Protein AF-A0A074RLG0-F1 (afdb_monomer)

InterPro domains:
  IPR001117 Multicopper oxidase, second cupredoxin domain [PF00394] (66-255)
  IPR002355 Multicopper oxidase, copper-binding site [PS00080] (468-479)
  IPR008972 Cupredoxin [G3DSA:2.60.40.420] (1-34)
  IPR008972 Cupredoxin [G3DSA:2.60.40.420] (61-280)
  IPR008972 Cupredoxin [G3DSA:2.60.40.420] (313-501)
  IPR008972 Cupredoxin [SSF49503] (2-78)
  IPR008972 Cupredoxin [SSF49503] (63-262)
  IPR008972 Cupredoxin [SSF49503] (310-496)
  IPR011706 Multicopper oxidase, C-terminal [PF07731] (373-486)
  IPR045087 Multicopper oxidase [PTHR11709] (2-483)

Organism: NCBI:txid1423351

Nearest PDB structures (foldseek):
  2h5u-assembly1_A  TM=8.072E-01  e=1.355E-27  Trametes maxima
  4a2h-assembly1_A  TM=8.186E-01  e=9.855E-27  Coriolopsis gallica
  5lm8-assembly1_A  TM=8.132E-01  e=9.518E-26  Aspergillus niger
  5lwx-assembly1_A  TM=8.146E-01  e=1.128E-25  Aspergillus niger
  6h5y-assembly2_B  TM=7.908E-01  e=1.385E-26  Aspergillus oryzae

Secondary structure (DSSP, 8-state):
---------EEEEEE--STTTTTTT-EEEEEEPPPTT---SGGGT---HHHHHHHHHHHHSPEEEEEEEE-SS-HHHHHHHHHHHSS-----SEEEETTB-------HHHHGGGS-TTT--B-TTSBBPTT-TTTSTT---TTSS-HHHHT-------PPPEEEE-GGG-EEEEEEEE--SS--EEEEETTB-EEEEEETTEEEEEEEESEEEE-TT-EEEEEEE--S-SSEEEEEEEE--SSB--EEEEEEEE--SS---BTTB-----SS------SPPPPSS-SB-TTSPBPTTPPBPPGGG--BSS--PPP---GGGEEEEEEEEEEEETTEEEESSS---PPPTTSPPTTT-HHHHHHS-TTTEEE--TT-EEEEEEEEEESSS--B---EEEESSS-EEEEEEEES---SSSHHHHHHTT-TTB-SSS--EESEEEPPPBSSEEEEEEEEEE--S-EEEEEEESSHHHHHTT-EEEEEE-GGGPPPPPHHHHTT-

Foldseek 3Di:
DDDDDPPFAAKAKDADPPALVLQVPRIGIDHHHDDPPDDFQVVLVDVDPLSVVLVVVQSVPAAEFEKAFHAPDDPVVQVVLCVQFVQRLLQTQAMDTVNWWKRDQDDCVQQQVLADVLLNDAASSQFRQSPSCQARVFDTHSVPHDCRRGHDGDIDFTFAAEAEDELVSQKHKYKYAHSYQAFWKKKAKFPWWWFWQDKQRFGWNTDTFRMETHPHRIIIMTMTGSPDPQAKIKIKMWGQDNGGQHITIHIYHHDDPDDDDYQQDDDDDDDDDPDGGGDGGDGHRDQAGSRRDGDDPGGYPDQFPTFGVPHDFDDDDDPVLEDEAEWEWDADHSLATETQPDFADDDDPPDDPCLADVVVLVPPDPSQEAEDAAFGKYKYKYKYFAPVPHWFAWFWKFKPDAWKFFQFKFFAHDPDRDPVVCVVVVPPGGDRGTGDTHRIDIFDTGPGHMMITMIMDTLHDAGWMKIATSNSSNVSSGRIHIYRGNPVCRDHDDVVVVVVD

Solvent-accessible surface area (backbone atoms only — not comparable to full-atom values): 27429 Å² total; per-residue (Å²): 136,91,86,84,80,87,85,71,34,39,50,51,66,52,60,52,92,53,93,54,42,39,65,69,58,43,60,50,81,39,77,36,75,73,64,89,89,61,90,70,57,54,69,81,78,41,86,48,70,69,55,46,53,24,47,58,56,17,63,78,65,45,46,79,43,47,29,27,58,38,58,97,61,51,49,66,59,47,52,51,48,21,72,73,24,47,46,81,76,81,50,58,58,32,27,29,40,71,85,20,37,38,30,71,49,63,54,66,87,67,43,60,82,60,51,47,77,91,58,67,58,58,34,61,42,29,15,46,50,66,77,38,52,75,82,46,56,68,74,44,44,53,86,72,55,61,54,72,57,51,41,59,55,70,68,52,85,44,52,39,37,72,48,77,41,51,49,90,46,46,36,46,24,37,39,35,35,23,68,20,35,78,58,34,33,25,42,33,39,32,75,40,58,35,41,34,37,29,39,61,29,36,44,20,53,66,44,80,21,34,29,39,72,31,47,32,76,36,27,42,29,29,34,36,70,43,81,66,78,86,43,61,31,38,30,43,37,10,29,62,54,81,62,41,44,41,48,21,54,28,32,40,34,51,50,66,100,62,95,72,93,46,90,81,46,86,90,72,84,98,68,97,65,89,77,82,40,71,74,69,45,80,85,50,68,54,36,49,52,67,41,43,45,64,36,89,87,43,40,64,53,59,72,89,74,42,26,40,43,73,83,58,50,66,84,85,73,59,76,93,40,49,46,77,46,78,35,40,38,45,56,85,49,81,77,31,24,21,32,30,93,39,61,42,74,84,76,59,92,88,53,81,57,52,65,76,34,62,69,62,48,67,65,47,56,74,58,37,39,47,80,42,45,63,71,27,34,38,40,42,40,38,32,37,58,18,47,67,79,40,58,34,70,58,42,29,36,34,44,48,88,66,55,28,33,47,29,30,45,46,79,38,68,72,92,52,96,44,72,66,57,30,58,75,70,61,50,78,53,62,40,77,62,50,27,35,64,35,44,63,47,68,42,75,67,24,86,51,50,36,28,26,40,33,33,36,36,60,27,76,63,44,32,71,29,52,33,29,36,43,33,44,72,46,36,76,27,3,18,26,37,38,36,35,20,4,64,87,57,56,56,81,71,58,63,80,73,60,72,78,109

Mean predicted aligned error: 5.36 Å

pLDDT: mean 91.82, std 10.72, range [35.97, 98.94]

Sequence (501 aa):
MYNWTATQMGYHWYHSHQHLQVDDGLRGDIYLRPKPGRENPFSLISSNAADLAAMKAAEQNPHKLFIYDWKHKTADEYMQEWKRTMVEPLCLDDILINGKGQVICPSRQILDPVVHPTVGKATDKGCAFPNNTKVFPYGGDPNSVKPEIFYQCKNTTTELEVFQVNPASKWAAFNVVNAASIWDLRVSIDNHTLYTFAADGSYIRPIESEFIGIPIGERFQFFIKLDKPLKDYTVRVAASVLPQRLSGFAVLQYNAKAPVKRDLLAIEPPTKVKRTVYSTPHPKNPYIDYAGQAIGSARELNSLDIKPFPANPPPKPSADQIVTIRLDAERTSELGWFLNNRTWTELPDSATPLLFDYNQANAIDSHLKFTSLKGQYVDVIMVVTSGNPSLHPPHPIHKHGVKAWYLGWGSGGFPYKTVAEAQAAGLAGLNMVDPQYRDTFVTPPGLGGQNWIAFRFQSTDPGPMFMHCHIDPHLAVGMAVVLLEGIDHWPTTPSYYTSQH

Radius of gyration: 23.36 Å; Cα contacts (8 Å, |Δi|>4): 1189; chains: 1; bounding box: 66×60×60 Å

Structure (mmCIF, N/CA/C/O backbone):
data_AF-A0A074RLG0-F1
#
_entry.id   AF-A0A074RLG0-F1
#
loop_
_atom_site.group_PDB
_atom_site.id
_atom_site.type_symbol
_atom_site.label_atom_id
_atom_site.label_alt_id
_atom_site.label_comp_id
_atom_site.label_asym_id
_atom_site.label_entity_id
_atom_site.label_seq_id
_atom_site.pdbx_PDB_ins_code
_atom_site.Cartn_x
_atom_site.Cartn_y
_atom_site.Cartn_z
_atom_site.occupancy
_atom_site.B_iso_or_equiv
_atom_site.auth_seq_id
_atom_site.auth_comp_id
_atom_site.auth_asym_id
_atom_site.auth_atom_id
_atom_site.pdbx_PDB_model_num
ATOM 1 N N . MET A 1 1 ? 18.586 -17.613 10.749 1.00 74.44 1 MET A N 1
ATOM 2 C CA . MET A 1 1 ? 17.701 -17.268 11.890 1.00 74.44 1 MET A CA 1
ATOM 3 C C . MET A 1 1 ? 17.639 -15.751 11.966 1.00 74.44 1 MET A C 1
ATOM 5 O O . MET A 1 1 ? 18.701 -15.151 12.024 1.00 74.44 1 MET A O 1
ATOM 9 N N . TYR A 1 2 ? 16.450 -15.143 11.937 1.00 86.19 2 TYR A N 1
ATOM 10 C CA . TYR A 1 2 ? 16.291 -13.696 12.137 1.00 86.19 2 TYR A CA 1
ATOM 11 C C . TYR A 1 2 ? 16.062 -13.406 13.622 1.00 86.19 2 TYR A C 1
ATOM 13 O O . TYR A 1 2 ? 15.202 -14.035 14.238 1.00 86.19 2 TYR A O 1
ATOM 21 N N . ASN A 1 3 ? 16.812 -12.462 14.191 1.00 87.31 3 ASN A N 1
ATOM 22 C CA . ASN A 1 3 ? 16.627 -11.992 15.563 1.00 87.31 3 ASN A CA 1
ATOM 23 C C . ASN A 1 3 ? 16.439 -10.473 15.561 1.00 87.31 3 ASN A C 1
ATOM 25 O O . ASN A 1 3 ? 17.288 -9.749 15.046 1.00 87.31 3 ASN A O 1
ATOM 29 N N . TRP A 1 4 ? 15.326 -9.998 16.113 1.00 89.12 4 TRP A N 1
ATOM 30 C CA . TRP A 1 4 ? 14.956 -8.587 16.113 1.00 89.12 4 TRP A CA 1
ATOM 31 C C . TRP A 1 4 ? 14.117 -8.241 17.344 1.00 89.12 4 TRP A C 1
ATOM 33 O O . TRP A 1 4 ? 13.436 -9.090 17.920 1.00 89.12 4 TRP A O 1
ATOM 43 N N . THR A 1 5 ? 14.155 -6.966 17.735 1.00 90.50 5 THR A N 1
ATOM 44 C CA . THR A 1 5 ? 13.337 -6.428 18.826 1.00 90.50 5 THR A CA 1
ATOM 45 C C . THR A 1 5 ? 12.190 -5.618 18.241 1.00 90.50 5 THR A C 1
ATOM 47 O O . THR A 1 5 ? 12.415 -4.636 17.538 1.00 90.50 5 THR A O 1
ATOM 50 N N . ALA A 1 6 ? 10.955 -5.987 18.571 1.00 90.25 6 ALA A N 1
ATOM 51 C CA . ALA A 1 6 ? 9.775 -5.213 18.209 1.00 90.25 6 ALA A CA 1
ATOM 52 C C . ALA A 1 6 ? 9.730 -3.881 18.983 1.00 90.25 6 ALA A C 1
ATOM 54 O O . ALA A 1 6 ? 9.345 -3.838 20.153 1.00 90.25 6 ALA A O 1
ATOM 55 N N . THR A 1 7 ? 10.127 -2.785 18.335 1.00 90.69 7 THR A N 1
ATOM 56 C CA . THR A 1 7 ? 10.039 -1.417 18.887 1.00 90.69 7 THR A CA 1
ATOM 57 C C . THR A 1 7 ? 8.745 -0.701 18.493 1.00 90.69 7 THR A C 1
ATOM 59 O O . THR A 1 7 ? 8.354 0.282 19.126 1.00 90.69 7 THR A O 1
ATOM 62 N N . GLN A 1 8 ? 8.060 -1.214 17.472 1.00 92.25 8 GLN A N 1
ATOM 63 C CA . GLN A 1 8 ? 6.800 -0.700 16.945 1.00 92.25 8 GLN A CA 1
ATOM 64 C C . GLN A 1 8 ? 5.587 -1.453 17.526 1.00 92.25 8 GLN A C 1
ATOM 66 O O . GLN A 1 8 ? 5.723 -2.401 18.299 1.00 92.25 8 GLN A O 1
ATOM 71 N N . MET A 1 9 ? 4.383 -1.010 17.161 1.00 94.25 9 MET A N 1
ATOM 72 C CA . MET A 1 9 ? 3.116 -1.675 17.481 1.00 94.25 9 MET A CA 1
ATOM 73 C C . MET A 1 9 ? 2.246 -1.791 16.226 1.00 94.25 9 MET A C 1
ATOM 75 O O . MET A 1 9 ? 2.625 -1.307 15.165 1.00 94.25 9 MET A O 1
ATOM 79 N N . GLY A 1 10 ? 1.056 -2.361 16.375 1.00 95.88 10 GLY A N 1
ATOM 80 C CA . GLY A 1 10 ? 0.028 -2.407 15.349 1.00 95.88 10 GLY A CA 1
ATOM 81 C C . GLY A 1 10 ? 0.286 -3.485 14.304 1.00 95.88 10 GLY A C 1
ATOM 82 O O . GLY A 1 10 ? 0.956 -4.487 14.573 1.00 95.88 10 GLY A O 1
ATOM 83 N N . TYR A 1 11 ? -0.328 -3.311 13.137 1.00 97.44 11 TYR A N 1
ATOM 84 C CA . TYR A 1 11 ? -0.346 -4.331 12.097 1.00 97.44 11 TYR A CA 1
ATOM 85 C C . TYR A 1 11 ? 0.778 -4.168 11.069 1.00 97.44 11 TYR A C 1
ATOM 87 O O . TYR A 1 11 ? 0.932 -3.122 10.436 1.00 97.44 11 TYR A O 1
ATOM 95 N N . HIS A 1 12 ? 1.532 -5.250 10.908 1.00 96.81 12 HIS A N 1
ATOM 96 C CA . HIS A 1 12 ? 2.676 -5.417 10.024 1.00 96.81 12 HIS A CA 1
ATOM 97 C C . HIS A 1 12 ? 2.561 -6.759 9.305 1.00 96.81 12 HIS A C 1
ATOM 99 O O . HIS A 1 12 ? 1.622 -7.532 9.511 1.00 96.81 12 HIS A O 1
ATOM 105 N N . TRP A 1 13 ? 3.534 -7.046 8.461 1.00 96.94 13 TRP A N 1
ATOM 106 C CA . TRP A 1 13 ? 3.593 -8.265 7.681 1.00 96.94 13 TRP A CA 1
ATOM 107 C C . TRP A 1 13 ? 5.048 -8.568 7.332 1.00 96.94 13 TRP A C 1
ATOM 109 O O . TRP A 1 13 ? 5.920 -7.714 7.485 1.00 96.94 13 TRP A O 1
ATOM 119 N N . TYR A 1 14 ? 5.311 -9.805 6.935 1.00 96.50 14 TYR A N 1
ATOM 120 C CA . TYR A 1 14 ? 6.583 -10.222 6.364 1.00 96.50 14 TYR A CA 1
ATOM 121 C C . TYR A 1 14 ? 6.327 -10.810 4.984 1.00 96.50 14 TYR A C 1
ATOM 123 O O . TYR A 1 14 ? 5.272 -11.396 4.731 1.00 96.50 14 TYR A O 1
ATOM 131 N N . HIS A 1 15 ? 7.316 -10.699 4.114 1.00 97.19 15 HIS A N 1
ATOM 132 C CA . HIS A 1 15 ? 7.327 -11.364 2.825 1.00 97.19 15 HIS A CA 1
ATOM 133 C C . HIS A 1 15 ? 8.766 -11.638 2.400 1.00 97.19 15 HIS A C 1
ATOM 135 O O . HIS A 1 15 ? 9.704 -11.057 2.952 1.00 97.19 15 HIS A O 1
ATOM 141 N N . SER A 1 16 ? 8.943 -12.557 1.453 1.00 95.44 16 SER A N 1
ATOM 142 C CA . SER A 1 16 ? 10.240 -12.721 0.811 1.00 95.44 16 SER A CA 1
ATOM 143 C C . SER A 1 16 ? 10.620 -11.439 0.074 1.00 95.44 16 SER A C 1
ATOM 145 O O . SER A 1 16 ? 9.775 -10.785 -0.537 1.00 95.44 16 SER A O 1
ATOM 147 N N . HIS A 1 17 ? 11.900 -11.099 0.147 1.00 93.81 17 HIS A N 1
ATOM 148 C CA . HIS A 1 17 ? 12.507 -9.973 -0.560 1.00 93.81 17 HIS A CA 1
ATOM 149 C C . HIS A 1 17 ? 13.624 -10.474 -1.489 1.00 93.81 17 HIS A C 1
ATOM 151 O O . HIS A 1 17 ? 14.675 -9.861 -1.624 1.00 93.81 17 HIS A O 1
ATOM 157 N N . GLN A 1 18 ? 13.418 -11.661 -2.065 1.00 90.38 18 GLN A N 1
ATOM 158 C CA . GLN A 1 18 ? 14.295 -12.266 -3.064 1.00 90.38 18 GLN A CA 1
ATOM 159 C C . GLN A 1 18 ? 13.485 -12.531 -4.332 1.00 90.38 18 GLN A C 1
ATOM 161 O O . GLN A 1 18 ? 12.463 -13.230 -4.280 1.00 90.38 18 GLN A O 1
ATOM 166 N N . HIS A 1 19 ? 13.947 -11.992 -5.464 1.00 89.38 19 HIS A N 1
ATOM 167 C CA . HIS A 1 19 ? 13.238 -12.049 -6.742 1.00 89.38 19 HIS A CA 1
ATOM 168 C C . HIS A 1 19 ? 11.742 -11.688 -6.586 1.00 89.38 19 HIS A C 1
ATOM 170 O O . HIS A 1 19 ? 11.398 -10.685 -5.968 1.00 89.38 19 HIS A O 1
ATOM 176 N N . LEU A 1 20 ? 10.848 -12.522 -7.125 1.00 91.56 20 LEU A N 1
ATOM 177 C CA . LEU A 1 20 ? 9.392 -12.366 -7.073 1.00 91.56 20 LEU A CA 1
ATOM 178 C C . LEU A 1 20 ? 8.723 -13.444 -6.200 1.00 91.56 20 LEU A C 1
ATOM 180 O O . LEU A 1 20 ? 7.590 -13.848 -6.440 1.00 91.56 20 LEU A O 1
ATOM 184 N N . GLN A 1 21 ? 9.423 -13.968 -5.190 1.00 93.50 21 GLN A N 1
ATOM 185 C CA . GLN A 1 21 ? 8.900 -15.064 -4.361 1.00 93.50 21 GLN A CA 1
ATOM 186 C C . GLN A 1 21 ? 7.655 -14.678 -3.536 1.00 93.50 21 GLN A C 1
ATOM 188 O O . GLN A 1 21 ? 6.906 -15.551 -3.088 1.00 93.50 21 GLN A O 1
ATOM 193 N N . VAL A 1 22 ? 7.438 -13.382 -3.301 1.00 93.06 22 VAL A N 1
ATOM 194 C CA . VAL A 1 22 ? 6.224 -12.876 -2.648 1.00 93.06 22 VAL A CA 1
ATOM 195 C C . VAL A 1 22 ? 4.979 -13.142 -3.504 1.00 93.06 22 VAL A C 1
ATOM 197 O O . VAL A 1 22 ? 3.983 -13.621 -2.950 1.00 93.06 22 VAL A O 1
ATOM 200 N N . ASP A 1 23 ? 5.057 -12.977 -4.833 1.00 90.31 23 ASP A N 1
ATOM 201 C CA . ASP A 1 23 ? 3.990 -13.322 -5.785 1.00 90.31 23 ASP A CA 1
ATOM 202 C C . ASP A 1 23 ? 3.570 -14.787 -5.645 1.00 90.31 23 ASP A C 1
ATOM 204 O O . ASP A 1 23 ? 2.378 -15.095 -5.657 1.00 90.31 23 ASP A O 1
ATOM 208 N N . ASP A 1 24 ? 4.542 -15.679 -5.438 1.00 94.19 24 ASP A N 1
ATOM 209 C CA . ASP A 1 24 ? 4.337 -17.126 -5.309 1.00 94.19 24 ASP A CA 1
ATOM 210 C C . ASP A 1 24 ? 3.883 -17.551 -3.894 1.00 94.19 24 ASP A C 1
ATOM 212 O O . ASP A 1 24 ? 3.709 -18.738 -3.606 1.00 94.19 24 ASP A O 1
ATOM 216 N N . GLY A 1 25 ? 3.633 -16.587 -3.000 1.00 93.50 25 GLY A N 1
ATOM 217 C CA . GLY A 1 25 ? 2.960 -16.813 -1.721 1.00 93.50 25 GLY A CA 1
ATOM 218 C C . GLY A 1 25 ? 3.853 -16.803 -0.481 1.00 93.50 25 GLY A C 1
ATOM 219 O O . GLY A 1 25 ? 3.342 -17.069 0.610 1.00 93.50 25 GLY A O 1
ATOM 220 N N . LEU A 1 26 ? 5.145 -16.462 -0.585 1.00 95.88 26 LEU A N 1
ATOM 221 C CA . LEU A 1 26 ? 6.020 -16.318 0.589 1.00 95.88 26 LEU A CA 1
ATOM 222 C C . LEU A 1 26 ? 5.752 -15.003 1.332 1.00 95.88 26 LEU A C 1
ATOM 224 O O . LEU A 1 26 ? 6.509 -14.039 1.229 1.00 95.88 26 LEU A O 1
ATOM 228 N N . ARG A 1 27 ? 4.657 -14.979 2.094 1.00 95.44 27 ARG A N 1
ATOM 229 C CA . ARG A 1 27 ? 4.170 -13.830 2.869 1.00 95.44 27 ARG A CA 1
ATOM 230 C C . ARG A 1 27 ? 3.362 -14.267 4.089 1.00 95.44 27 ARG A C 1
ATOM 232 O O . ARG A 1 27 ? 2.805 -15.362 4.125 1.00 95.44 27 ARG A O 1
ATOM 239 N N . GLY A 1 28 ? 3.261 -13.396 5.085 1.00 95.50 28 GLY A N 1
ATOM 240 C CA . GLY A 1 28 ? 2.425 -13.610 6.262 1.00 95.50 28 GLY A CA 1
ATOM 241 C C . GLY A 1 28 ? 2.293 -12.361 7.123 1.00 95.50 28 GLY A C 1
ATOM 242 O O . GLY A 1 28 ? 2.912 -11.337 6.859 1.00 95.50 28 GLY A O 1
ATOM 243 N N . ASP A 1 29 ? 1.451 -12.425 8.151 1.00 93.38 29 ASP A N 1
ATOM 244 C CA . ASP A 1 29 ? 1.118 -11.269 8.979 1.00 93.38 29 ASP A CA 1
ATOM 245 C C . ASP A 1 29 ? 1.867 -11.233 10.316 1.00 93.38 29 ASP A C 1
ATOM 247 O O . ASP A 1 29 ? 2.231 -12.261 10.888 1.00 93.38 29 ASP A O 1
ATOM 251 N N . ILE A 1 30 ? 2.073 -10.018 10.827 1.00 95.56 30 ILE A N 1
ATOM 252 C CA . ILE A 1 30 ? 2.659 -9.750 12.140 1.00 95.56 30 ILE A CA 1
ATOM 253 C C . ILE A 1 30 ? 1.770 -8.729 12.845 1.00 95.56 30 ILE A C 1
ATOM 255 O O . ILE A 1 30 ? 1.723 -7.560 12.472 1.00 95.56 30 ILE A O 1
ATOM 259 N N . TYR A 1 31 ? 1.095 -9.139 13.917 1.00 96.12 31 TYR A N 1
ATOM 260 C CA . TYR A 1 31 ? 0.369 -8.203 14.772 1.00 96.12 31 TYR A CA 1
ATOM 261 C C . TYR A 1 31 ? 1.102 -7.970 16.093 1.00 96.12 31 TYR A C 1
ATOM 263 O O . TYR A 1 31 ? 1.166 -8.845 16.960 1.00 96.12 31 TYR A O 1
ATOM 271 N N . LEU A 1 32 ? 1.634 -6.759 16.260 1.00 95.75 32 LEU A N 1
ATOM 272 C CA . LEU A 1 32 ? 2.312 -6.318 17.472 1.00 95.75 32 LEU A CA 1
ATOM 273 C C . LEU A 1 32 ? 1.310 -5.604 18.379 1.00 95.75 32 LEU A C 1
ATOM 275 O O . LEU A 1 32 ? 1.011 -4.424 18.193 1.00 95.75 32 LEU A O 1
ATOM 279 N N . ARG A 1 33 ? 0.773 -6.313 19.376 1.00 93.62 33 ARG A N 1
ATOM 280 C CA . ARG A 1 33 ? -0.231 -5.733 20.278 1.00 93.62 33 ARG A CA 1
ATOM 281 C C . ARG A 1 33 ? 0.298 -4.464 20.969 1.00 93.62 33 ARG A C 1
ATOM 283 O O . ARG A 1 33 ? 1.419 -4.481 21.488 1.00 93.62 33 ARG A O 1
ATOM 290 N N . PRO A 1 34 ? -0.503 -3.386 21.039 1.00 91.62 34 PRO A N 1
ATOM 291 C CA . PRO A 1 34 ? -0.153 -2.207 21.820 1.00 91.62 34 PRO A CA 1
ATOM 292 C C . PRO A 1 34 ? 0.130 -2.572 23.283 1.00 91.62 34 PRO A C 1
ATOM 294 O O . PRO A 1 34 ? -0.569 -3.393 23.882 1.00 91.62 34 PRO A O 1
ATOM 297 N N . LYS A 1 35 ? 1.146 -1.939 23.883 1.00 90.81 35 LYS A N 1
ATOM 298 C CA . LYS A 1 35 ? 1.440 -2.106 25.315 1.00 90.81 35 LYS A CA 1
ATOM 299 C C . LYS A 1 35 ? 0.231 -1.665 26.163 1.00 90.81 35 LYS A C 1
ATOM 301 O O . LYS A 1 35 ? -0.393 -0.654 25.827 1.00 90.81 35 LYS A O 1
ATOM 306 N N . PRO A 1 36 ? -0.073 -2.351 27.282 1.00 89.31 36 PRO A N 1
ATOM 307 C CA . PRO A 1 36 ? -1.119 -1.914 28.203 1.00 89.31 36 PRO A CA 1
ATOM 308 C C . PRO A 1 36 ? -0.926 -0.456 28.637 1.00 89.31 36 PRO A C 1
ATOM 310 O O . PRO A 1 36 ? 0.192 -0.030 28.916 1.00 89.31 36 PRO A O 1
ATOM 313 N N . GLY A 1 37 ? -2.018 0.308 28.687 1.00 88.12 37 GLY A N 1
ATOM 314 C CA . GLY A 1 37 ? -1.997 1.716 29.099 1.00 88.12 37 GLY A CA 1
ATOM 315 C C . GLY A 1 37 ? -1.533 2.707 28.027 1.00 88.12 37 GLY A C 1
ATOM 316 O O . GLY A 1 37 ? -1.548 3.906 28.293 1.00 88.12 37 GLY A O 1
ATOM 317 N N . ARG A 1 38 ? -1.166 2.251 26.819 1.00 92.25 38 ARG A N 1
ATOM 318 C CA . ARG A 1 38 ? -0.873 3.162 25.708 1.00 92.25 38 ARG A CA 1
ATOM 319 C C . ARG A 1 38 ? -2.095 4.028 25.383 1.00 92.25 38 ARG A C 1
ATOM 321 O O . ARG A 1 38 ? -3.228 3.541 25.325 1.00 92.25 38 ARG A O 1
ATOM 328 N N . GLU A 1 39 ? -1.844 5.311 25.148 1.00 95.25 39 GLU A N 1
ATOM 329 C CA . GLU A 1 39 ? -2.858 6.240 24.663 1.00 95.25 39 GLU A CA 1
ATOM 330 C C . GLU A 1 39 ? -3.409 5.762 23.311 1.00 95.25 39 GLU A C 1
ATOM 332 O O . GLU A 1 39 ? -2.647 5.404 22.412 1.00 95.25 39 GLU A O 1
ATOM 337 N N . ASN A 1 40 ? -4.734 5.735 23.185 1.00 96.56 40 ASN A N 1
ATOM 338 C CA . ASN A 1 40 ? -5.455 5.309 21.987 1.00 96.56 40 ASN A CA 1
ATOM 339 C C . ASN A 1 40 ? -6.492 6.378 21.605 1.00 96.56 40 ASN A C 1
ATOM 341 O O . ASN A 1 40 ? -6.972 7.102 22.481 1.00 96.56 40 ASN A O 1
ATOM 345 N N . PRO A 1 41 ? -6.871 6.461 20.322 1.00 97.75 41 PRO A N 1
ATOM 346 C CA . PRO A 1 41 ? -7.759 7.510 19.833 1.00 97.75 41 PRO A CA 1
ATOM 347 C C . PRO A 1 41 ? -9.256 7.211 20.035 1.00 97.75 41 PRO A C 1
ATOM 349 O O . PRO A 1 41 ? -10.097 7.923 19.494 1.00 97.75 41 PRO A O 1
ATOM 352 N N . PHE A 1 42 ? -9.639 6.156 20.763 1.00 98.19 42 PHE A N 1
ATOM 353 C CA . PHE A 1 42 ? -11.014 5.630 20.722 1.00 98.19 42 PHE A CA 1
ATOM 354 C C . PHE A 1 42 ? -12.064 6.586 21.309 1.00 98.19 42 PHE A C 1
ATOM 356 O O . PHE A 1 42 ? -13.229 6.532 20.919 1.00 98.19 42 PHE A O 1
ATOM 363 N N . SER A 1 43 ? -11.658 7.507 22.187 1.00 97.88 43 SER A N 1
ATOM 364 C CA . SER A 1 43 ? -12.513 8.596 22.687 1.00 97.88 43 SER A CA 1
ATOM 365 C C . SER A 1 43 ? -12.927 9.598 21.610 1.00 97.88 43 SER A C 1
ATOM 367 O O . SER A 1 43 ? -13.915 10.303 21.795 1.00 97.88 43 SER A O 1
ATOM 369 N N . LEU A 1 44 ? -12.212 9.642 20.481 1.00 98.25 44 LEU A N 1
ATOM 370 C CA . LEU A 1 44 ? -12.588 10.429 19.308 1.00 98.25 44 LEU A CA 1
ATOM 371 C C . LEU A 1 44 ? -13.685 9.747 18.471 1.00 98.25 44 LEU A C 1
ATOM 373 O O . LEU A 1 44 ? -14.279 10.411 17.632 1.00 98.25 44 LEU A O 1
ATOM 377 N N . ILE A 1 45 ? -13.962 8.454 18.701 1.00 98.25 45 ILE A N 1
ATOM 378 C CA . ILE A 1 45 ? -15.042 7.697 18.039 1.00 98.25 45 ILE A CA 1
ATOM 379 C C . ILE A 1 45 ? -16.318 7.716 18.891 1.00 98.25 45 ILE A C 1
ATOM 381 O O . ILE A 1 45 ? -17.415 7.907 18.376 1.00 98.25 45 ILE A O 1
ATOM 385 N N . SER A 1 46 ? -16.201 7.492 20.205 1.00 98.06 46 SER A N 1
ATOM 386 C CA . SER A 1 46 ? -17.350 7.463 21.117 1.00 98.06 46 SER A CA 1
ATOM 387 C C . SER A 1 46 ? -16.969 7.940 22.515 1.00 98.06 46 SER A C 1
ATOM 389 O O . SER A 1 46 ? -15.912 7.597 23.040 1.00 98.06 46 SER A O 1
ATOM 391 N N . SER A 1 47 ? -17.870 8.685 23.156 1.00 97.31 47 SER A N 1
ATOM 392 C CA . SER A 1 47 ? -17.764 9.065 24.570 1.00 97.31 47 SER A CA 1
ATOM 393 C C . SER A 1 47 ? -18.378 8.026 25.519 1.00 97.31 47 SER A C 1
ATOM 395 O O . SER A 1 47 ? -18.262 8.149 26.739 1.00 97.31 47 SER A O 1
ATOM 397 N N . ASN A 1 48 ? -19.035 6.985 24.993 1.00 98.06 48 ASN A N 1
ATOM 398 C CA . ASN A 1 48 ? -19.696 5.967 25.802 1.00 98.06 48 ASN A CA 1
ATOM 399 C C . ASN A 1 48 ? -18.675 4.990 26.410 1.00 98.06 48 ASN A C 1
ATOM 401 O O . ASN A 1 48 ? -17.965 4.287 25.692 1.00 98.06 48 ASN A O 1
ATOM 405 N N . ALA A 1 49 ? -18.656 4.869 27.740 1.00 97.81 49 ALA A N 1
ATOM 406 C CA . ALA A 1 49 ? -17.712 4.001 28.450 1.00 97.81 49 ALA A CA 1
ATOM 407 C C . ALA A 1 49 ? -17.764 2.525 28.007 1.00 97.81 49 ALA A C 1
ATOM 409 O O . ALA A 1 49 ? -16.735 1.851 27.965 1.00 97.81 49 ALA A O 1
ATOM 410 N N . ALA A 1 50 ? -18.946 2.020 27.644 1.00 97.69 50 ALA A N 1
ATOM 411 C CA . ALA A 1 50 ? -19.100 0.648 27.182 1.00 97.69 50 ALA A CA 1
ATOM 412 C C . ALA A 1 50 ? -18.628 0.458 25.731 1.00 97.69 50 ALA A C 1
ATOM 414 O O . ALA A 1 50 ? -18.130 -0.618 25.413 1.00 97.69 50 ALA A O 1
ATOM 415 N N . ASP A 1 51 ? -18.744 1.476 24.871 1.00 98.19 51 ASP A N 1
ATOM 416 C CA . ASP A 1 51 ? -18.131 1.452 23.533 1.00 98.19 51 ASP A CA 1
ATOM 417 C C . ASP A 1 51 ? -16.607 1.487 23.634 1.00 98.19 51 ASP A C 1
ATOM 419 O O . ASP A 1 51 ? -15.929 0.699 22.984 1.00 98.19 51 ASP A O 1
ATOM 423 N N . LEU A 1 52 ? -16.061 2.338 24.508 1.00 98.19 52 LEU A N 1
ATOM 424 C CA . LEU A 1 52 ? -14.621 2.412 24.757 1.00 98.19 52 LEU A CA 1
ATOM 425 C C . LEU A 1 52 ? -14.053 1.079 25.253 1.00 98.19 52 LEU A C 1
ATOM 427 O O . LEU A 1 52 ? -13.002 0.641 24.788 1.00 98.19 52 LEU A O 1
ATOM 431 N N . ALA A 1 53 ? -14.747 0.416 26.182 1.00 97.25 53 ALA A N 1
ATOM 432 C CA . ALA A 1 53 ? -14.359 -0.910 26.656 1.00 97.25 53 ALA A CA 1
ATOM 433 C C . ALA A 1 53 ? -14.447 -1.968 25.541 1.00 97.25 53 ALA A C 1
ATOM 435 O O . ALA A 1 53 ? -13.542 -2.791 25.406 1.00 97.25 53 ALA A O 1
ATOM 436 N N . ALA A 1 54 ? -15.501 -1.923 24.720 1.00 98.19 54 ALA A N 1
ATOM 437 C CA . ALA A 1 54 ? -15.697 -2.843 23.604 1.00 98.19 54 ALA A CA 1
ATOM 438 C C . ALA A 1 54 ? -14.647 -2.671 22.494 1.00 98.19 54 ALA A C 1
ATOM 440 O O . ALA A 1 54 ? -14.086 -3.665 22.045 1.00 98.19 54 ALA A O 1
ATOM 441 N N . MET A 1 55 ? -14.316 -1.437 22.099 1.00 98.44 55 MET A N 1
ATOM 442 C CA . MET A 1 55 ? -13.261 -1.157 21.115 1.00 98.44 55 MET A CA 1
ATOM 443 C C . MET A 1 55 ? -11.888 -1.621 21.610 1.00 98.44 55 MET A C 1
ATOM 445 O O . MET A 1 55 ? -11.168 -2.294 20.874 1.00 98.44 55 MET A O 1
ATOM 449 N N . LYS A 1 56 ? -11.555 -1.367 22.886 1.00 96.69 56 LYS A N 1
ATOM 450 C CA . LYS A 1 56 ? -10.326 -1.899 23.502 1.00 96.69 56 LYS A CA 1
ATOM 451 C C . LYS A 1 56 ? -10.284 -3.424 23.464 1.00 96.69 56 LYS A C 1
ATOM 453 O O . LYS A 1 56 ? -9.245 -3.988 23.148 1.00 96.69 56 LYS A O 1
ATOM 458 N N . ALA A 1 57 ? -11.395 -4.097 23.768 1.00 95.88 57 ALA A N 1
ATOM 459 C CA . ALA A 1 57 ? -11.468 -5.554 23.698 1.00 95.88 57 ALA A CA 1
ATOM 460 C C . ALA A 1 57 ? -11.338 -6.076 22.255 1.00 95.88 57 ALA A C 1
ATOM 462 O O . ALA A 1 57 ? -10.641 -7.064 22.025 1.00 95.88 57 ALA A O 1
ATOM 463 N N . ALA A 1 58 ? -11.968 -5.400 21.290 1.00 97.31 58 ALA A N 1
ATOM 464 C CA . ALA A 1 58 ? -11.909 -5.752 19.877 1.00 97.31 58 ALA A CA 1
ATOM 465 C C . ALA A 1 58 ? -10.488 -5.608 19.303 1.00 97.31 58 ALA A C 1
ATOM 467 O O . ALA A 1 58 ? -10.027 -6.504 18.602 1.00 97.31 58 ALA A O 1
ATOM 468 N N . GLU A 1 59 ? -9.753 -4.548 19.656 1.00 96.88 59 GLU A N 1
ATOM 469 C CA . GLU A 1 59 ? -8.361 -4.348 19.222 1.00 96.88 59 GLU A CA 1
ATOM 470 C C . GLU A 1 59 ? -7.414 -5.461 19.704 1.00 96.88 59 GLU A C 1
ATOM 472 O O . GLU A 1 59 ? -6.431 -5.777 19.034 1.00 96.88 59 GLU A O 1
ATOM 477 N N . GLN A 1 60 ? -7.678 -6.092 20.852 1.00 93.88 60 GLN A N 1
ATOM 478 C CA . GLN A 1 60 ? -6.804 -7.162 21.351 1.00 93.88 60 GLN A CA 1
ATOM 479 C C . GLN A 1 60 ? -6.854 -8.429 20.485 1.00 93.88 60 GLN A C 1
ATOM 481 O O . GLN A 1 60 ? -5.865 -9.170 20.437 1.00 93.88 60 GLN A O 1
ATOM 486 N N . ASN A 1 61 ? -7.984 -8.663 19.806 1.00 92.25 61 ASN A N 1
ATOM 487 C CA . ASN A 1 61 ? -8.232 -9.823 18.949 1.00 92.25 61 ASN A CA 1
ATOM 488 C C . ASN A 1 61 ? -8.956 -9.398 17.656 1.00 92.25 61 ASN A C 1
ATOM 490 O O . ASN A 1 61 ? -10.130 -9.735 17.473 1.00 92.25 61 ASN A O 1
ATOM 494 N N . PRO A 1 62 ? -8.282 -8.644 16.772 1.00 97.25 62 PRO A N 1
ATOM 495 C CA . PRO A 1 62 ? -8.879 -8.190 15.529 1.00 97.25 62 PRO A CA 1
ATOM 496 C C . PRO A 1 62 ? -9.021 -9.360 14.550 1.00 97.25 62 PRO A C 1
ATOM 498 O O . PRO A 1 62 ? -8.226 -10.304 14.555 1.00 97.25 62 PRO A O 1
ATOM 501 N N . HIS A 1 63 ? -10.011 -9.282 13.666 1.00 98.12 63 HIS A N 1
ATOM 502 C CA . HIS A 1 63 ? -10.069 -10.145 12.497 1.00 98.12 63 HIS A CA 1
ATOM 503 C C . HIS A 1 63 ? -8.922 -9.798 11.551 1.00 98.12 63 HIS A C 1
ATOM 505 O O . HIS A 1 63 ? -8.704 -8.634 11.211 1.00 98.12 63 HIS A O 1
ATOM 511 N N . LYS A 1 64 ? -8.200 -10.820 11.098 1.00 97.44 64 LYS A N 1
ATOM 512 C CA . LYS A 1 64 ? -7.207 -10.666 10.042 1.00 97.44 64 LYS A CA 1
ATOM 513 C C . LYS A 1 64 ? -7.910 -10.526 8.698 1.00 97.44 64 LYS A C 1
ATOM 515 O O . LYS A 1 64 ? -8.676 -11.408 8.338 1.00 97.44 64 LYS A O 1
ATOM 520 N N . LEU A 1 65 ? -7.621 -9.469 7.954 1.00 98.31 65 LEU A N 1
ATOM 521 C CA . LEU A 1 65 ? -8.062 -9.266 6.579 1.00 98.31 65 LEU A CA 1
ATOM 522 C C . LEU A 1 65 ? -6.820 -9.168 5.684 1.00 98.31 65 LEU A C 1
ATOM 524 O O . LEU A 1 65 ? -6.401 -8.091 5.275 1.00 98.31 65 LEU A O 1
ATOM 528 N N . PHE A 1 66 ? -6.175 -10.308 5.455 1.00 97.94 66 PHE A N 1
ATOM 529 C CA . PHE A 1 66 ? -4.950 -10.397 4.665 1.00 97.94 66 PHE A CA 1
ATOM 530 C C . PHE A 1 66 ? -5.322 -10.610 3.197 1.00 97.94 66 PHE A C 1
ATOM 532 O O . PHE A 1 66 ? -5.762 -11.704 2.838 1.00 97.94 66 PHE A O 1
ATOM 539 N N . ILE A 1 67 ? -5.218 -9.559 2.382 1.00 98.19 67 ILE A N 1
ATOM 540 C CA . ILE A 1 67 ? -5.705 -9.553 0.997 1.00 98.19 67 ILE A CA 1
ATOM 541 C C . ILE A 1 67 ? -4.545 -9.439 0.016 1.00 98.19 67 ILE A C 1
ATOM 543 O O . ILE A 1 67 ? -3.569 -8.745 0.295 1.00 98.19 67 ILE A O 1
ATOM 547 N N . TYR A 1 68 ? -4.634 -10.146 -1.103 1.00 97.12 68 TYR A N 1
ATOM 548 C CA . TYR A 1 68 ? -3.624 -10.115 -2.156 1.00 97.12 68 TYR A CA 1
ATOM 549 C C . TYR A 1 68 ? -4.216 -10.601 -3.477 1.00 97.12 68 TYR A C 1
ATOM 551 O O . TYR A 1 68 ? -5.190 -11.357 -3.497 1.00 97.12 68 TYR A O 1
ATOM 559 N N . ASP A 1 69 ? -3.637 -10.138 -4.575 1.00 95.75 69 ASP A N 1
ATOM 560 C CA . ASP A 1 69 ? -3.907 -10.674 -5.899 1.00 95.75 69 ASP A CA 1
ATOM 561 C C . ASP A 1 69 ? -3.181 -12.007 -6.118 1.00 95.75 69 ASP A C 1
ATOM 563 O O . ASP A 1 69 ? -2.212 -12.347 -5.432 1.00 95.75 69 ASP A O 1
ATOM 567 N N . TRP A 1 70 ? -3.699 -12.808 -7.044 1.00 95.56 70 TRP A N 1
ATOM 568 C CA . TRP A 1 70 ? -3.170 -14.136 -7.292 1.00 95.56 70 TRP A CA 1
ATOM 569 C C . TRP A 1 70 ? -3.249 -14.519 -8.767 1.00 95.56 70 TRP A C 1
ATOM 571 O O . TRP A 1 70 ? -4.121 -14.078 -9.522 1.00 95.56 70 TRP A O 1
ATOM 581 N N . LYS A 1 71 ? -2.277 -15.328 -9.184 1.00 93.12 71 LYS A N 1
ATOM 582 C CA . LYS A 1 71 ? -2.096 -15.812 -10.552 1.00 93.12 71 LYS A CA 1
ATOM 583 C C . LYS A 1 71 ? -1.865 -17.318 -10.541 1.00 93.12 71 LYS A C 1
ATOM 585 O O . LYS A 1 71 ? -1.251 -17.864 -9.630 1.00 93.12 71 LYS A O 1
ATOM 590 N N . HIS A 1 72 ? -2.333 -18.005 -11.576 1.00 94.12 72 HIS A N 1
ATOM 591 C CA . HIS A 1 72 ? -2.224 -19.465 -11.710 1.00 94.12 72 HIS A CA 1
ATOM 592 C C . HIS A 1 72 ? -0.936 -19.943 -12.398 1.00 94.12 72 HIS A C 1
ATOM 594 O O . HIS A 1 72 ? -0.853 -21.080 -12.869 1.00 94.12 72 HIS A O 1
ATOM 600 N N . LYS A 1 73 ? 0.066 -19.071 -12.470 1.00 93.88 73 LYS A N 1
ATOM 601 C CA . LYS A 1 73 ? 1.399 -19.328 -13.013 1.00 93.88 73 LYS A CA 1
ATOM 602 C C . LYS A 1 73 ? 2.429 -18.780 -12.049 1.00 93.88 73 LYS A C 1
ATOM 604 O O . LYS A 1 73 ? 2.157 -17.783 -11.381 1.00 93.88 73 LYS A O 1
ATOM 609 N N . THR A 1 74 ? 3.600 -19.400 -12.009 1.00 94.88 74 THR A N 1
ATOM 610 C CA . THR A 1 74 ? 4.669 -18.899 -11.143 1.00 94.88 74 THR A CA 1
ATOM 611 C C . THR A 1 74 ? 5.151 -17.534 -11.619 1.00 94.88 74 THR A C 1
ATOM 613 O O . THR A 1 74 ? 4.994 -17.158 -12.791 1.00 94.88 74 THR A O 1
ATOM 616 N N . ALA A 1 75 ? 5.765 -16.777 -10.717 1.00 93.56 75 ALA A N 1
ATOM 617 C CA . ALA A 1 75 ? 6.372 -15.506 -11.069 1.00 93.56 75 ALA A CA 1
ATOM 618 C C . ALA A 1 75 ? 7.425 -15.646 -12.180 1.00 93.56 75 ALA A C 1
ATOM 620 O O . ALA A 1 75 ? 7.449 -14.827 -13.099 1.00 93.56 75 ALA A O 1
ATOM 621 N N . ASP A 1 76 ? 8.207 -16.728 -12.171 1.00 93.75 76 ASP A N 1
ATOM 622 C CA . ASP A 1 76 ? 9.173 -17.038 -13.229 1.00 93.75 76 ASP A CA 1
ATOM 623 C C . ASP A 1 76 ? 8.509 -17.283 -14.587 1.00 93.75 76 ASP A C 1
ATOM 625 O O . ASP A 1 76 ? 8.986 -16.775 -15.604 1.00 93.75 76 ASP A O 1
ATOM 629 N N . GLU A 1 77 ? 7.397 -18.025 -14.633 1.00 95.19 77 GLU A N 1
ATOM 630 C CA . GLU A 1 77 ? 6.643 -18.234 -15.875 1.00 95.19 77 GLU A CA 1
ATOM 631 C C . GLU A 1 77 ? 6.114 -16.902 -16.435 1.00 95.19 77 GLU A C 1
ATOM 633 O O . GLU A 1 77 ? 6.171 -16.683 -17.649 1.00 95.19 77 GLU A O 1
ATOM 638 N N . TYR A 1 78 ? 5.637 -16.001 -15.566 1.00 94.12 78 TYR A N 1
ATOM 639 C CA . TYR A 1 78 ? 5.207 -14.650 -15.949 1.00 94.12 78 TYR A CA 1
ATOM 640 C C . TYR A 1 78 ? 6.382 -13.809 -16.464 1.00 94.12 78 TYR A C 1
ATOM 642 O O . TYR A 1 78 ? 6.280 -13.213 -17.535 1.00 94.12 78 TYR A O 1
ATOM 650 N N . MET A 1 79 ? 7.522 -13.805 -15.770 1.00 94.12 79 MET A N 1
ATOM 651 C CA . MET A 1 79 ? 8.710 -13.061 -16.205 1.00 94.12 79 MET A CA 1
ATOM 652 C C . MET A 1 79 ? 9.280 -13.580 -17.524 1.00 94.12 79 MET A C 1
ATOM 654 O O . MET A 1 79 ? 9.719 -12.790 -18.361 1.00 94.12 79 MET A O 1
ATOM 658 N N . GLN A 1 80 ? 9.277 -14.896 -17.739 1.00 95.25 80 GLN A N 1
ATOM 659 C CA . GLN A 1 80 ? 9.688 -15.494 -19.010 1.00 95.25 80 GLN A CA 1
ATOM 660 C C . GLN A 1 80 ? 8.747 -15.091 -20.143 1.00 95.25 80 GLN A C 1
ATOM 662 O O . GLN A 1 80 ? 9.213 -14.745 -21.228 1.00 95.25 80 GLN A O 1
ATOM 667 N N . GLU A 1 81 ? 7.436 -15.097 -19.897 1.00 95.56 81 GLU A N 1
ATOM 668 C CA . GLU A 1 81 ? 6.463 -14.638 -20.884 1.00 95.56 81 GLU A CA 1
ATOM 669 C C . GLU A 1 81 ? 6.650 -13.156 -21.215 1.00 95.56 81 GLU A C 1
ATOM 671 O O . GLU A 1 81 ? 6.657 -12.789 -22.394 1.00 95.56 81 GLU A O 1
ATOM 676 N N . TRP A 1 82 ? 6.850 -12.319 -20.196 1.00 95.69 82 TRP A N 1
ATOM 677 C CA . TRP A 1 82 ? 7.084 -10.893 -20.376 1.00 95.69 82 TRP A CA 1
ATOM 678 C C . TRP A 1 82 ? 8.319 -10.645 -21.241 1.00 95.69 82 TRP A C 1
ATOM 680 O O . TRP A 1 82 ? 8.235 -9.960 -22.254 1.00 95.69 82 TRP A O 1
ATOM 690 N N . LYS A 1 83 ? 9.448 -11.286 -20.917 1.00 95.75 83 LYS A N 1
ATOM 691 C CA . LYS A 1 83 ? 10.692 -11.178 -21.697 1.00 95.75 83 LYS A CA 1
ATOM 692 C C . LYS A 1 83 ? 10.541 -11.688 -23.130 1.00 95.75 83 LYS A C 1
ATOM 694 O O . LYS A 1 83 ? 11.167 -11.155 -24.040 1.00 95.75 83 LYS A O 1
ATOM 699 N N . ARG A 1 84 ? 9.733 -12.730 -23.339 1.00 96.56 84 ARG A N 1
ATOM 700 C CA . ARG A 1 84 ? 9.510 -13.334 -24.659 1.00 96.56 84 ARG A CA 1
ATOM 701 C C . ARG A 1 84 ? 8.633 -12.465 -25.556 1.00 96.56 84 ARG A C 1
ATOM 703 O O . ARG A 1 84 ? 8.869 -12.411 -26.758 1.00 96.56 84 ARG A O 1
ATOM 710 N N . THR A 1 85 ? 7.597 -11.855 -24.988 1.00 96.94 85 THR A N 1
ATOM 711 C CA . THR A 1 85 ? 6.563 -11.134 -25.747 1.00 96.94 85 THR A CA 1
ATOM 712 C C . THR A 1 85 ? 6.756 -9.627 -25.730 1.00 96.94 85 THR A C 1
ATOM 714 O O . THR A 1 85 ? 6.228 -8.951 -26.603 1.00 96.94 85 THR A O 1
ATOM 717 N N . MET A 1 86 ? 7.505 -9.091 -24.766 1.00 95.62 86 MET A N 1
ATOM 718 C CA . MET A 1 86 ? 7.596 -7.656 -24.491 1.00 95.62 86 MET A CA 1
ATOM 719 C C . MET A 1 86 ? 6.214 -7.020 -24.259 1.00 95.62 86 MET A C 1
ATOM 721 O O . MET A 1 86 ? 5.972 -5.877 -24.640 1.00 95.62 86 MET A O 1
ATOM 725 N N . VAL A 1 87 ? 5.301 -7.796 -23.664 1.00 94.50 87 VAL A N 1
ATOM 726 C CA . VAL A 1 87 ? 3.993 -7.345 -23.185 1.00 94.50 87 VAL A CA 1
ATOM 727 C C . VAL A 1 87 ? 3.875 -7.718 -21.714 1.00 94.50 87 VAL A C 1
ATOM 729 O O . VAL A 1 87 ? 3.863 -8.899 -21.363 1.00 94.50 87 VAL A O 1
ATOM 732 N N . GLU A 1 88 ? 3.793 -6.709 -20.856 1.00 92.00 88 GLU A N 1
ATOM 733 C CA . GLU A 1 88 ? 3.700 -6.881 -19.410 1.00 92.00 88 GLU A CA 1
ATOM 734 C C . GLU A 1 88 ? 2.471 -7.720 -19.011 1.00 92.00 88 GLU A C 1
ATOM 736 O O . GLU A 1 88 ? 1.332 -7.350 -19.317 1.00 92.00 88 GLU A O 1
ATOM 741 N N . PRO A 1 89 ? 2.655 -8.862 -18.322 1.00 90.56 89 PRO A N 1
ATOM 742 C CA . PRO A 1 89 ? 1.567 -9.750 -17.933 1.00 90.56 89 PRO A CA 1
ATOM 743 C C . PRO A 1 89 ? 0.856 -9.210 -16.6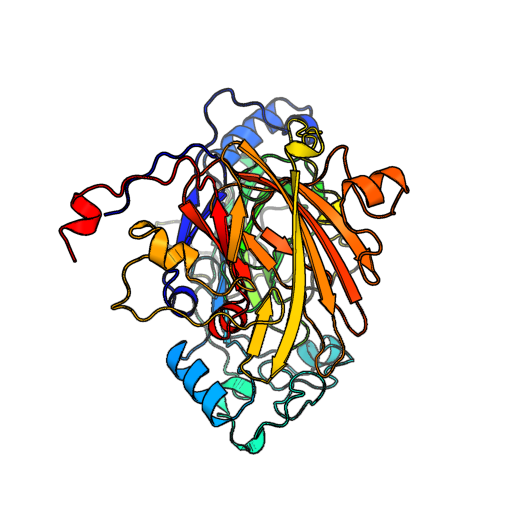85 1.00 90.56 89 PRO A C 1
ATOM 745 O O . PRO A 1 89 ? 0.934 -9.772 -15.598 1.00 90.56 89 PRO A O 1
ATOM 748 N N . LEU A 1 90 ? 0.131 -8.107 -16.862 1.00 88.81 90 LEU A N 1
ATOM 749 C CA . LEU A 1 90 ? -0.612 -7.408 -15.809 1.00 88.81 90 LEU A CA 1
ATOM 750 C C . LEU A 1 90 ? -1.866 -8.175 -15.338 1.00 88.81 90 LEU A C 1
ATOM 752 O O . LEU A 1 90 ? -2.479 -7.829 -14.338 1.00 88.81 90 LEU A O 1
ATOM 756 N N . CYS A 1 91 ? -2.292 -9.209 -16.059 1.00 92.56 91 CYS A N 1
ATOM 757 C CA . CYS A 1 91 ? -3.538 -9.917 -15.783 1.00 92.56 91 CYS A CA 1
ATOM 758 C C . CYS A 1 91 ? -3.422 -10.965 -14.680 1.00 92.56 91 CYS A C 1
ATOM 760 O O . CYS A 1 91 ? -2.654 -11.923 -14.795 1.00 92.56 91 CYS A O 1
ATOM 762 N N . LEU A 1 92 ? -4.284 -10.837 -13.674 1.00 95.25 92 LEU A N 1
ATOM 763 C CA . LEU A 1 92 ? -4.365 -11.728 -12.516 1.00 95.25 92 LEU A CA 1
ATOM 764 C C . LEU A 1 92 ? -5.642 -12.573 -12.565 1.00 95.25 92 LEU A C 1
ATOM 766 O O . LEU A 1 92 ? -6.595 -12.226 -13.265 1.00 95.25 92 LEU A O 1
ATOM 770 N N . ASP A 1 93 ? -5.647 -13.715 -11.886 1.00 95.50 93 ASP A N 1
ATOM 771 C CA . ASP A 1 93 ? -6.732 -14.699 -11.950 1.00 95.50 93 ASP A CA 1
ATOM 772 C C . ASP A 1 93 ? -7.825 -14.434 -10.909 1.00 95.50 93 ASP A C 1
ATOM 774 O O . ASP A 1 93 ? -9.013 -14.523 -11.229 1.00 95.50 93 ASP A O 1
ATOM 778 N N . ASP A 1 94 ? -7.439 -14.072 -9.688 1.00 95.25 94 ASP A N 1
ATOM 779 C CA . ASP A 1 94 ? -8.356 -13.774 -8.592 1.00 95.25 94 ASP A CA 1
ATOM 780 C C . ASP A 1 94 ? -7.718 -12.893 -7.505 1.00 95.25 94 ASP A C 1
ATOM 782 O O . ASP A 1 94 ? -6.556 -12.490 -7.569 1.00 95.25 94 ASP A O 1
ATOM 786 N N . ILE A 1 95 ? -8.540 -12.527 -6.521 1.00 97.56 95 ILE A N 1
ATOM 787 C CA . ILE A 1 95 ? -8.117 -11.868 -5.285 1.00 97.56 95 ILE A CA 1
ATOM 788 C C . ILE A 1 95 ? -8.429 -12.826 -4.141 1.00 97.56 95 ILE A C 1
ATOM 790 O O . ILE A 1 95 ? -9.578 -13.250 -3.967 1.00 97.56 95 ILE A O 1
ATOM 794 N N . LEU A 1 96 ? -7.415 -13.120 -3.334 1.00 97.81 96 LEU A N 1
ATOM 795 C CA . LEU A 1 96 ? -7.524 -13.984 -2.170 1.00 97.81 96 LEU A CA 1
ATOM 796 C C . LEU A 1 96 ? -7.668 -13.153 -0.894 1.00 97.81 96 LEU A C 1
ATOM 798 O O . LEU A 1 96 ? -7.005 -12.138 -0.691 1.00 97.81 96 LEU A O 1
ATOM 802 N N . ILE A 1 97 ? -8.536 -13.623 -0.002 1.00 98.50 97 ILE A N 1
ATOM 803 C CA . ILE A 1 97 ? -8.787 -13.079 1.329 1.00 98.50 97 ILE A CA 1
ATOM 804 C C . ILE A 1 97 ? -8.443 -14.176 2.333 1.00 98.50 97 ILE A C 1
ATOM 806 O O . ILE A 1 97 ? -9.093 -15.217 2.371 1.00 98.50 97 ILE A O 1
ATOM 810 N N . ASN A 1 98 ? -7.395 -13.976 3.132 1.00 97.50 98 ASN A N 1
ATOM 811 C CA . ASN A 1 98 ? -6.841 -14.992 4.036 1.00 97.50 98 ASN A CA 1
ATOM 812 C C . ASN A 1 98 ? -6.520 -16.329 3.330 1.00 97.50 98 ASN A C 1
ATOM 814 O O . ASN A 1 98 ? -6.663 -17.397 3.924 1.00 97.50 98 ASN A O 1
ATOM 818 N N . GLY A 1 99 ? -6.090 -16.274 2.062 1.00 96.12 99 GLY A N 1
ATOM 819 C CA . GLY A 1 99 ? -5.797 -17.460 1.245 1.00 96.12 99 GLY A CA 1
ATOM 820 C C . GLY A 1 99 ? -7.021 -18.180 0.682 1.00 96.12 99 GLY A C 1
ATOM 821 O O . GLY A 1 99 ? -6.904 -19.311 0.221 1.00 96.12 99 GLY A O 1
ATOM 822 N N . LYS A 1 100 ? -8.192 -17.541 0.723 1.00 96.69 100 LYS A N 1
ATOM 823 C CA . LYS A 1 100 ? -9.445 -18.052 0.169 1.00 96.69 100 LYS A CA 1
ATOM 824 C C . LYS A 1 100 ? -10.015 -17.073 -0.846 1.00 96.69 100 LYS A C 1
ATOM 826 O O . LYS A 1 100 ? -10.062 -15.875 -0.589 1.00 96.69 100 LYS A O 1
ATOM 831 N N . GLY A 1 101 ? -10.491 -17.578 -1.969 1.00 95.38 101 GLY A N 1
ATOM 832 C CA . GLY A 1 101 ? -11.049 -16.764 -3.040 1.00 95.38 101 GLY A CA 1
ATOM 833 C C . GLY A 1 101 ? -11.369 -17.622 -4.251 1.00 95.38 101 GLY A C 1
ATOM 834 O O . GLY A 1 101 ? -11.012 -18.801 -4.290 1.00 95.38 101 GLY A O 1
ATOM 835 N N . GLN A 1 102 ? -12.117 -17.039 -5.179 1.00 95.44 102 GLN A N 1
ATOM 836 C CA . GLN A 1 102 ? -12.649 -17.689 -6.370 1.00 95.44 102 GLN A CA 1
ATOM 837 C C . GLN A 1 102 ? -12.285 -16.855 -7.595 1.00 95.44 102 GLN A C 1
ATOM 839 O O . GLN A 1 102 ? -12.352 -15.626 -7.545 1.00 95.44 102 GLN A O 1
ATOM 844 N N . VAL A 1 103 ? -12.026 -17.523 -8.717 1.00 96.50 103 VAL A N 1
ATOM 845 C CA . VAL A 1 103 ? -12.020 -16.878 -10.030 1.00 96.50 103 VAL A CA 1
ATOM 846 C C . VAL A 1 103 ? -13.460 -16.572 -10.398 1.00 96.50 103 VAL A C 1
ATOM 848 O O . VAL A 1 103 ? -14.306 -17.472 -10.427 1.00 96.50 103 VAL A O 1
ATOM 851 N N . ILE A 1 104 ? -13.722 -15.304 -10.701 1.00 93.75 104 ILE A N 1
ATOM 852 C CA . ILE A 1 104 ? -15.038 -14.807 -11.085 1.00 93.75 104 ILE A CA 1
ATOM 853 C C . ILE A 1 104 ? -14.934 -14.238 -12.492 1.00 93.75 104 ILE A C 1
ATOM 855 O O . ILE A 1 104 ? -14.234 -13.261 -12.738 1.00 93.75 104 ILE A O 1
ATOM 859 N N . CYS A 1 105 ? -15.672 -14.851 -13.408 1.00 94.38 105 CYS A N 1
ATOM 860 C CA . CYS A 1 105 ? -15.811 -14.441 -14.796 1.00 94.38 105 CYS A CA 1
ATOM 861 C C . CYS A 1 105 ? -17.169 -13.753 -14.948 1.00 94.38 105 CYS A C 1
ATOM 863 O O . CYS A 1 105 ? -18.175 -14.429 -15.207 1.00 94.38 105 CYS A O 1
ATOM 865 N N . PRO A 1 106 ? -17.246 -12.433 -14.698 1.00 91.62 106 PRO A N 1
ATOM 866 C CA . PRO A 1 106 ? -18.498 -11.700 -14.769 1.00 91.62 106 PRO A CA 1
ATOM 867 C C . PRO A 1 106 ? -19.075 -11.748 -16.184 1.00 91.62 106 PRO A C 1
ATOM 869 O O . PRO A 1 106 ? -18.355 -11.717 -17.181 1.00 91.62 106 PRO A O 1
ATOM 872 N N . SER A 1 107 ? -20.406 -11.772 -16.278 1.00 93.31 107 SER A N 1
ATOM 873 C CA . SER A 1 107 ? -21.066 -11.585 -17.571 1.00 93.31 107 SER A CA 1
ATOM 874 C C . SER A 1 107 ? -20.718 -10.213 -18.159 1.00 93.31 107 SER A C 1
ATOM 876 O O . SER A 1 107 ? -20.435 -9.260 -17.429 1.00 93.31 107 SER A O 1
ATOM 878 N N . ARG A 1 108 ? -20.834 -10.075 -19.483 1.00 92.69 108 ARG A N 1
ATOM 879 C CA . ARG A 1 108 ? -20.633 -8.794 -20.179 1.00 92.69 108 ARG A CA 1
ATOM 880 C C . ARG A 1 108 ? -21.518 -7.662 -19.657 1.00 92.69 108 ARG A C 1
ATOM 882 O O . ARG A 1 108 ? -21.078 -6.522 -19.608 1.00 92.69 108 ARG A O 1
ATOM 889 N N . GLN A 1 109 ? -22.715 -7.984 -19.166 1.00 92.44 109 GLN A N 1
ATOM 890 C CA . GLN A 1 109 ? -23.625 -7.010 -18.553 1.00 92.44 109 GLN A CA 1
ATOM 891 C C . GLN A 1 109 ? -23.086 -6.418 -17.243 1.00 92.44 109 GLN A C 1
ATOM 893 O O . GLN A 1 109 ? -23.440 -5.296 -16.901 1.00 92.44 109 GLN A O 1
ATOM 898 N N . ILE A 1 110 ? -22.251 -7.164 -16.514 1.00 90.38 110 ILE A N 1
ATOM 899 C CA . ILE A 1 110 ? -21.596 -6.697 -15.285 1.00 90.38 110 ILE A CA 1
ATOM 900 C C . ILE A 1 110 ? -20.262 -6.026 -15.620 1.00 90.38 110 ILE A C 1
ATOM 902 O O . ILE A 1 110 ? -19.941 -4.988 -15.050 1.00 90.38 110 ILE A O 1
ATOM 906 N N . LEU A 1 111 ? -19.487 -6.620 -16.532 1.00 93.00 111 LEU A N 1
ATOM 907 C CA . LEU A 1 111 ? -18.120 -6.196 -16.816 1.00 93.00 111 LEU A CA 1
ATOM 908 C C . LEU A 1 111 ? -18.050 -4.926 -17.668 1.00 93.00 111 LEU A C 1
ATOM 910 O O . LEU A 1 111 ? -17.377 -3.975 -17.279 1.00 93.00 111 LEU A O 1
ATOM 914 N N . ASP A 1 112 ? -18.723 -4.898 -18.819 1.00 93.88 112 ASP A N 1
ATOM 915 C CA . ASP A 1 112 ? -18.549 -3.830 -19.810 1.00 93.88 112 ASP A CA 1
ATOM 916 C C . ASP A 1 112 ? -18.876 -2.425 -19.261 1.00 93.88 112 ASP A C 1
ATOM 918 O O . ASP A 1 112 ? -18.111 -1.505 -19.555 1.00 93.88 112 ASP A O 1
ATOM 922 N N . PRO A 1 113 ? -19.919 -2.220 -18.422 1.00 94.25 113 PRO A N 1
ATOM 923 C CA . PRO A 1 113 ? -20.226 -0.897 -17.869 1.00 94.25 113 PRO A CA 1
ATOM 924 C C . PRO A 1 113 ? -19.156 -0.329 -16.936 1.00 94.25 113 PRO A C 1
ATOM 926 O O . PRO A 1 113 ? -19.120 0.881 -16.728 1.00 94.25 113 PRO A O 1
ATOM 929 N N . VAL A 1 114 ? -18.311 -1.185 -16.352 1.00 93.81 114 VAL A N 1
ATOM 930 C CA . VAL A 1 114 ? -17.320 -0.770 -15.352 1.00 93.81 114 VAL A CA 1
ATOM 931 C C . VAL A 1 114 ? -15.894 -0.707 -15.906 1.00 93.81 114 VAL A C 1
ATOM 933 O O . VAL A 1 114 ? -14.981 -0.279 -15.197 1.00 93.81 114 VAL A O 1
ATOM 936 N N . VAL A 1 115 ? -15.666 -1.100 -17.167 1.00 93.81 115 VAL A N 1
ATOM 937 C CA . VAL A 1 115 ? -14.362 -0.966 -17.843 1.00 93.81 115 VAL A CA 1
ATOM 938 C C . VAL A 1 115 ? -13.992 0.513 -17.990 1.00 93.81 115 VAL A C 1
ATOM 940 O O . VAL A 1 115 ? -14.818 1.344 -18.359 1.00 93.81 115 VAL A O 1
ATOM 943 N N . HIS A 1 116 ? -12.727 0.860 -17.720 1.00 91.00 116 HIS A N 1
ATOM 944 C CA . HIS A 1 116 ? -12.278 2.246 -17.849 1.00 91.00 116 HIS A CA 1
ATOM 945 C C . HIS A 1 116 ? -12.412 2.737 -19.303 1.00 91.00 116 HIS A C 1
ATOM 947 O O . HIS A 1 116 ? -11.946 2.039 -20.211 1.00 91.00 116 HIS A O 1
ATOM 953 N N . PRO A 1 117 ? -12.902 3.965 -19.557 1.00 90.38 117 PRO A N 1
ATOM 954 C CA . PRO A 1 117 ? -13.009 4.506 -20.915 1.00 90.38 117 PRO A CA 1
ATOM 955 C C . PRO A 1 117 ? -11.684 4.509 -21.694 1.00 90.38 117 PRO A C 1
ATOM 957 O O . PRO A 1 117 ? -11.665 4.240 -22.891 1.00 90.38 117 PRO A O 1
ATOM 960 N N . THR A 1 118 ? -10.555 4.756 -21.017 1.00 87.44 118 THR A N 1
ATOM 961 C CA . THR A 1 118 ? -9.210 4.686 -21.629 1.00 87.44 118 THR A CA 1
ATOM 962 C C . THR A 1 118 ? -8.870 3.288 -22.152 1.00 87.44 118 THR A C 1
ATOM 964 O O . THR A 1 118 ? -8.202 3.187 -23.179 1.00 87.44 118 THR A O 1
ATOM 967 N N . VAL A 1 119 ? -9.338 2.230 -21.480 1.00 91.00 119 VAL A N 1
ATOM 968 C CA . VAL A 1 119 ? -9.148 0.832 -21.904 1.00 91.00 119 VAL A CA 1
ATOM 969 C C . VAL A 1 119 ? -10.140 0.461 -23.010 1.00 91.00 119 VAL A C 1
ATOM 971 O O . VAL A 1 119 ? -9.782 -0.239 -23.956 1.00 91.00 119 VAL A O 1
ATOM 974 N N . GLY A 1 120 ? -11.373 0.963 -22.925 1.00 91.06 120 GLY A N 1
ATOM 975 C CA . GLY A 1 120 ? -12.420 0.804 -23.933 1.00 91.06 120 GLY A CA 1
ATOM 976 C C . GLY A 1 120 ? -13.116 -0.556 -23.882 1.00 91.06 120 GLY A C 1
ATOM 977 O O . GLY A 1 120 ? -14.318 -0.615 -23.645 1.00 91.06 120 GLY A O 1
ATOM 978 N N . LYS A 1 121 ? -12.380 -1.653 -24.094 1.00 91.50 121 LYS A N 1
ATOM 979 C CA . LYS A 1 121 ? -12.906 -3.026 -24.007 1.00 91.50 121 LYS A CA 1
ATOM 980 C C . LYS A 1 121 ? -11.979 -3.914 -23.194 1.00 91.50 121 LYS A C 1
ATOM 982 O O . LYS A 1 121 ? -10.761 -3.788 -23.297 1.00 91.50 121 LYS A O 1
ATOM 987 N N . ALA A 1 122 ? -12.576 -4.842 -22.452 1.00 94.81 122 ALA A N 1
ATOM 988 C CA . ALA A 1 122 ? -11.853 -5.842 -21.682 1.00 94.81 122 ALA A CA 1
ATOM 989 C C . ALA A 1 122 ? -12.038 -7.263 -22.241 1.00 94.81 122 ALA A C 1
ATOM 991 O O . ALA A 1 122 ? -13.071 -7.575 -22.852 1.00 94.81 122 ALA A O 1
ATOM 992 N N . THR A 1 123 ? -11.049 -8.126 -22.019 1.00 95.88 123 THR A N 1
ATOM 993 C CA . THR A 1 123 ? -11.154 -9.579 -22.206 1.00 95.88 123 THR A CA 1
ATOM 994 C C . THR A 1 123 ? -12.151 -10.177 -21.208 1.00 95.88 123 THR A C 1
ATOM 996 O O . THR A 1 123 ? -12.608 -9.493 -20.292 1.00 95.88 123 THR A O 1
ATOM 999 N N . ASP A 1 124 ? -12.487 -11.460 -21.342 1.00 93.00 124 ASP A N 1
ATOM 1000 C CA . ASP A 1 124 ? -13.391 -12.125 -20.388 1.00 93.00 124 ASP A CA 1
ATOM 1001 C C . ASP A 1 124 ? -12.771 -12.270 -18.980 1.00 93.00 124 ASP A C 1
ATOM 1003 O O . ASP A 1 124 ? -13.493 -12.456 -18.005 1.00 93.00 124 ASP A O 1
ATOM 1007 N N . LYS A 1 125 ? -11.445 -12.097 -18.858 1.00 94.00 125 LYS A N 1
ATOM 1008 C CA . LYS A 1 125 ? -10.698 -11.985 -17.588 1.00 94.00 125 LYS A CA 1
ATOM 1009 C C . LYS A 1 125 ? -10.731 -10.564 -16.991 1.00 94.00 125 LYS A C 1
ATOM 1011 O O . LYS A 1 125 ? -10.084 -10.276 -15.986 1.00 94.00 125 LYS A O 1
ATOM 1016 N N . GLY A 1 126 ? -11.452 -9.642 -17.632 1.00 94.75 126 GLY A N 1
ATOM 1017 C CA . GLY A 1 126 ? -11.552 -8.247 -17.210 1.00 94.75 126 GLY A CA 1
ATOM 1018 C C . GLY A 1 126 ? -10.325 -7.398 -17.538 1.00 94.75 126 GLY A C 1
ATOM 1019 O O . GLY A 1 126 ? -10.238 -6.273 -17.054 1.00 94.75 126 GLY A O 1
ATOM 1020 N N . CYS A 1 127 ? -9.395 -7.899 -18.351 1.00 95.06 127 CYS A N 1
ATOM 1021 C CA . CYS A 1 127 ? -8.148 -7.216 -18.681 1.00 95.06 127 CYS A CA 1
ATOM 1022 C C . CYS A 1 127 ? -8.234 -6.326 -19.915 1.00 95.06 127 CYS A C 1
ATOM 1024 O O . CYS A 1 127 ? -8.962 -6.629 -20.857 1.00 95.06 127 CYS A O 1
ATOM 1026 N N . ALA A 1 128 ? -7.387 -5.302 -19.976 1.00 95.00 128 ALA A N 1
ATOM 1027 C CA . ALA A 1 128 ? -7.028 -4.650 -21.223 1.00 95.00 128 ALA A CA 1
ATOM 1028 C C . ALA A 1 128 ? -6.463 -5.674 -22.219 1.00 95.00 128 ALA A C 1
ATOM 1030 O O . ALA A 1 128 ? -5.709 -6.577 -21.854 1.00 95.00 128 ALA A O 1
ATOM 1031 N N . PHE A 1 129 ? -6.826 -5.526 -23.492 1.00 95.25 129 PHE A N 1
ATOM 1032 C CA . PHE A 1 129 ? -6.267 -6.370 -24.542 1.00 95.25 129 PHE A CA 1
ATOM 1033 C C . PHE A 1 129 ? -4.757 -6.109 -24.704 1.00 95.25 129 PHE A C 1
ATOM 1035 O O . PHE A 1 129 ? -4.353 -4.947 -24.666 1.00 95.25 129 PHE A O 1
ATOM 1042 N N . PRO A 1 130 ? -3.937 -7.145 -24.966 1.00 94.81 130 PRO A N 1
ATOM 1043 C CA . PRO A 1 130 ? -2.487 -7.028 -25.178 1.00 94.81 130 PRO A CA 1
ATOM 1044 C C . PRO A 1 130 ? -2.071 -5.999 -26.238 1.00 94.81 130 PRO A C 1
ATOM 1046 O O . PRO A 1 130 ? -1.006 -5.405 -26.155 1.00 94.81 130 PRO A O 1
ATOM 1049 N N . ASN A 1 131 ? -2.915 -5.770 -27.248 1.00 93.88 131 ASN A N 1
ATOM 1050 C CA . ASN A 1 131 ? -2.671 -4.795 -28.315 1.00 93.88 131 ASN A CA 1
ATOM 1051 C C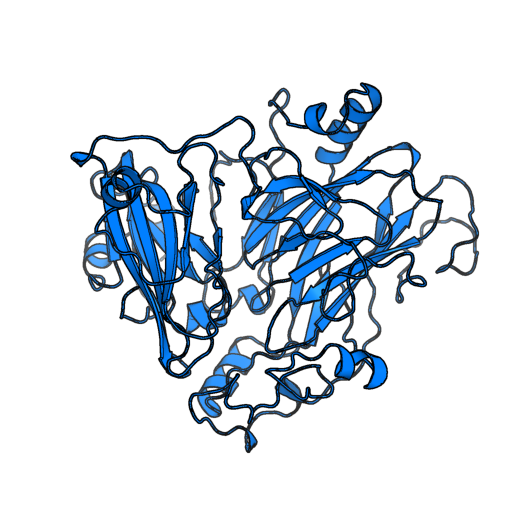 . ASN A 1 131 ? -3.111 -3.360 -27.959 1.00 93.88 131 ASN A C 1
ATOM 1053 O O . ASN A 1 131 ? -3.083 -2.476 -28.818 1.00 93.88 131 ASN A O 1
ATOM 1057 N N . ASN A 1 132 ? -3.553 -3.111 -26.723 1.00 92.56 132 ASN A N 1
ATOM 1058 C CA . ASN A 1 132 ? -3.925 -1.780 -26.268 1.00 92.56 132 ASN A CA 1
ATOM 1059 C C . ASN A 1 132 ? -2.668 -0.940 -26.016 1.00 92.56 132 ASN A C 1
ATOM 1061 O O . ASN A 1 132 ? -2.077 -0.992 -24.941 1.00 92.56 132 ASN A O 1
ATOM 1065 N N . THR A 1 133 ? -2.308 -0.104 -26.985 1.00 89.44 133 THR A N 1
ATOM 1066 C CA . THR A 1 133 ? -1.100 0.734 -26.946 1.00 89.44 133 THR A CA 1
ATOM 1067 C C . THR A 1 133 ? -1.096 1.807 -25.858 1.00 89.44 133 THR A C 1
ATOM 1069 O O . THR A 1 133 ? -0.048 2.378 -25.584 1.00 89.44 133 THR A O 1
ATOM 1072 N N . LYS A 1 134 ? -2.235 2.094 -25.208 1.00 86.50 134 LYS A N 1
ATOM 1073 C CA . LYS A 1 134 ? -2.271 3.000 -24.046 1.00 86.50 134 LYS A CA 1
ATOM 1074 C C . LYS A 1 134 ? -1.829 2.308 -22.757 1.00 86.50 134 LYS A C 1
ATOM 1076 O O . LYS A 1 134 ? -1.378 2.986 -21.841 1.00 86.50 134 LYS A O 1
ATOM 1081 N N . VAL A 1 135 ? -2.016 0.990 -22.676 1.00 88.62 135 VAL A N 1
ATOM 1082 C CA . VAL A 1 135 ? -1.613 0.159 -21.530 1.00 88.62 135 VAL A CA 1
ATOM 1083 C C . VAL A 1 135 ? -0.247 -0.480 -21.785 1.00 88.62 135 VAL A C 1
ATOM 1085 O O . VAL A 1 135 ? 0.574 -0.517 -20.878 1.00 88.62 135 VAL A O 1
ATOM 1088 N N . PHE A 1 136 ? 0.015 -0.905 -23.025 1.00 90.69 136 PHE A N 1
ATOM 1089 C CA . PHE A 1 136 ? 1.244 -1.576 -23.462 1.00 90.69 136 PHE A CA 1
ATOM 1090 C C . PHE A 1 136 ? 1.939 -0.762 -24.577 1.00 90.69 136 PHE A C 1
ATOM 1092 O O . PHE A 1 136 ? 1.790 -1.071 -25.763 1.00 90.69 136 PHE A O 1
ATOM 1099 N N . PRO A 1 137 ? 2.649 0.331 -24.242 1.00 88.69 137 PRO A N 1
ATOM 1100 C CA . PRO A 1 137 ? 3.115 1.308 -25.231 1.00 88.69 137 PRO A CA 1
ATOM 1101 C C . PRO A 1 137 ? 4.454 0.966 -25.910 1.00 88.69 137 PRO A C 1
ATOM 1103 O O . PRO A 1 137 ? 4.825 1.650 -26.862 1.00 88.69 137 PRO A O 1
ATOM 1106 N N . TYR A 1 138 ? 5.184 -0.071 -25.478 1.00 89.44 138 TYR A N 1
ATOM 1107 C CA . TYR A 1 138 ? 6.555 -0.349 -25.950 1.00 89.44 138 TYR A CA 1
ATOM 1108 C C . TYR A 1 138 ? 6.667 -1.351 -27.111 1.00 89.44 138 TYR A C 1
ATOM 1110 O O . TYR A 1 138 ? 7.747 -1.877 -27.369 1.00 89.44 138 TYR A O 1
ATOM 1118 N N . GLY A 1 139 ? 5.584 -1.587 -27.857 1.00 83.25 139 GLY A N 1
ATOM 1119 C CA . GLY A 1 139 ? 5.664 -2.258 -29.161 1.00 83.25 139 GLY A CA 1
ATOM 1120 C C . GLY A 1 139 ? 6.083 -3.734 -29.129 1.00 83.25 139 GLY A C 1
ATOM 1121 O O . GLY A 1 139 ? 6.774 -4.176 -30.045 1.00 83.25 139 GLY A O 1
ATOM 1122 N N . GLY A 1 140 ? 5.674 -4.484 -28.098 1.00 92.50 140 GLY A N 1
ATOM 1123 C CA . GLY A 1 140 ? 5.848 -5.939 -28.035 1.00 92.50 140 GLY A CA 1
ATOM 1124 C C . GLY A 1 140 ? 5.016 -6.724 -29.056 1.00 92.50 140 GLY A C 1
ATOM 1125 O O . GLY A 1 140 ? 4.395 -6.157 -29.954 1.00 92.50 140 GLY A O 1
ATOM 1126 N N . ASP A 1 141 ? 4.989 -8.050 -28.910 1.00 96.06 141 ASP A N 1
ATOM 1127 C CA . ASP A 1 141 ? 4.226 -8.982 -29.744 1.00 96.06 141 ASP A CA 1
ATOM 1128 C C . ASP A 1 141 ? 2.941 -9.462 -29.032 1.00 96.06 141 ASP A C 1
ATOM 1130 O O . ASP A 1 141 ? 2.917 -10.535 -28.415 1.00 96.06 141 ASP A O 1
ATOM 1134 N N . PRO A 1 142 ? 1.835 -8.698 -29.132 1.00 95.44 142 PRO A N 1
ATOM 1135 C CA . PRO A 1 142 ? 0.569 -9.037 -28.491 1.00 95.44 142 PRO A CA 1
ATOM 1136 C C . PRO A 1 142 ? -0.111 -10.282 -29.071 1.00 95.44 142 PRO A C 1
ATOM 1138 O O . PRO A 1 142 ? -1.016 -10.819 -28.435 1.00 95.44 142 PRO A O 1
ATOM 1141 N N . ASN A 1 143 ? 0.281 -10.744 -30.263 1.00 95.62 143 ASN A N 1
ATOM 1142 C CA . ASN A 1 143 ? -0.306 -11.937 -30.881 1.00 95.62 143 ASN A CA 1
ATOM 1143 C C . ASN A 1 143 ? 0.319 -13.224 -30.339 1.00 95.62 143 ASN A C 1
ATOM 1145 O O . ASN A 1 143 ? -0.299 -14.285 -30.401 1.00 95.62 143 ASN A O 1
ATOM 1149 N N . SER A 1 144 ? 1.534 -13.119 -29.805 1.00 96.25 144 SER A N 1
ATOM 1150 C CA . SER A 1 144 ? 2.267 -14.244 -29.245 1.00 96.25 144 SER A CA 1
ATOM 1151 C C . SER A 1 144 ? 1.961 -14.509 -27.778 1.00 96.25 144 SER A C 1
ATOM 1153 O O . SER A 1 144 ? 2.450 -15.517 -27.269 1.00 96.25 144 SER A O 1
ATOM 1155 N N . VAL A 1 145 ? 1.200 -13.655 -27.082 1.00 96.44 145 VAL A N 1
ATOM 1156 C CA . VAL A 1 145 ? 0.916 -13.860 -25.653 1.00 96.44 145 VAL A CA 1
ATOM 1157 C C . VAL A 1 145 ? 0.089 -15.120 -25.411 1.00 96.44 145 VAL A C 1
ATOM 1159 O O . VAL A 1 145 ? -0.827 -15.460 -26.163 1.00 96.44 145 VAL A O 1
ATOM 1162 N N . LYS A 1 146 ? 0.384 -15.800 -24.310 1.00 95.31 146 LYS A N 1
ATOM 1163 C CA . LYS A 1 146 ? -0.360 -16.973 -23.856 1.00 95.31 146 LYS A CA 1
ATOM 1164 C C . LYS A 1 146 ? -1.817 -16.624 -23.511 1.00 95.31 146 LYS A C 1
ATOM 1166 O O . LYS A 1 146 ? -2.052 -15.746 -22.669 1.00 95.31 146 LYS A O 1
ATOM 1171 N N . PRO A 1 147 ? -2.816 -17.311 -24.105 1.00 94.81 147 PRO A N 1
ATOM 1172 C CA . PRO A 1 147 ? -4.223 -17.029 -23.847 1.00 94.81 147 PRO A CA 1
ATOM 1173 C C . PRO A 1 147 ? -4.639 -17.120 -22.376 1.00 94.81 147 PRO A C 1
ATOM 1175 O O . PRO A 1 147 ? -5.512 -16.369 -21.945 1.00 94.81 147 PRO A O 1
ATOM 1178 N N . GLU A 1 148 ? -4.023 -18.011 -21.600 1.00 94.31 148 GLU A N 1
ATOM 1179 C CA . GLU A 1 148 ? -4.277 -18.188 -20.166 1.00 94.31 148 GLU A CA 1
ATOM 1180 C C . GLU A 1 148 ? -3.938 -16.955 -19.314 1.00 94.31 148 GLU A C 1
ATOM 1182 O O . GLU A 1 148 ? -4.542 -16.750 -18.262 1.00 94.31 148 GLU A O 1
ATOM 1187 N N . ILE A 1 149 ? -3.024 -16.097 -19.779 1.00 93.62 149 ILE A N 1
ATOM 1188 C CA . ILE A 1 149 ? -2.645 -14.885 -19.048 1.00 93.62 149 ILE A CA 1
ATOM 1189 C C . ILE A 1 149 ? -3.698 -13.802 -19.265 1.00 93.62 149 ILE A C 1
ATOM 1191 O O . ILE A 1 149 ? -4.206 -13.267 -18.287 1.00 93.62 149 ILE A O 1
ATOM 1195 N N . PHE A 1 150 ? -4.083 -13.525 -20.515 1.00 94.75 150 PHE A N 1
ATOM 1196 C CA . PHE A 1 150 ? -4.909 -12.354 -20.844 1.00 94.75 150 PHE A CA 1
ATOM 1197 C C . PHE A 1 150 ? -6.390 -12.644 -21.103 1.00 94.75 150 PHE A C 1
ATOM 1199 O O . PHE A 1 150 ? -7.222 -11.765 -20.879 1.00 94.75 150 PHE A O 1
ATOM 1206 N N . TYR A 1 151 ? -6.746 -13.828 -21.606 1.00 94.56 151 TYR A N 1
ATOM 1207 C CA . TYR A 1 151 ? -8.066 -14.071 -22.205 1.00 94.56 151 TYR A CA 1
ATOM 1208 C C . TYR A 1 151 ? -8.899 -15.105 -21.459 1.00 94.56 151 TYR A C 1
ATOM 1210 O O . TYR A 1 151 ? -10.094 -14.891 -21.265 1.00 94.56 151 TYR A O 1
ATOM 1218 N N . GLN A 1 152 ? -8.301 -16.237 -21.082 1.00 94.50 152 GLN A N 1
ATOM 1219 C CA . GLN A 1 152 ? -9.056 -17.339 -20.499 1.00 94.50 152 GLN A CA 1
ATOM 1220 C C . GLN A 1 152 ? -9.516 -16.974 -19.090 1.00 94.50 152 GLN A C 1
ATOM 1222 O O . GLN A 1 152 ? -8.710 -16.679 -18.214 1.00 94.50 152 GLN A O 1
ATOM 1227 N N . CYS A 1 153 ? -10.824 -17.054 -18.875 1.00 95.25 153 CYS A N 1
ATOM 1228 C CA . CYS A 1 153 ? -11.428 -16.964 -17.561 1.00 95.25 153 CYS A CA 1
ATOM 1229 C C . CYS A 1 153 ? -12.351 -18.166 -17.377 1.00 95.25 153 CYS A C 1
ATOM 1231 O O . CYS A 1 153 ? -13.224 -18.428 -18.209 1.00 95.25 153 CYS A O 1
ATOM 1233 N N . LYS A 1 154 ? -12.165 -18.905 -16.282 1.00 95.31 154 LYS A N 1
ATOM 1234 C CA . LYS A 1 154 ? -13.042 -20.010 -15.901 1.00 95.31 154 LYS A CA 1
ATOM 1235 C C . LYS A 1 154 ? -13.415 -19.877 -14.433 1.00 95.31 154 LYS A C 1
ATOM 1237 O O . LYS A 1 154 ? -12.539 -19.956 -13.580 1.00 95.31 154 LYS A O 1
ATOM 1242 N N . ASN A 1 155 ? -14.714 -19.732 -14.162 1.00 95.31 155 ASN A N 1
ATOM 1243 C CA . ASN A 1 155 ? -15.227 -19.669 -12.796 1.00 95.31 155 ASN A CA 1
ATOM 1244 C C . ASN A 1 155 ? -14.738 -20.868 -11.976 1.00 95.31 155 ASN A C 1
ATOM 1246 O O . ASN A 1 155 ? -14.802 -22.012 -12.442 1.00 95.31 155 ASN A O 1
ATOM 1250 N N . THR A 1 156 ? -14.306 -20.607 -10.745 1.00 95.44 156 THR A N 1
ATOM 1251 C CA . THR A 1 156 ? -14.000 -21.651 -9.763 1.00 95.44 156 THR A CA 1
ATOM 1252 C C . THR A 1 156 ? -15.016 -21.630 -8.624 1.00 95.44 156 THR A C 1
ATOM 1254 O O . THR A 1 156 ? -15.780 -20.684 -8.446 1.00 95.44 156 THR A O 1
ATOM 1257 N N . THR A 1 157 ? -15.080 -22.722 -7.864 1.00 92.00 157 THR A N 1
ATOM 1258 C CA . THR A 1 157 ? -15.940 -22.825 -6.680 1.00 92.00 157 THR A CA 1
ATOM 1259 C C . THR A 1 157 ? -15.118 -23.391 -5.535 1.00 92.00 157 THR A C 1
ATOM 1261 O O . THR A 1 157 ? -14.960 -24.599 -5.383 1.00 92.00 157 THR A O 1
ATOM 1264 N N . THR A 1 158 ? -14.556 -22.484 -4.754 1.00 92.56 158 THR A N 1
ATOM 1265 C CA . THR A 1 158 ? -13.698 -22.727 -3.589 1.00 92.56 158 THR A CA 1
ATOM 1266 C C . THR A 1 158 ? -14.327 -22.078 -2.356 1.00 92.56 158 THR A C 1
ATOM 1268 O O . THR A 1 158 ? -15.318 -21.353 -2.454 1.00 92.56 158 THR A O 1
ATOM 1271 N N . GLU A 1 159 ? -13.812 -22.377 -1.168 1.00 92.50 159 GLU A N 1
ATOM 1272 C CA . GLU A 1 159 ? -14.318 -21.767 0.064 1.00 92.50 159 GLU A CA 1
ATOM 1273 C C . GLU A 1 159 ? -14.061 -20.251 0.082 1.00 92.50 159 GLU A C 1
ATOM 1275 O O . GLU A 1 159 ? -12.989 -19.797 -0.309 1.00 92.50 159 GLU A O 1
ATOM 1280 N N . LEU A 1 160 ? -15.029 -19.483 0.585 1.00 95.06 160 LEU A N 1
ATOM 1281 C CA . LEU A 1 160 ? -14.896 -18.064 0.905 1.00 95.06 160 LEU A CA 1
ATOM 1282 C C . LEU A 1 160 ? -14.497 -17.875 2.368 1.00 95.06 160 LEU A C 1
ATOM 1284 O O . LEU A 1 160 ? -14.894 -18.642 3.250 1.00 95.06 160 LEU A O 1
ATOM 1288 N N . GLU A 1 161 ? -13.761 -16.805 2.651 1.00 96.25 161 GLU A N 1
ATOM 1289 C CA . GLU A 1 161 ? -13.470 -16.444 4.033 1.00 96.25 161 GLU A CA 1
ATOM 1290 C C . GLU A 1 161 ? -14.729 -15.964 4.769 1.00 96.25 161 GLU A C 1
ATOM 1292 O O . GLU A 1 161 ? -15.554 -15.232 4.218 1.00 96.25 161 GLU A O 1
ATOM 1297 N N . VAL A 1 162 ? -14.879 -16.384 6.031 1.00 94.69 162 VAL A N 1
ATOM 1298 C CA . VAL A 1 162 ? -16.033 -16.038 6.872 1.00 94.69 162 VAL A CA 1
ATOM 1299 C C . VAL A 1 162 ? -15.571 -15.370 8.163 1.00 94.69 162 VAL A C 1
ATOM 1301 O O . VAL A 1 162 ? -15.046 -16.016 9.070 1.00 94.69 162 VAL A O 1
ATOM 1304 N N . PHE A 1 163 ? -15.857 -14.079 8.288 1.00 95.19 163 PHE A N 1
ATOM 1305 C CA . PHE A 1 163 ? -15.642 -13.301 9.501 1.00 95.19 163 PHE A CA 1
ATOM 1306 C C . PHE A 1 163 ? -16.850 -13.427 10.418 1.00 95.19 163 PHE A C 1
ATOM 1308 O O . PHE A 1 163 ? -17.913 -12.874 10.151 1.00 95.19 163 PHE A O 1
ATOM 1315 N N . GLN A 1 164 ? -16.704 -14.169 11.509 1.00 92.19 164 GLN A N 1
ATOM 1316 C CA . GLN A 1 164 ? -17.784 -14.357 12.471 1.00 92.19 164 GLN A CA 1
ATOM 1317 C C . GLN A 1 164 ? -17.746 -13.290 13.563 1.00 92.19 164 GLN A C 1
ATOM 1319 O O . GLN A 1 164 ? -16.784 -13.221 14.323 1.00 92.19 164 GLN A O 1
ATOM 1324 N N . VAL A 1 165 ? -18.826 -12.520 13.693 1.00 92.69 165 VAL A N 1
ATOM 1325 C CA . VAL A 1 165 ? -18.958 -11.454 14.697 1.00 92.69 165 VAL A CA 1
ATOM 1326 C C . VAL A 1 165 ? -20.136 -11.705 15.630 1.00 92.69 165 VAL A C 1
ATOM 1328 O O . VAL A 1 165 ? -21.173 -12.221 15.221 1.00 92.69 165 VAL A O 1
ATOM 1331 N N . ASN A 1 166 ? -19.986 -11.340 16.903 1.00 90.94 166 ASN A N 1
ATOM 1332 C CA . ASN A 1 166 ? -21.055 -11.417 17.897 1.00 90.94 166 ASN A CA 1
ATOM 1333 C C . ASN A 1 166 ? -21.621 -10.010 18.145 1.00 90.94 166 ASN A C 1
ATOM 1335 O O . ASN A 1 166 ? -20.904 -9.183 18.708 1.00 90.94 166 ASN A O 1
ATOM 1339 N N . PRO A 1 167 ? -22.896 -9.734 17.820 1.00 90.94 167 PRO A N 1
ATOM 1340 C CA . PRO A 1 167 ? -23.509 -8.423 18.053 1.00 90.94 167 PRO A CA 1
ATOM 1341 C C . PRO A 1 167 ? -23.425 -7.938 19.505 1.00 90.94 167 PRO A C 1
ATOM 1343 O O . PRO A 1 167 ? -23.318 -6.740 19.756 1.00 90.94 167 PRO A O 1
ATOM 1346 N N . ALA A 1 168 ? -23.393 -8.856 20.481 1.00 92.00 168 ALA A N 1
ATOM 1347 C CA . ALA A 1 168 ? -23.238 -8.497 21.891 1.00 92.00 168 ALA A CA 1
ATOM 1348 C C . ALA A 1 168 ? -21.873 -7.856 22.212 1.00 92.00 168 ALA A C 1
ATOM 1350 O O . ALA A 1 168 ? -21.750 -7.174 23.228 1.00 92.00 168 ALA A O 1
ATOM 1351 N N . SER A 1 169 ? -20.863 -8.037 21.351 1.00 94.69 169 SER A N 1
ATOM 1352 C CA . SER A 1 169 ? -19.547 -7.404 21.487 1.00 94.69 169 SER A CA 1
ATOM 1353 C C . SER A 1 169 ? -19.553 -5.915 21.128 1.00 94.69 169 SER A C 1
ATOM 1355 O O . SER A 1 169 ? -18.573 -5.239 21.423 1.00 94.69 169 SER A O 1
ATOM 1357 N N . LYS A 1 170 ? -20.635 -5.390 20.525 1.00 96.56 170 LYS A N 1
ATOM 1358 C CA . LYS A 1 170 ? -20.830 -3.998 20.061 1.00 96.56 170 LYS A CA 1
ATOM 1359 C C . LYS A 1 170 ? -19.911 -3.524 18.933 1.00 96.56 170 LYS A C 1
ATOM 1361 O O . LYS A 1 170 ? -20.384 -2.832 18.038 1.00 96.56 170 LYS A O 1
ATOM 1366 N N . TRP A 1 171 ? -18.639 -3.900 18.961 1.00 98.50 171 TRP A N 1
ATOM 1367 C CA . TRP A 1 171 ? -17.622 -3.515 17.988 1.00 98.50 171 TRP A CA 1
ATOM 1368 C C . TRP A 1 171 ? -16.788 -4.733 17.586 1.00 98.50 171 TRP A C 1
ATOM 1370 O O . TRP A 1 171 ? -16.537 -5.622 18.403 1.00 98.50 171 TRP A O 1
ATOM 1380 N N . ALA A 1 172 ? -16.350 -4.760 16.331 1.00 98.56 172 ALA A N 1
ATOM 1381 C CA . ALA A 1 172 ? -15.325 -5.676 15.841 1.00 98.56 172 ALA A CA 1
ATOM 1382 C C . ALA A 1 172 ? -14.192 -4.866 15.207 1.00 98.56 172 ALA A C 1
ATOM 1384 O O . ALA A 1 172 ? -14.449 -3.828 14.600 1.00 98.56 172 ALA A O 1
ATOM 1385 N N . ALA A 1 173 ? -12.956 -5.335 15.357 1.00 98.62 173 ALA A N 1
ATOM 1386 C CA . ALA A 1 173 ? -11.774 -4.727 14.758 1.00 98.62 173 ALA A CA 1
ATOM 1387 C C . ALA A 1 173 ? -11.273 -5.593 13.605 1.00 98.62 173 ALA A C 1
ATOM 1389 O O . ALA A 1 173 ? -11.348 -6.821 13.678 1.00 98.62 173 ALA A O 1
ATOM 1390 N N . PHE A 1 174 ? -10.734 -4.954 12.576 1.00 98.81 174 PHE A N 1
ATOM 1391 C CA . PHE A 1 174 ? -10.104 -5.603 11.438 1.00 98.81 174 PHE A CA 1
ATOM 1392 C C . PHE A 1 174 ? -8.709 -5.030 11.240 1.00 98.81 174 PHE A C 1
ATOM 1394 O O . PHE A 1 174 ? -8.517 -3.816 11.295 1.00 98.81 174 PHE A O 1
ATOM 1401 N N . ASN A 1 175 ? -7.759 -5.921 10.982 1.00 98.69 175 ASN A N 1
ATOM 1402 C CA . ASN A 1 175 ? -6.409 -5.592 10.558 1.00 98.69 175 ASN A CA 1
ATOM 1403 C C . ASN A 1 175 ? -6.285 -5.959 9.083 1.00 98.69 175 ASN A C 1
ATOM 1405 O O . ASN A 1 175 ? -6.314 -7.145 8.751 1.00 98.69 175 ASN A O 1
ATOM 1409 N N . VAL A 1 176 ? -6.168 -4.960 8.214 1.00 98.69 176 VAL A N 1
ATOM 1410 C CA . VAL A 1 176 ? -6.097 -5.155 6.767 1.00 98.69 176 VAL A CA 1
ATOM 1411 C C . VAL A 1 176 ? -4.729 -4.766 6.226 1.00 98.69 176 VAL A C 1
ATOM 1413 O O . VAL A 1 176 ? -4.136 -3.781 6.663 1.00 98.69 176 VAL A O 1
ATOM 1416 N N . VAL A 1 177 ? -4.224 -5.567 5.293 1.00 98.44 177 VAL A N 1
ATOM 1417 C CA . VAL A 1 177 ? -2.996 -5.306 4.534 1.00 98.44 177 VAL A CA 1
ATOM 1418 C C . VAL A 1 177 ? -3.255 -5.655 3.086 1.00 98.44 177 VAL A C 1
ATOM 1420 O O . VAL A 1 177 ? -3.818 -6.720 2.826 1.00 98.44 177 VAL A O 1
ATOM 1423 N N . ASN A 1 178 ? -2.831 -4.788 2.170 1.00 98.00 178 ASN A N 1
ATOM 1424 C CA . ASN A 1 178 ? -2.684 -5.187 0.783 1.00 98.00 178 ASN A CA 1
ATOM 1425 C C . ASN A 1 178 ? -1.301 -5.815 0.593 1.00 98.00 178 ASN A C 1
ATOM 1427 O O . ASN A 1 178 ? -0.305 -5.114 0.446 1.00 98.00 178 ASN A O 1
ATOM 1431 N N . ALA A 1 179 ? -1.258 -7.142 0.643 1.00 97.31 179 ALA A N 1
ATOM 1432 C CA . ALA A 1 179 ? -0.061 -7.943 0.420 1.00 97.31 179 ALA A CA 1
ATOM 1433 C C . ALA A 1 179 ? 0.024 -8.442 -1.033 1.00 97.31 179 ALA A C 1
ATOM 1435 O O . ALA A 1 179 ? 0.639 -9.480 -1.267 1.00 97.31 179 ALA A O 1
ATOM 1436 N N . ALA A 1 180 ? -0.666 -7.775 -1.965 1.00 95.50 180 ALA A N 1
ATOM 1437 C CA . ALA A 1 180 ? -0.616 -8.026 -3.402 1.00 95.50 180 ALA A CA 1
ATOM 1438 C C . ALA A 1 180 ? 0.776 -7.784 -3.992 1.00 95.50 180 ALA A C 1
ATOM 1440 O O . ALA A 1 180 ? 1.633 -7.176 -3.356 1.00 95.50 180 ALA A O 1
ATOM 1441 N N . SER A 1 181 ? 0.952 -8.228 -5.230 1.00 92.88 181 SER A N 1
ATOM 1442 C CA . SER A 1 181 ? 2.174 -8.032 -6.006 1.00 92.88 181 SER A CA 1
ATOM 1443 C C . SER A 1 181 ? 2.023 -6.979 -7.100 1.00 92.88 181 SER A C 1
ATOM 1445 O O . SER A 1 181 ? 3.012 -6.360 -7.494 1.00 92.88 181 SER A O 1
ATOM 1447 N N . ILE A 1 182 ? 0.801 -6.741 -7.600 1.00 92.25 182 ILE A N 1
ATOM 1448 C CA . ILE A 1 182 ? 0.577 -5.824 -8.728 1.00 92.25 182 ILE A CA 1
ATOM 1449 C C . ILE A 1 182 ? -0.497 -4.775 -8.430 1.00 92.25 182 ILE A C 1
ATOM 1451 O O . ILE A 1 182 ? -0.305 -3.611 -8.782 1.00 92.25 182 ILE A O 1
ATOM 1455 N N . TRP A 1 183 ? -1.620 -5.143 -7.801 1.00 94.31 183 TRP A N 1
ATOM 1456 C CA . TRP A 1 183 ? -2.802 -4.279 -7.726 1.00 94.31 183 TRP A CA 1
ATOM 1457 C C . TRP A 1 183 ? -3.056 -3.600 -6.384 1.00 94.31 183 TRP A C 1
ATOM 1459 O O . TRP A 1 183 ? -3.123 -4.228 -5.329 1.00 94.31 183 TRP A O 1
ATOM 1469 N N . ASP A 1 184 ? -3.349 -2.301 -6.465 1.00 94.50 184 ASP A N 1
ATOM 1470 C CA . ASP A 1 184 ? -4.021 -1.555 -5.408 1.00 94.50 184 ASP A CA 1
ATOM 1471 C C . ASP A 1 184 ? -5.461 -2.059 -5.250 1.00 94.50 184 ASP A C 1
ATOM 1473 O O . ASP A 1 184 ? -6.215 -2.202 -6.224 1.00 94.50 184 ASP A O 1
ATOM 1477 N N . LEU A 1 185 ? -5.862 -2.305 -4.004 1.00 97.50 185 LEU A N 1
ATOM 1478 C CA . LEU A 1 185 ? -7.145 -2.919 -3.676 1.00 97.50 185 LEU A CA 1
ATOM 1479 C C . LEU A 1 185 ? -8.017 -1.959 -2.871 1.00 97.50 185 LEU A C 1
ATOM 1481 O O . LEU A 1 185 ? -7.533 -1.192 -2.049 1.00 97.50 185 LEU A O 1
ATOM 1485 N N . ARG A 1 186 ? -9.331 -2.033 -3.058 1.00 98.25 186 ARG A N 1
ATOM 1486 C CA . ARG A 1 186 ? -10.325 -1.361 -2.216 1.00 98.25 186 ARG A CA 1
ATOM 1487 C C . ARG A 1 186 ? -11.091 -2.368 -1.394 1.00 98.25 186 ARG A C 1
ATOM 1489 O O . ARG A 1 186 ? -11.460 -3.419 -1.908 1.00 98.25 186 ARG A O 1
ATOM 1496 N N . VAL A 1 187 ? -11.388 -2.014 -0.148 1.00 98.56 187 VAL A N 1
ATOM 1497 C CA . VAL A 1 187 ? -12.144 -2.859 0.781 1.00 98.56 187 VAL A CA 1
ATOM 1498 C C . VAL A 1 187 ? -13.391 -2.143 1.265 1.00 98.56 187 VAL A C 1
ATOM 1500 O O . VAL A 1 187 ? -13.318 -1.009 1.730 1.00 98.56 187 VAL A O 1
ATOM 1503 N N . SER A 1 188 ? -14.523 -2.844 1.230 1.00 98.75 188 SER A N 1
ATOM 1504 C CA . SER A 1 188 ? -15.768 -2.404 1.865 1.00 98.75 188 SER A CA 1
ATOM 1505 C C . SER A 1 188 ? -16.492 -3.573 2.528 1.00 98.75 188 SER A C 1
ATOM 1507 O O . SER A 1 188 ? -16.274 -4.740 2.186 1.00 98.75 188 SER A O 1
ATOM 1509 N N . ILE A 1 189 ? -17.385 -3.257 3.462 1.00 98.69 189 ILE A N 1
ATOM 1510 C CA . ILE A 1 189 ? -18.306 -4.225 4.054 1.00 98.69 189 ILE A CA 1
ATOM 1511 C C . ILE A 1 189 ? -19.721 -3.692 3.848 1.00 98.69 189 ILE A C 1
ATOM 1513 O O . ILE A 1 189 ? -20.061 -2.616 4.341 1.00 98.69 189 ILE A O 1
ATOM 1517 N N . ASP A 1 190 ? -20.551 -4.459 3.138 1.00 98.25 190 ASP A N 1
ATOM 1518 C CA . ASP A 1 190 ? -21.936 -4.099 2.826 1.00 98.25 190 ASP A CA 1
ATOM 1519 C C . ASP A 1 190 ? -22.664 -3.607 4.086 1.00 98.25 190 ASP A C 1
ATOM 1521 O O . ASP A 1 190 ? -22.694 -4.296 5.112 1.00 98.25 190 ASP A O 1
ATOM 1525 N N . ASN A 1 191 ? -23.261 -2.412 4.008 1.00 97.00 191 ASN A N 1
ATOM 1526 C CA . ASN A 1 191 ? -24.029 -1.778 5.082 1.00 97.00 191 ASN A CA 1
ATOM 1527 C C . ASN A 1 191 ? -23.245 -1.417 6.368 1.00 97.00 191 ASN A C 1
ATOM 1529 O O . ASN A 1 191 ? -23.893 -1.119 7.371 1.00 97.00 191 ASN A O 1
ATOM 1533 N N . HIS A 1 192 ? -21.902 -1.429 6.386 1.00 98.50 192 HIS A N 1
ATOM 1534 C CA . HIS A 1 192 ? -21.080 -1.088 7.564 1.00 98.50 192 HIS A CA 1
ATOM 1535 C C . HIS A 1 192 ? -20.096 0.060 7.307 1.00 98.50 192 HIS A C 1
ATOM 1537 O O . HIS A 1 192 ? -19.240 -0.032 6.435 1.00 98.50 192 HIS A O 1
ATOM 1543 N N . THR A 1 193 ? -20.179 1.116 8.115 1.00 98.69 193 THR A N 1
ATOM 1544 C CA . THR A 1 193 ? -19.170 2.185 8.150 1.00 98.69 193 THR A CA 1
ATOM 1545 C C . THR A 1 193 ? -17.888 1.677 8.811 1.00 98.69 193 THR A C 1
ATOM 1547 O O . THR A 1 193 ? -17.941 0.957 9.814 1.00 98.69 193 THR A O 1
ATOM 1550 N N . LEU A 1 194 ? -16.748 2.067 8.248 1.00 98.88 194 LEU A N 1
ATOM 1551 C CA . LEU A 1 194 ? -15.406 1.747 8.712 1.00 98.88 194 LEU A CA 1
ATOM 1552 C C . LEU A 1 194 ? -14.857 2.935 9.508 1.00 98.88 194 LEU A C 1
ATOM 1554 O O . LEU A 1 194 ? -14.777 4.052 8.996 1.00 98.88 194 LEU A O 1
ATOM 1558 N N . TYR A 1 195 ? -14.473 2.681 10.757 1.00 98.81 195 TYR A N 1
ATOM 1559 C CA . TYR A 1 195 ? -13.846 3.657 11.648 1.00 98.81 195 TYR A CA 1
ATOM 1560 C C . TYR A 1 195 ? -12.344 3.367 11.706 1.00 98.81 195 TYR A C 1
ATOM 1562 O O . TYR A 1 195 ? -11.881 2.627 12.580 1.00 98.81 195 TYR A O 1
ATOM 1570 N N . THR A 1 196 ? -11.587 3.882 10.738 1.00 98.88 196 THR A N 1
ATOM 1571 C CA . THR A 1 196 ? -10.144 3.629 10.615 1.00 98.88 196 THR A CA 1
ATOM 1572 C C . THR A 1 196 ? -9.392 4.377 11.701 1.00 98.88 196 THR A C 1
ATOM 1574 O O . THR A 1 196 ? -9.526 5.590 11.798 1.00 98.88 196 THR A O 1
ATOM 1577 N N . PHE A 1 197 ? -8.605 3.673 12.515 1.00 98.62 197 PHE A N 1
ATOM 1578 C CA . PHE A 1 197 ? -7.939 4.228 13.703 1.00 98.62 197 PHE A CA 1
ATOM 1579 C C . PHE A 1 197 ? -6.421 4.011 13.728 1.00 98.62 197 PHE A C 1
ATOM 1581 O O . PHE A 1 197 ? -5.736 4.590 14.575 1.00 98.62 197 PHE A O 1
ATOM 1588 N N . ALA A 1 198 ? -5.878 3.193 12.824 1.00 98.44 198 ALA A N 1
ATOM 1589 C CA . ALA A 1 198 ? -4.438 3.032 12.664 1.00 98.44 198 ALA A CA 1
ATOM 1590 C C . ALA A 1 198 ? -4.050 2.832 11.196 1.00 98.44 198 ALA A C 1
ATOM 1592 O O . ALA A 1 198 ? -4.832 2.303 10.403 1.00 98.44 198 ALA A O 1
ATOM 1593 N N . ALA A 1 199 ? -2.824 3.235 10.873 1.00 98.12 199 ALA A N 1
ATOM 1594 C CA . ALA A 1 199 ? -2.218 3.158 9.552 1.00 98.12 199 ALA A CA 1
ATOM 1595 C C . ALA A 1 199 ? -0.732 2.771 9.710 1.00 98.12 199 ALA A C 1
ATOM 1597 O O . ALA A 1 199 ? -0.025 3.351 10.539 1.00 98.12 199 ALA A O 1
ATOM 1598 N N . ASP A 1 200 ? -0.270 1.746 8.990 1.00 97.44 200 ASP A N 1
ATOM 1599 C CA . ASP A 1 200 ? 1.103 1.197 9.021 1.00 97.44 200 ASP A CA 1
ATOM 1600 C C . ASP A 1 200 ? 1.644 0.864 10.423 1.00 97.44 200 ASP A C 1
ATOM 1602 O O . ASP A 1 200 ? 2.837 0.951 10.696 1.00 97.44 200 ASP A O 1
ATOM 1606 N N . GLY A 1 201 ? 0.776 0.518 11.373 1.00 96.12 201 GLY A N 1
ATOM 1607 C CA . GLY A 1 201 ? 1.178 0.236 12.756 1.00 96.12 201 GLY A CA 1
ATOM 1608 C C . GLY A 1 201 ? 1.365 1.478 13.644 1.00 96.12 201 GLY A C 1
ATOM 1609 O O . GLY A 1 201 ? 1.980 1.413 14.709 1.00 96.12 201 GLY A O 1
ATOM 1610 N N . SER A 1 202 ? 0.836 2.629 13.229 1.00 96.44 202 SER A N 1
ATOM 1611 C CA . SER A 1 202 ? 0.711 3.830 14.062 1.00 96.44 202 SER A CA 1
ATOM 1612 C C . SER A 1 202 ? -0.758 4.197 14.244 1.00 96.44 202 SER A C 1
ATOM 1614 O O . SER A 1 202 ? -1.536 4.105 13.298 1.00 96.44 202 SER A O 1
ATOM 1616 N N . TYR A 1 203 ? -1.142 4.658 15.437 1.00 98.12 203 TYR A N 1
ATOM 1617 C CA . TYR A 1 203 ? -2.467 5.247 15.619 1.00 98.12 203 TYR A CA 1
ATOM 1618 C C . TYR A 1 203 ? -2.598 6.545 14.830 1.00 98.12 203 TYR A C 1
ATOM 1620 O O . TYR A 1 203 ? -1.643 7.314 14.680 1.00 98.12 203 TYR A O 1
ATOM 1628 N N . ILE A 1 204 ? -3.816 6.787 14.365 1.00 98.56 204 ILE A N 1
ATOM 1629 C CA . ILE A 1 204 ? -4.206 8.002 13.664 1.00 98.56 204 ILE A CA 1
ATOM 1630 C C . ILE A 1 204 ? -5.439 8.600 14.335 1.00 98.56 204 ILE A C 1
ATOM 1632 O O . ILE A 1 204 ? -6.139 7.940 15.111 1.00 98.56 204 ILE A O 1
ATOM 1636 N N . ARG A 1 205 ? -5.726 9.863 14.034 1.00 98.50 205 ARG A N 1
ATOM 1637 C CA . ARG A 1 205 ? -7.040 10.431 14.322 1.00 98.50 205 ARG A CA 1
ATOM 1638 C C . ARG A 1 205 ? -8.081 9.637 13.518 1.00 98.50 205 ARG A C 1
ATOM 1640 O O . ARG A 1 205 ? -7.872 9.489 12.316 1.00 98.50 205 ARG A O 1
ATOM 1647 N N . PRO A 1 206 ? -9.152 9.116 14.141 1.00 98.50 206 PRO A N 1
ATOM 1648 C CA . PRO A 1 206 ? -10.050 8.208 13.457 1.00 98.50 206 PRO A CA 1
ATOM 1649 C C . PRO A 1 206 ? -10.773 8.870 12.287 1.00 98.50 206 PRO A C 1
ATOM 1651 O O . PRO A 1 206 ? -11.183 10.026 12.396 1.00 98.50 206 PRO A O 1
ATOM 1654 N N . ILE A 1 207 ? -10.934 8.128 11.194 1.00 98.62 207 ILE A N 1
ATOM 1655 C CA . ILE A 1 207 ? -11.617 8.580 9.977 1.00 98.62 207 ILE A CA 1
ATOM 1656 C C . ILE A 1 207 ? -12.776 7.632 9.689 1.00 98.62 207 ILE A C 1
ATOM 1658 O O . ILE A 1 207 ? -12.595 6.415 9.627 1.00 98.62 207 ILE A O 1
ATOM 1662 N N . GLU A 1 208 ? -13.962 8.203 9.499 1.00 98.50 208 GLU A N 1
ATOM 1663 C CA . GLU A 1 208 ? -15.151 7.470 9.074 1.00 98.50 208 GLU A CA 1
ATOM 1664 C C . GLU A 1 208 ? -15.235 7.424 7.549 1.00 98.50 208 GLU A C 1
ATOM 1666 O O . GLU A 1 208 ? -15.191 8.455 6.876 1.00 98.50 208 GLU A O 1
ATOM 1671 N N . SER A 1 209 ? -15.392 6.223 7.007 1.00 98.69 209 SER A N 1
ATOM 1672 C CA . SER A 1 209 ? -15.532 5.986 5.568 1.00 98.69 209 SER A CA 1
ATOM 1673 C C . SER A 1 209 ? -16.402 4.761 5.312 1.00 98.69 209 SER A C 1
ATOM 1675 O O . SER A 1 209 ? -16.624 3.938 6.199 1.00 98.69 209 SER A O 1
ATOM 1677 N N . GLU A 1 210 ? -16.923 4.627 4.100 1.00 98.69 210 GLU A N 1
ATOM 1678 C CA . GLU A 1 210 ? -17.668 3.436 3.687 1.00 98.69 210 GLU A CA 1
ATOM 1679 C C . GLU A 1 210 ? -16.754 2.379 3.043 1.00 98.69 210 GLU A C 1
ATOM 1681 O O . GLU A 1 210 ? -17.076 1.188 3.050 1.00 98.69 210 GLU A O 1
ATOM 1686 N N . PHE A 1 211 ? -15.601 2.796 2.518 1.00 98.75 211 PHE A N 1
ATOM 1687 C CA . PHE A 1 211 ? -14.568 1.910 1.988 1.00 98.75 211 PHE A CA 1
ATOM 1688 C C . PHE A 1 211 ? -13.182 2.562 2.052 1.00 98.75 211 PHE A C 1
ATOM 1690 O O . PHE A 1 211 ? -13.056 3.780 2.180 1.00 98.75 211 PHE A O 1
ATOM 1697 N N . ILE A 1 212 ? -12.133 1.745 1.973 1.00 98.31 212 ILE A N 1
ATOM 1698 C CA . ILE A 1 212 ? -10.734 2.187 2.062 1.00 98.31 212 ILE A CA 1
ATOM 1699 C C . ILE A 1 212 ? -9.992 1.697 0.819 1.00 98.31 212 ILE A C 1
ATOM 1701 O O . ILE A 1 212 ? -10.072 0.510 0.497 1.00 98.31 212 ILE A O 1
ATOM 1705 N N . GLY A 1 213 ? -9.273 2.595 0.145 1.00 97.19 213 GLY A N 1
ATOM 1706 C CA . GLY A 1 213 ? -8.231 2.243 -0.816 1.00 97.19 213 GLY A CA 1
ATOM 1707 C C . GLY A 1 213 ? -6.954 1.847 -0.083 1.00 97.19 213 GLY A C 1
ATOM 1708 O O . GLY A 1 213 ? -6.499 2.559 0.810 1.00 97.19 213 GLY A O 1
ATOM 1709 N N . ILE A 1 214 ? -6.404 0.690 -0.432 1.00 96.94 214 ILE A N 1
ATOM 1710 C CA . ILE A 1 214 ? -5.244 0.080 0.214 1.00 96.94 214 ILE A CA 1
ATOM 1711 C C . ILE A 1 214 ? -4.195 -0.205 -0.863 1.00 96.94 214 ILE A C 1
ATOM 1713 O O . ILE A 1 214 ? -4.198 -1.276 -1.477 1.00 96.94 214 ILE A O 1
ATOM 1717 N N . PRO A 1 215 ? -3.321 0.772 -1.123 1.00 95.81 215 PRO A N 1
ATOM 1718 C CA . PRO A 1 215 ? -2.136 0.586 -1.938 1.00 95.81 215 PRO A CA 1
ATOM 1719 C C . PRO A 1 215 ? -1.241 -0.553 -1.448 1.00 95.81 215 PRO A C 1
ATOM 1721 O O . PRO A 1 215 ? -1.272 -0.920 -0.268 1.00 95.81 215 PRO A O 1
ATOM 1724 N N . ILE A 1 216 ? -0.458 -1.135 -2.355 1.00 96.50 216 ILE A N 1
ATOM 1725 C CA . ILE A 1 216 ? 0.383 -2.300 -2.038 1.00 96.50 216 ILE A CA 1
ATOM 1726 C C . ILE A 1 216 ? 1.361 -1.982 -0.904 1.00 96.50 216 ILE A C 1
ATOM 1728 O O . ILE A 1 216 ? 2.011 -0.937 -0.886 1.00 96.50 216 ILE A O 1
ATOM 1732 N N . GLY A 1 217 ? 1.445 -2.900 0.054 1.00 96.19 217 GLY A N 1
ATOM 1733 C CA . GLY A 1 217 ? 2.291 -2.804 1.234 1.00 96.19 217 GLY A CA 1
ATOM 1734 C C . GLY A 1 217 ? 1.709 -1.966 2.368 1.00 96.19 217 GLY A C 1
ATOM 1735 O O . GLY A 1 217 ? 2.207 -2.053 3.492 1.00 96.19 217 GLY A O 1
ATOM 1736 N N . GLU A 1 218 ? 0.629 -1.216 2.139 1.00 97.75 218 GLU A N 1
ATOM 1737 C CA . GLU A 1 218 ? -0.015 -0.414 3.176 1.00 97.75 218 GLU A CA 1
ATOM 1738 C C . GLU A 1 218 ? -0.906 -1.250 4.099 1.00 97.75 218 GLU A C 1
ATOM 1740 O O . GLU A 1 218 ? -1.503 -2.265 3.717 1.00 97.75 218 GLU A O 1
ATOM 1745 N N . ARG A 1 219 ? -1.002 -0.804 5.358 1.00 98.06 219 ARG A N 1
ATOM 1746 C CA . ARG A 1 219 ? -1.807 -1.460 6.392 1.00 98.06 219 ARG A CA 1
ATOM 1747 C C . ARG A 1 219 ? -2.754 -0.469 7.028 1.00 98.06 219 ARG A C 1
ATOM 1749 O O . ARG A 1 219 ? -2.357 0.642 7.377 1.00 98.06 219 ARG A O 1
ATOM 1756 N N . PHE A 1 220 ? -3.972 -0.921 7.293 1.00 98.69 220 PHE A N 1
ATOM 1757 C CA . PHE A 1 220 ? -4.950 -0.169 8.068 1.00 98.69 220 PHE A CA 1
ATOM 1758 C C . PHE A 1 220 ? -5.556 -1.038 9.161 1.00 98.69 220 PHE A C 1
ATOM 1760 O O . PHE A 1 220 ? -5.652 -2.261 9.046 1.00 98.69 220 PHE A O 1
ATOM 1767 N N . GLN A 1 221 ? -5.988 -0.392 10.237 1.00 98.81 221 GLN A N 1
ATOM 1768 C CA . GLN A 1 221 ? -6.831 -1.020 11.243 1.00 98.81 221 GLN A CA 1
ATOM 1769 C C . GLN A 1 221 ? -8.092 -0.183 11.406 1.00 98.81 221 GLN A C 1
ATOM 1771 O O . GLN A 1 221 ? -8.017 1.041 11.552 1.00 98.81 221 GLN A O 1
ATOM 1776 N N . PHE A 1 222 ? -9.247 -0.839 11.367 1.00 98.88 222 PHE A N 1
ATOM 1777 C CA . PHE A 1 222 ? -10.541 -0.173 11.468 1.00 98.88 222 PHE A CA 1
ATOM 1778 C C . PHE A 1 222 ? -11.501 -0.952 12.356 1.00 98.88 222 PHE A C 1
ATOM 1780 O O . PHE A 1 222 ? -11.424 -2.178 12.469 1.00 98.88 222 PHE A O 1
ATOM 1787 N N . PHE A 1 223 ? -12.425 -0.231 12.985 1.00 98.94 223 PHE A N 1
ATOM 1788 C CA . PHE A 1 223 ? -13.574 -0.843 13.634 1.00 98.94 223 PHE A CA 1
ATOM 1789 C C . PHE A 1 223 ? -14.790 -0.845 12.714 1.00 98.94 223 PHE A C 1
ATOM 1791 O O . PHE A 1 223 ? -14.955 0.035 11.870 1.00 98.94 223 PHE A O 1
ATOM 1798 N N . ILE A 1 224 ? -15.687 -1.794 12.962 1.00 98.75 224 ILE A N 1
ATOM 1799 C CA . ILE A 1 224 ? -17.086 -1.716 12.553 1.00 98.75 224 ILE A CA 1
ATOM 1800 C C . ILE A 1 224 ? -17.978 -1.799 13.784 1.00 98.75 224 ILE A C 1
ATOM 1802 O O . ILE A 1 224 ? -17.704 -2.552 14.727 1.00 98.75 224 ILE A O 1
ATOM 1806 N N . LYS A 1 225 ? -19.075 -1.046 13.757 1.00 98.44 225 LYS A N 1
ATOM 1807 C CA . LYS A 1 225 ? -20.125 -1.154 14.765 1.00 98.44 225 LYS A CA 1
ATOM 1808 C C . LYS A 1 225 ? -21.046 -2.324 14.425 1.00 98.44 225 LYS A C 1
ATOM 1810 O O . LYS A 1 225 ? -21.475 -2.472 13.283 1.00 98.44 225 LYS A O 1
ATOM 1815 N N . LEU A 1 226 ? -21.349 -3.159 15.415 1.00 97.31 226 LEU A N 1
ATOM 1816 C CA . LEU A 1 226 ? -22.159 -4.371 15.264 1.00 97.31 226 LEU A CA 1
ATOM 1817 C C . LEU A 1 226 ? -23.638 -4.106 15.570 1.00 97.31 226 LEU A C 1
ATOM 1819 O O . LEU A 1 226 ? -24.256 -4.790 16.385 1.00 97.31 226 LEU A O 1
ATOM 1823 N N . ASP A 1 227 ? -24.191 -3.070 14.943 1.00 95.81 227 ASP A N 1
ATOM 1824 C CA . ASP A 1 227 ? -25.557 -2.581 15.161 1.00 95.81 227 ASP A CA 1
ATOM 1825 C C . ASP A 1 227 ? -26.520 -2.922 14.013 1.00 95.81 227 ASP A C 1
ATOM 1827 O O . ASP A 1 227 ? -27.663 -2.458 13.985 1.00 95.81 227 ASP A O 1
ATOM 1831 N N . LYS A 1 228 ? -26.076 -3.749 13.060 1.00 94.81 228 LYS A N 1
ATOM 1832 C CA . LYS A 1 228 ? -26.896 -4.177 11.926 1.00 94.81 228 LYS A CA 1
ATOM 1833 C C . LYS A 1 228 ? -27.740 -5.412 12.278 1.00 94.81 228 LYS A C 1
ATOM 1835 O O . LYS A 1 228 ? -27.416 -6.143 13.217 1.00 94.81 228 LYS A O 1
ATOM 1840 N N . PRO A 1 229 ? -28.851 -5.658 11.554 1.00 91.81 229 PRO A N 1
ATOM 1841 C CA . PRO A 1 229 ? -29.662 -6.855 11.748 1.00 91.81 229 PRO A CA 1
ATOM 1842 C C . PRO A 1 229 ? -28.846 -8.153 11.706 1.00 91.81 229 PRO A C 1
ATOM 1844 O O . PRO A 1 229 ? -27.867 -8.265 10.979 1.00 91.81 229 PRO A O 1
ATOM 1847 N N . LEU A 1 230 ? -29.306 -9.165 12.443 1.00 89.31 230 LEU A N 1
ATOM 1848 C CA . LEU A 1 230 ? -28.679 -10.485 12.546 1.00 89.31 230 LEU A CA 1
ATOM 1849 C C . LEU A 1 230 ? -28.762 -11.264 11.221 1.00 89.31 230 LEU A C 1
ATOM 1851 O O . LEU A 1 230 ? -29.634 -12.112 11.029 1.00 89.31 230 LEU A O 1
ATOM 1855 N N . LYS A 1 231 ? -27.875 -10.922 10.287 1.00 88.06 231 LYS A N 1
ATOM 1856 C CA . LYS A 1 231 ? -27.793 -11.458 8.928 1.00 88.06 231 LYS A CA 1
ATOM 1857 C C . LYS A 1 231 ? -26.330 -11.590 8.485 1.00 88.06 231 LYS A C 1
ATOM 1859 O O . LYS A 1 231 ? -25.419 -11.126 9.165 1.00 88.06 231 LYS A O 1
ATOM 1864 N N . ASP A 1 232 ? -26.133 -12.197 7.320 1.00 90.25 232 ASP A N 1
ATOM 1865 C CA . ASP A 1 232 ? -24.837 -12.235 6.642 1.00 90.25 232 ASP A CA 1
ATOM 1866 C C . ASP A 1 232 ? -24.695 -11.030 5.692 1.00 90.25 232 ASP A C 1
ATOM 1868 O O . ASP A 1 232 ? -25.675 -10.615 5.056 1.00 90.25 232 ASP A O 1
ATOM 1872 N N . TYR A 1 233 ? -23.484 -10.484 5.596 1.00 95.56 233 TYR A N 1
ATOM 1873 C CA . TYR A 1 233 ? -23.111 -9.333 4.769 1.00 95.56 233 TYR A CA 1
ATOM 1874 C C . TYR A 1 233 ? -21.895 -9.674 3.906 1.00 95.56 233 TYR A C 1
ATOM 1876 O O . TYR A 1 233 ? -21.055 -10.480 4.301 1.00 95.56 233 TYR A O 1
ATOM 1884 N N . THR A 1 234 ? -21.790 -9.058 2.732 1.00 97.94 234 THR A N 1
ATOM 1885 C CA . THR A 1 234 ? -20.653 -9.266 1.831 1.00 97.94 234 THR A CA 1
ATOM 1886 C C . THR A 1 234 ? -19.493 -8.357 2.227 1.00 97.94 234 THR A C 1
ATOM 1888 O O . THR A 1 234 ? -19.670 -7.149 2.379 1.00 97.94 234 THR A O 1
ATOM 1891 N N . VAL A 1 235 ? -18.302 -8.934 2.363 1.00 98.62 235 VAL A N 1
ATOM 1892 C CA . VAL A 1 235 ? -17.032 -8.201 2.359 1.00 98.62 235 VAL A CA 1
ATOM 1893 C C . VAL A 1 235 ? -16.534 -8.184 0.920 1.00 98.62 235 VAL A C 1
ATOM 1895 O O . VAL A 1 235 ? -16.446 -9.240 0.289 1.00 98.62 235 VAL A O 1
ATOM 1898 N N . ARG A 1 236 ? -16.251 -6.996 0.389 1.00 98.44 236 ARG A N 1
ATOM 1899 C CA . ARG A 1 236 ? -15.836 -6.796 -1.005 1.00 98.44 236 ARG A CA 1
ATOM 1900 C C . ARG A 1 236 ? -14.392 -6.342 -1.046 1.00 98.44 236 ARG A C 1
ATOM 1902 O O . ARG A 1 236 ? -14.041 -5.412 -0.321 1.00 98.44 236 ARG A O 1
ATOM 1909 N N . VAL A 1 237 ? -13.611 -6.961 -1.922 1.00 98.62 237 VAL A N 1
ATOM 1910 C CA . VAL A 1 237 ? -12.254 -6.534 -2.253 1.00 98.62 237 VAL A CA 1
ATOM 1911 C C . VAL A 1 237 ? -12.171 -6.375 -3.763 1.00 98.62 237 VAL A C 1
ATOM 1913 O O . VAL A 1 237 ? -12.405 -7.340 -4.480 1.00 98.62 237 VAL A O 1
ATOM 1916 N N . ALA A 1 238 ? -11.874 -5.178 -4.254 1.00 97.81 238 ALA A N 1
ATOM 1917 C CA . ALA A 1 238 ? -11.861 -4.892 -5.687 1.00 97.81 238 ALA A CA 1
ATOM 1918 C C . ALA A 1 238 ? -10.551 -4.225 -6.100 1.00 97.81 238 ALA A C 1
ATOM 1920 O O . ALA A 1 238 ? -10.081 -3.319 -5.414 1.00 97.81 238 ALA A O 1
ATOM 1921 N N . ALA A 1 239 ? -9.983 -4.640 -7.230 1.00 96.12 239 ALA A N 1
ATOM 1922 C CA . ALA A 1 239 ? -8.817 -3.990 -7.808 1.00 96.12 239 ALA A CA 1
ATOM 1923 C C . ALA A 1 239 ? -9.207 -2.613 -8.365 1.00 96.12 239 ALA A C 1
ATOM 1925 O O . ALA A 1 239 ? -10.067 -2.504 -9.243 1.00 96.12 239 ALA A O 1
ATOM 1926 N N . SER A 1 240 ? -8.560 -1.560 -7.863 1.00 91.12 240 SER A N 1
ATOM 1927 C CA . SER A 1 240 ? -8.797 -0.172 -8.272 1.00 91.12 240 SER A CA 1
ATOM 1928 C C . SER A 1 240 ? -7.701 0.300 -9.223 1.00 91.12 240 SER A C 1
ATOM 1930 O O . SER A 1 240 ? -6.923 1.202 -8.917 1.00 91.12 240 SER A O 1
ATOM 1932 N N . VAL A 1 241 ? -7.632 -0.328 -10.393 1.00 91.12 241 VAL A N 1
ATOM 1933 C CA . VAL A 1 241 ? -6.524 -0.148 -11.339 1.00 91.12 241 VAL A CA 1
ATOM 1934 C C . VAL A 1 241 ? -7.031 0.124 -12.748 1.00 91.12 241 VAL A C 1
ATOM 1936 O O . VAL A 1 241 ? -8.182 -0.152 -13.087 1.00 91.12 241 VAL A O 1
ATOM 1939 N N . LEU A 1 242 ? -6.185 0.688 -13.607 1.00 90.19 242 LEU A N 1
ATOM 1940 C CA . LEU A 1 242 ? -6.527 0.894 -15.014 1.00 90.19 242 LEU A CA 1
ATOM 1941 C C . LEU A 1 242 ? -6.618 -0.431 -15.804 1.00 90.19 242 LEU A C 1
ATOM 1943 O O . LEU A 1 242 ? -7.633 -0.615 -16.477 1.00 90.19 242 LEU A O 1
ATOM 1947 N N . PRO A 1 243 ? -5.628 -1.348 -15.741 1.00 92.25 243 PRO A N 1
ATOM 1948 C CA . PRO A 1 243 ? -5.499 -2.431 -16.723 1.00 92.25 243 PRO A CA 1
ATOM 1949 C C . PRO A 1 243 ? -6.473 -3.595 -16.548 1.00 92.25 243 PRO A C 1
ATOM 1951 O O . PRO A 1 243 ? -6.661 -4.355 -17.493 1.00 92.25 243 PRO A O 1
ATOM 1954 N N . GLN A 1 244 ? -7.090 -3.761 -15.376 1.00 94.69 244 GLN A N 1
ATOM 1955 C CA . GLN A 1 244 ? -7.949 -4.910 -15.094 1.00 94.69 244 GLN A CA 1
ATOM 1956 C C . GLN A 1 244 ? -9.169 -4.542 -14.239 1.00 94.69 244 GLN A C 1
ATOM 1958 O O . GLN A 1 244 ? -9.159 -3.580 -13.470 1.00 94.69 244 GLN A O 1
ATOM 1963 N N . ARG A 1 245 ? -10.248 -5.314 -14.387 1.00 95.06 245 ARG A N 1
ATOM 1964 C CA . ARG A 1 245 ? -11.402 -5.366 -13.483 1.00 95.06 245 ARG A CA 1
ATOM 1965 C C . ARG A 1 245 ? -11.455 -6.722 -12.802 1.00 95.06 245 ARG A C 1
ATOM 1967 O O . ARG A 1 245 ? -11.776 -7.719 -13.441 1.00 95.06 245 ARG A O 1
ATOM 1974 N N . LEU A 1 246 ? -11.147 -6.733 -11.511 1.00 95.94 246 LEU A N 1
ATOM 1975 C CA . LEU A 1 246 ? -11.030 -7.943 -10.709 1.00 95.94 246 LEU A CA 1
ATOM 1976 C C . LEU A 1 246 ? -11.607 -7.690 -9.315 1.00 95.94 246 LEU A C 1
ATOM 1978 O O . LEU A 1 246 ? -11.351 -6.639 -8.728 1.00 95.94 246 LEU A O 1
ATOM 1982 N N . SER A 1 247 ? -12.375 -8.642 -8.791 1.00 96.75 247 SER A N 1
ATOM 1983 C CA . SER A 1 247 ? -12.919 -8.586 -7.433 1.00 96.75 247 SER A CA 1
ATOM 1984 C C . SER A 1 247 ? -12.867 -9.952 -6.756 1.00 96.75 247 SER A C 1
ATOM 1986 O O . SER A 1 247 ? -13.131 -10.972 -7.386 1.00 96.75 247 SER A O 1
ATOM 1988 N N . GLY A 1 248 ? -12.598 -9.940 -5.454 1.00 97.12 248 GLY A N 1
ATOM 1989 C CA . GLY A 1 248 ? -12.735 -11.061 -4.533 1.00 97.12 248 GLY A CA 1
ATOM 1990 C C . GLY A 1 248 ? -13.757 -10.746 -3.440 1.00 97.12 248 GLY A C 1
ATOM 1991 O O . GLY A 1 248 ? -14.073 -9.584 -3.156 1.00 97.12 248 GLY A O 1
ATOM 1992 N N . PHE A 1 249 ? -14.297 -11.791 -2.813 1.00 97.56 249 PHE A N 1
ATOM 1993 C CA . PHE A 1 249 ? -15.358 -11.643 -1.821 1.00 97.56 249 PHE A CA 1
ATOM 1994 C C . PHE A 1 249 ? -15.169 -12.548 -0.607 1.00 97.56 249 PHE A C 1
ATOM 1996 O O . PHE A 1 249 ? -14.644 -13.654 -0.699 1.00 97.56 249 PHE A O 1
ATOM 2003 N N . ALA A 1 250 ? -15.666 -12.079 0.533 1.00 97.69 250 ALA A N 1
ATOM 2004 C CA . ALA A 1 250 ? -15.785 -12.830 1.776 1.00 97.69 250 ALA A CA 1
ATOM 2005 C C . ALA A 1 250 ? -17.144 -12.535 2.432 1.00 97.69 250 ALA A C 1
ATOM 2007 O O . ALA A 1 250 ? -17.936 -11.725 1.939 1.00 97.69 250 ALA A O 1
ATOM 2008 N N . VAL A 1 251 ? -17.440 -13.203 3.546 1.00 96.44 251 VAL A N 1
ATOM 2009 C CA . VAL A 1 251 ? -18.715 -13.066 4.259 1.00 96.44 251 VAL A CA 1
ATOM 2010 C C . VAL A 1 251 ? -18.477 -12.587 5.685 1.00 96.44 251 VAL A C 1
ATOM 2012 O O . VAL A 1 251 ? -17.771 -13.227 6.456 1.00 96.44 251 VAL A O 1
ATOM 2015 N N . LEU A 1 252 ? -19.118 -11.485 6.069 1.00 96.00 252 LEU A N 1
ATOM 2016 C CA . LEU A 1 252 ? -19.267 -11.081 7.462 1.00 96.00 252 LEU A CA 1
ATOM 2017 C C . LEU A 1 252 ? -20.554 -11.697 8.012 1.00 96.00 252 LEU A C 1
ATOM 2019 O O . LEU A 1 252 ? -21.660 -11.344 7.603 1.00 96.00 252 LEU A O 1
ATOM 2023 N N . GLN A 1 253 ? -20.409 -12.614 8.956 1.00 91.94 253 GLN A N 1
ATOM 2024 C CA . GLN A 1 253 ? -21.499 -13.390 9.518 1.00 91.94 253 GLN A CA 1
ATOM 2025 C C . GLN A 1 253 ? -21.799 -12.954 10.950 1.00 91.94 253 GLN A C 1
ATOM 2027 O O . GLN A 1 253 ? -20.991 -13.151 11.862 1.00 91.94 253 GLN A O 1
ATOM 2032 N N . TYR A 1 254 ? -23.007 -12.435 11.169 1.00 90.00 254 TYR A N 1
ATOM 2033 C CA . TYR A 1 254 ? -23.491 -12.157 12.514 1.00 90.00 254 TYR A CA 1
ATOM 2034 C C . TYR A 1 254 ? -23.920 -13.469 13.187 1.00 90.00 254 TYR A C 1
ATOM 2036 O O . TYR A 1 254 ? -24.901 -14.114 12.808 1.00 90.00 254 TYR A O 1
ATOM 2044 N N . ASN A 1 255 ? -23.188 -13.867 14.223 1.00 80.06 255 ASN A N 1
ATOM 2045 C CA . ASN A 1 255 ? -23.484 -15.034 15.037 1.00 80.06 255 ASN A CA 1
ATOM 2046 C C . ASN A 1 255 ? -24.238 -14.646 16.312 1.00 80.06 255 ASN A C 1
ATOM 2048 O O . ASN A 1 255 ? -23.779 -13.826 17.101 1.00 80.06 255 ASN A O 1
ATOM 2052 N N . ALA A 1 256 ? -25.377 -15.301 16.542 1.00 62.53 256 ALA A N 1
ATOM 2053 C CA . ALA A 1 256 ? -26.090 -15.279 17.814 1.00 62.53 256 ALA A CA 1
ATOM 2054 C C . ALA A 1 256 ? -26.082 -16.673 18.445 1.00 62.53 256 ALA A C 1
ATOM 2056 O O . ALA A 1 256 ? -25.948 -17.680 17.751 1.00 62.53 256 ALA A O 1
ATOM 2057 N N . LYS A 1 257 ? -26.278 -16.735 19.765 1.00 53.00 257 LYS A N 1
ATOM 2058 C CA . LYS A 1 257 ? -26.426 -18.000 20.506 1.00 53.00 257 LYS A CA 1
ATOM 2059 C C . LYS A 1 257 ? -27.707 -18.781 20.147 1.00 53.00 257 LYS A C 1
ATOM 2061 O O . LYS A 1 257 ? -27.806 -19.945 20.514 1.00 53.00 257 LYS A O 1
ATOM 2066 N N . ALA A 1 258 ? -28.672 -18.170 19.455 1.00 46.91 258 ALA A N 1
ATOM 2067 C CA . ALA A 1 258 ? -29.939 -18.792 19.060 1.00 46.91 258 ALA A CA 1
ATOM 2068 C C . ALA A 1 258 ? -29.950 -19.203 17.568 1.00 46.91 258 ALA A C 1
ATOM 2070 O O . ALA A 1 258 ? -29.264 -18.561 16.768 1.00 46.91 258 ALA A O 1
ATOM 2071 N N . PRO A 1 259 ? -30.735 -20.225 17.160 1.00 49.47 259 PRO A N 1
ATOM 2072 C CA . PRO A 1 259 ? -30.931 -20.569 15.751 1.00 49.47 259 PRO A CA 1
ATOM 2073 C C . PRO A 1 259 ? -31.639 -19.427 15.010 1.00 49.47 259 PRO A C 1
ATOM 2075 O O . PRO A 1 259 ? -32.693 -18.966 15.438 1.00 49.47 259 PRO A O 1
ATOM 2078 N N . VAL A 1 260 ? -31.075 -18.980 13.888 1.00 51.91 260 VAL A N 1
ATOM 2079 C CA . VAL A 1 260 ? -31.641 -17.914 13.044 1.00 51.91 260 VAL A CA 1
ATOM 2080 C C . VAL A 1 260 ? -31.740 -18.439 11.618 1.00 51.91 260 VAL A C 1
ATOM 2082 O O . VAL A 1 260 ? -30.810 -19.085 11.137 1.00 51.91 260 VAL A O 1
ATOM 2085 N N . LYS A 1 261 ? -32.852 -18.152 10.937 1.00 49.53 261 LYS A N 1
ATOM 2086 C CA . LYS A 1 261 ? -33.030 -18.411 9.502 1.00 49.53 261 LYS A CA 1
ATOM 2087 C C . LYS A 1 261 ? -32.122 -17.439 8.732 1.00 49.53 261 LYS A C 1
ATOM 2089 O O . LYS A 1 261 ? -32.348 -16.233 8.802 1.00 49.53 261 LYS A O 1
ATOM 2094 N N . ARG A 1 262 ? -31.056 -17.939 8.095 1.00 57.09 262 ARG A N 1
ATOM 2095 C CA . ARG A 1 262 ? -30.029 -17.117 7.420 1.00 57.09 262 ARG A CA 1
ATOM 2096 C C . ARG A 1 262 ? -30.145 -17.209 5.902 1.00 57.09 262 ARG A C 1
ATOM 2098 O O . ARG A 1 262 ? -30.584 -18.229 5.385 1.00 57.09 262 ARG A O 1
ATOM 2105 N N . ASP A 1 263 ? -29.696 -16.161 5.212 1.00 57.88 263 ASP A N 1
ATOM 2106 C CA . ASP A 1 263 ? -29.771 -16.048 3.746 1.00 57.88 263 ASP A CA 1
ATOM 2107 C C . ASP A 1 263 ? -28.854 -17.048 3.015 1.00 57.88 263 ASP A C 1
ATOM 2109 O O . ASP A 1 263 ? -29.125 -17.391 1.870 1.00 57.88 263 ASP A O 1
ATOM 2113 N N . LEU A 1 264 ? -27.786 -17.527 3.667 1.00 53.00 264 LEU A N 1
ATOM 2114 C CA . LEU A 1 264 ? -26.799 -18.444 3.080 1.00 53.00 264 LEU A CA 1
ATOM 2115 C C . LEU A 1 264 ? -26.868 -19.886 3.593 1.00 53.00 264 LEU A C 1
ATOM 2117 O O . LEU A 1 264 ? -26.103 -20.731 3.134 1.00 53.00 264 LEU A O 1
ATOM 2121 N N . LEU A 1 265 ? -27.741 -20.188 4.558 1.00 45.44 265 LEU A N 1
ATOM 2122 C CA . LEU A 1 265 ? -27.749 -21.490 5.227 1.00 45.44 265 LEU A CA 1
ATOM 2123 C C . LEU A 1 265 ? -29.150 -22.105 5.210 1.00 45.44 265 LEU A C 1
ATOM 2125 O O . LEU A 1 265 ? -30.049 -21.644 5.916 1.00 45.44 265 LEU A O 1
ATOM 2129 N N . ALA A 1 266 ? -29.302 -23.209 4.473 1.00 38.69 266 ALA A N 1
ATOM 2130 C CA . ALA A 1 266 ? -30.338 -24.191 4.770 1.00 38.69 266 ALA A CA 1
ATOM 2131 C C . ALA A 1 266 ? -30.180 -24.629 6.240 1.00 38.69 266 ALA A C 1
ATOM 2133 O O . ALA A 1 266 ? -29.080 -24.936 6.708 1.00 38.69 266 ALA A O 1
ATOM 2134 N N . ILE A 1 267 ? -31.269 -24.536 7.002 1.00 40.88 267 ILE A N 1
ATOM 2135 C CA . ILE A 1 267 ? -31.281 -24.707 8.455 1.00 40.88 267 ILE A CA 1
ATOM 2136 C C . ILE A 1 267 ? -31.086 -26.186 8.800 1.00 40.88 267 ILE A C 1
ATOM 2138 O O . ILE A 1 267 ? -32.007 -26.967 8.611 1.00 40.88 267 ILE A O 1
ATOM 2142 N N . GLU A 1 268 ? -29.955 -26.538 9.412 1.00 35.97 268 GLU A N 1
ATOM 2143 C CA . GLU A 1 268 ? -29.840 -27.740 10.252 1.00 35.97 268 GLU A CA 1
ATOM 2144 C C . GLU A 1 268 ? -29.066 -27.445 11.556 1.00 35.97 268 GLU A C 1
ATOM 2146 O O . GLU A 1 268 ? -28.355 -26.431 11.624 1.00 35.97 268 GLU A O 1
ATOM 2151 N N . PRO A 1 269 ? -29.239 -28.251 12.628 1.00 40.03 269 PRO A N 1
ATOM 2152 C CA . PRO A 1 269 ? -28.885 -27.888 14.006 1.00 40.03 269 PRO A CA 1
ATOM 2153 C C . PRO A 1 269 ? -27.376 -27.702 14.275 1.00 40.03 269 PRO A C 1
ATOM 2155 O O . PRO A 1 269 ? -26.529 -28.160 13.504 1.00 40.03 269 PRO A O 1
ATOM 2158 N N . PRO A 1 270 ? -27.008 -27.034 15.388 1.00 44.53 270 PRO A N 1
ATOM 2159 C CA . PRO A 1 270 ? -25.639 -26.631 15.673 1.00 44.53 270 PRO A CA 1
ATOM 2160 C C . PRO A 1 270 ? -24.864 -27.745 16.389 1.00 44.53 270 PRO A C 1
ATOM 2162 O O . PRO A 1 270 ? -24.882 -27.835 17.614 1.00 44.53 270 PRO A O 1
ATOM 2165 N N . THR A 1 271 ? -24.111 -28.558 15.648 1.00 39.06 271 THR A N 1
ATOM 2166 C CA . THR A 1 271 ? -22.987 -29.311 16.227 1.00 39.06 271 THR A CA 1
ATOM 2167 C C . THR A 1 271 ? -21.760 -29.217 15.316 1.00 39.06 271 THR A C 1
ATOM 2169 O O . THR A 1 271 ? -21.802 -29.602 14.159 1.00 39.06 271 THR A O 1
ATOM 2172 N N . LYS A 1 272 ? -20.689 -28.599 15.835 1.00 41.38 272 LYS A N 1
ATOM 2173 C CA . LYS A 1 272 ? -19.253 -28.735 15.492 1.00 41.38 272 LYS A CA 1
ATOM 2174 C C . LYS A 1 272 ? -18.798 -29.007 14.036 1.00 41.38 272 LYS A C 1
ATOM 2176 O O . LYS A 1 272 ? -17.719 -29.560 13.853 1.00 41.38 272 LYS A O 1
ATOM 2181 N N . VAL A 1 273 ? -19.507 -28.563 13.004 1.00 42.09 273 VAL A N 1
ATOM 2182 C CA . VAL A 1 273 ? -18.986 -28.582 11.625 1.00 42.09 273 VAL A CA 1
ATOM 2183 C C . VAL A 1 273 ? -18.577 -27.163 11.238 1.00 42.09 273 VAL A C 1
ATOM 2185 O O . VAL A 1 273 ? -19.411 -26.257 11.251 1.00 42.09 273 VAL A O 1
ATOM 2188 N N . LYS A 1 274 ? -17.294 -26.950 10.904 1.00 48.88 274 LYS A N 1
ATOM 2189 C CA . LYS A 1 274 ? -16.866 -25.763 10.145 1.00 48.88 274 LYS A CA 1
ATOM 2190 C C . LYS A 1 274 ? -17.645 -25.794 8.829 1.00 48.88 274 LYS A C 1
ATOM 2192 O O . LYS A 1 274 ? -17.353 -26.616 7.970 1.00 48.88 274 LYS 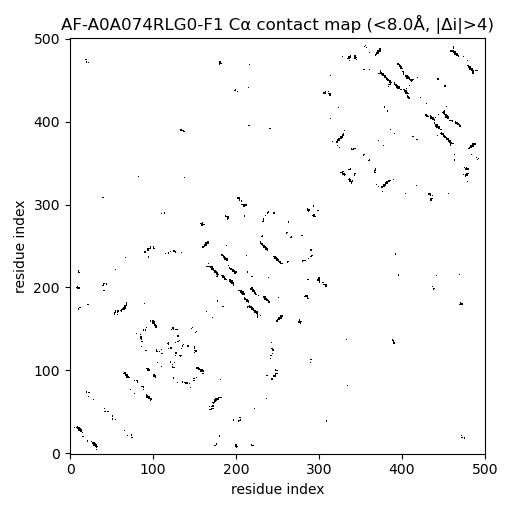A O 1
ATOM 2197 N N . ARG A 1 275 ? -18.699 -24.983 8.719 1.00 62.53 275 ARG A N 1
ATOM 2198 C CA . ARG A 1 275 ? -19.525 -24.918 7.510 1.00 62.53 275 ARG A CA 1
ATOM 2199 C C . ARG A 1 275 ? -18.757 -24.148 6.448 1.00 62.53 275 ARG A C 1
ATOM 2201 O O . ARG A 1 275 ? -18.549 -22.949 6.605 1.00 62.53 275 ARG A O 1
ATOM 2208 N N . THR A 1 276 ? -18.340 -24.847 5.404 1.00 76.62 276 THR A N 1
ATOM 2209 C CA . THR A 1 276 ? -17.728 -24.254 4.218 1.00 76.62 276 THR A CA 1
ATOM 2210 C C . THR A 1 276 ? -18.760 -23.380 3.502 1.00 76.62 276 THR A C 1
ATOM 2212 O O . THR A 1 276 ? -19.889 -23.818 3.272 1.00 76.62 276 THR A O 1
ATOM 2215 N N . VAL A 1 277 ? -18.402 -22.132 3.193 1.00 82.94 277 VAL A N 1
ATOM 2216 C CA . VAL A 1 277 ? -19.263 -21.173 2.482 1.00 82.94 277 VAL A CA 1
ATOM 2217 C C . VAL A 1 277 ? -18.706 -20.976 1.079 1.00 82.94 277 VAL A C 1
ATOM 2219 O O . VAL A 1 277 ? -17.523 -20.694 0.937 1.00 82.94 277 VAL A O 1
ATOM 2222 N N . TYR A 1 278 ? -19.547 -21.121 0.054 1.00 87.12 278 TYR A N 1
ATOM 2223 C CA . TYR A 1 278 ? -19.131 -21.065 -1.357 1.00 87.12 278 TYR A CA 1
ATOM 2224 C C . TYR A 1 278 ? -19.726 -19.880 -2.128 1.00 87.12 278 TYR A C 1
ATOM 2226 O O . TYR A 1 278 ? -19.405 -19.687 -3.296 1.00 87.12 278 TYR A O 1
ATOM 2234 N N . SER A 1 279 ? -20.609 -19.098 -1.505 1.00 87.62 279 SER A N 1
ATOM 2235 C C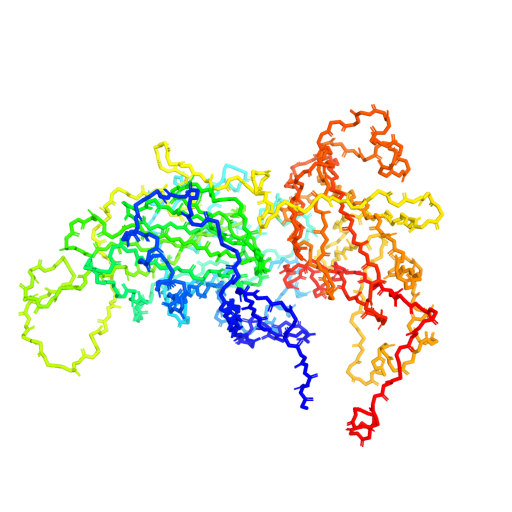A . SER A 1 279 ? -21.288 -17.970 -2.144 1.00 87.62 279 SER A CA 1
ATOM 2236 C C . SER A 1 279 ? -21.517 -16.828 -1.162 1.00 87.62 279 SER A C 1
ATOM 2238 O O . SER A 1 279 ? -21.674 -17.041 0.042 1.00 87.62 279 SER A O 1
ATOM 2240 N N . THR A 1 280 ? -21.575 -15.609 -1.686 1.00 87.50 280 THR A N 1
ATOM 2241 C CA . THR A 1 280 ? -21.916 -14.403 -0.925 1.00 87.50 280 THR A CA 1
ATOM 2242 C C . THR A 1 280 ? -23.428 -14.276 -0.732 1.00 87.50 280 THR A C 1
ATOM 2244 O O . THR A 1 280 ? -24.202 -14.806 -1.538 1.00 87.50 280 THR A O 1
ATOM 2247 N N . PRO A 1 281 ? -23.892 -13.605 0.341 1.00 88.81 281 PRO A N 1
ATOM 2248 C CA . PRO A 1 281 ? -25.311 -13.312 0.488 1.00 88.81 281 PRO A CA 1
ATOM 2249 C C . PRO A 1 281 ? -25.751 -12.314 -0.591 1.00 88.81 281 PRO A C 1
ATOM 2251 O O . PRO A 1 281 ? -24.929 -11.636 -1.212 1.00 88.81 281 PRO A O 1
ATOM 2254 N N . HIS A 1 282 ? -27.064 -12.168 -0.772 1.00 85.88 282 HIS A N 1
ATOM 2255 C CA . HIS A 1 282 ? -27.595 -11.095 -1.612 1.00 85.88 282 HIS A CA 1
ATOM 2256 C C . HIS A 1 282 ? -27.037 -9.735 -1.146 1.00 85.88 282 HIS A C 1
ATOM 2258 O O . HIS A 1 282 ? -27.035 -9.488 0.068 1.00 85.88 282 HIS A O 1
ATOM 2264 N N . PRO A 1 283 ? -26.578 -8.862 -2.070 1.00 81.75 283 PRO A N 1
ATOM 2265 C CA . PRO A 1 283 ? -26.024 -7.557 -1.723 1.00 81.75 283 PRO A CA 1
ATOM 2266 C C . PRO A 1 283 ? -26.969 -6.747 -0.835 1.00 81.75 283 PRO A C 1
ATOM 2268 O O . PRO A 1 283 ? -28.172 -6.674 -1.093 1.00 81.75 283 PRO A O 1
ATOM 2271 N N . LYS A 1 284 ? -26.422 -6.115 0.205 1.00 85.12 284 LYS A N 1
ATOM 2272 C CA . LYS A 1 284 ? -27.189 -5.295 1.156 1.00 85.12 284 LYS A CA 1
ATOM 2273 C C . LYS A 1 284 ? -26.548 -3.926 1.257 1.00 85.12 284 LYS A C 1
ATOM 2275 O O . LYS A 1 284 ? -25.631 -3.757 2.046 1.00 85.12 284 LYS A O 1
ATOM 2280 N N . ASN A 1 285 ? -27.042 -2.962 0.485 1.00 92.38 285 ASN A N 1
ATOM 2281 C CA . ASN A 1 285 ? -26.460 -1.617 0.404 1.00 92.38 285 ASN A CA 1
ATOM 2282 C C . ASN A 1 285 ? -24.937 -1.674 0.150 1.00 92.38 285 ASN A C 1
ATOM 2284 O O . ASN A 1 285 ? -24.158 -1.274 1.020 1.00 92.38 285 ASN A O 1
ATOM 2288 N N . PRO A 1 286 ? -24.502 -2.246 -0.989 1.00 96.56 286 PRO A N 1
ATOM 2289 C CA . PRO A 1 286 ? -23.088 -2.277 -1.326 1.00 96.56 286 PRO A CA 1
ATOM 2290 C C . PRO A 1 286 ? -22.548 -0.856 -1.489 1.00 96.56 286 PRO A C 1
ATOM 2292 O O . PRO A 1 286 ? -23.206 -0.009 -2.091 1.00 96.56 286 PRO A O 1
ATOM 2295 N N . TYR A 1 287 ? -21.350 -0.610 -0.962 1.00 98.31 287 TYR A N 1
ATOM 2296 C CA . TYR A 1 287 ? -20.687 0.692 -1.074 1.00 98.31 287 TYR A CA 1
ATOM 2297 C C . TYR A 1 287 ? -19.769 0.805 -2.284 1.00 98.31 287 TYR A C 1
ATOM 2299 O O . TYR A 1 287 ? -19.514 1.918 -2.737 1.00 98.31 287 TYR A O 1
ATOM 2307 N N . ILE A 1 288 ? -19.307 -0.329 -2.814 1.00 98.00 288 ILE A N 1
ATOM 2308 C CA . ILE A 1 288 ? -18.512 -0.383 -4.038 1.00 98.00 288 ILE A CA 1
ATOM 2309 C C . ILE A 1 288 ? -19.077 -1.402 -5.027 1.00 98.00 288 ILE A C 1
ATOM 2311 O O . ILE A 1 288 ? -19.648 -2.426 -4.628 1.00 98.00 288 ILE A O 1
ATOM 2315 N N . ASP A 1 289 ? -18.913 -1.114 -6.315 1.00 95.19 289 ASP A N 1
ATOM 2316 C CA . ASP A 1 289 ? -19.249 -2.023 -7.411 1.00 95.19 289 ASP A CA 1
ATOM 2317 C C . ASP A 1 289 ? -18.141 -3.067 -7.670 1.00 95.19 289 ASP A C 1
ATOM 2319 O O . ASP A 1 289 ? -17.199 -3.215 -6.890 1.00 95.19 289 ASP A O 1
ATOM 2323 N N . TYR A 1 290 ? -18.257 -3.825 -8.766 1.00 94.62 290 TYR A N 1
ATOM 2324 C CA . TYR A 1 290 ? -17.271 -4.847 -9.152 1.00 94.62 290 TYR A CA 1
ATOM 2325 C C . TYR A 1 290 ? -15.889 -4.270 -9.527 1.00 94.62 290 TYR A C 1
ATOM 2327 O O . TYR A 1 290 ? -14.890 -4.985 -9.511 1.00 94.62 290 TYR A O 1
ATOM 2335 N N . ALA A 1 291 ? -15.814 -2.985 -9.874 1.00 93.62 291 ALA A N 1
ATOM 2336 C CA . ALA A 1 291 ? -14.577 -2.274 -10.191 1.00 93.62 291 ALA A CA 1
ATOM 2337 C C . ALA A 1 291 ? -14.049 -1.448 -9.009 1.00 93.62 291 ALA A C 1
ATOM 2339 O O . ALA A 1 291 ? -13.145 -0.627 -9.182 1.00 93.62 291 ALA A O 1
ATOM 2340 N N . GLY A 1 292 ? -14.646 -1.609 -7.824 1.00 95.56 292 GLY A N 1
ATOM 2341 C CA . GLY A 1 292 ? -14.287 -0.840 -6.643 1.00 95.56 292 GLY A CA 1
ATOM 2342 C C . GLY A 1 292 ? -14.691 0.632 -6.724 1.00 95.56 292 GLY A C 1
ATOM 2343 O O . GLY A 1 292 ? -14.144 1.434 -5.972 1.00 95.56 292 GLY A O 1
ATOM 2344 N N . GLN A 1 293 ? -15.585 1.025 -7.634 1.00 95.75 293 GLN A N 1
ATOM 2345 C CA . GLN A 1 293 ? -16.092 2.396 -7.707 1.00 95.75 293 GLN A CA 1
ATOM 2346 C C . GLN A 1 293 ? -17.190 2.610 -6.671 1.00 95.75 293 GLN A C 1
ATOM 2348 O O . GLN A 1 293 ? -17.978 1.703 -6.401 1.00 95.75 293 GLN A O 1
ATOM 2353 N N . ALA A 1 294 ? -17.246 3.816 -6.107 1.00 97.44 294 ALA A N 1
ATOM 2354 C CA . ALA A 1 294 ? -18.252 4.180 -5.118 1.00 97.44 294 ALA A CA 1
ATOM 2355 C C . ALA A 1 294 ? -19.673 4.049 -5.689 1.00 97.44 294 ALA A C 1
ATOM 2357 O O . ALA A 1 294 ? -19.973 4.540 -6.778 1.00 97.44 294 ALA A O 1
ATOM 2358 N N . ILE A 1 295 ? -20.570 3.437 -4.918 1.00 96.62 295 ILE A N 1
ATOM 2359 C CA . ILE A 1 295 ? -22.003 3.391 -5.212 1.00 96.62 295 ILE A CA 1
ATOM 2360 C C . ILE A 1 295 ? -22.704 4.500 -4.425 1.00 96.62 295 ILE A C 1
ATOM 2362 O O . ILE A 1 295 ? -22.584 4.600 -3.202 1.00 96.62 295 ILE A O 1
ATOM 2366 N N . GLY A 1 296 ? -23.487 5.321 -5.127 1.00 95.50 296 GLY A N 1
ATOM 2367 C CA . GLY A 1 296 ? -24.233 6.418 -4.514 1.00 95.50 296 GLY A CA 1
ATOM 2368 C C . GLY A 1 296 ? -23.302 7.450 -3.875 1.00 95.50 296 GLY A C 1
ATOM 2369 O O . GLY A 1 296 ? -22.434 7.999 -4.542 1.00 95.50 296 GLY A O 1
ATOM 2370 N N . SER A 1 297 ? -23.499 7.725 -2.585 1.00 95.56 297 SER A N 1
ATOM 2371 C CA . SER A 1 297 ? -22.722 8.707 -1.815 1.00 95.56 297 SER A CA 1
ATOM 2372 C C . SER A 1 297 ? -21.682 8.072 -0.881 1.00 95.56 297 SER A C 1
ATOM 2374 O O . SER A 1 297 ? -21.307 8.693 0.118 1.00 95.56 297 SER A O 1
ATOM 2376 N N . ALA A 1 298 ? -21.280 6.823 -1.137 1.00 98.00 298 ALA A N 1
ATOM 2377 C CA . ALA A 1 298 ? -20.250 6.146 -0.353 1.00 98.00 298 ALA A CA 1
ATOM 2378 C C . ALA A 1 298 ? -18.918 6.907 -0.442 1.00 98.00 298 ALA A C 1
ATOM 2380 O O . ALA A 1 298 ? -18.483 7.282 -1.532 1.00 98.00 298 ALA A O 1
ATOM 2381 N N . ARG A 1 299 ? -18.272 7.139 0.703 1.00 97.94 299 ARG A N 1
ATOM 2382 C CA . ARG A 1 299 ? -17.015 7.886 0.799 1.00 97.94 299 ARG A CA 1
ATOM 2383 C C . ARG A 1 299 ? -15.839 6.931 0.952 1.00 97.94 299 ARG A C 1
ATOM 2385 O O . ARG A 1 299 ? -15.841 6.074 1.838 1.00 97.94 299 ARG A O 1
ATOM 2392 N N . GLU A 1 300 ? -14.832 7.126 0.108 1.00 98.19 300 GLU A N 1
ATOM 2393 C CA . GLU A 1 300 ? -13.511 6.529 0.289 1.00 98.19 300 GLU A CA 1
ATOM 2394 C C . GLU A 1 300 ? -12.773 7.251 1.420 1.00 98.19 300 GLU A C 1
ATOM 2396 O O . GLU A 1 300 ? -12.888 8.472 1.559 1.00 98.19 300 GLU A O 1
ATOM 2401 N N . LEU A 1 301 ? -11.980 6.520 2.205 1.00 97.75 301 LEU A N 1
ATOM 2402 C CA . LEU A 1 301 ? -10.972 7.141 3.057 1.00 97.75 301 LEU A CA 1
ATOM 2403 C C . LEU A 1 301 ? -9.983 7.921 2.183 1.00 97.75 301 LEU A C 1
ATOM 2405 O O . LEU A 1 301 ? -9.241 7.341 1.394 1.00 97.75 301 LEU A O 1
ATOM 2409 N N . ASN A 1 302 ? -9.941 9.238 2.360 1.00 94.56 302 ASN A N 1
ATOM 2410 C CA . ASN A 1 302 ? -8.936 10.080 1.730 1.00 94.56 302 ASN A CA 1
ATOM 2411 C C . ASN A 1 302 ? -7.627 9.983 2.520 1.00 94.56 302 ASN A C 1
ATOM 2413 O O . ASN A 1 302 ? -7.565 10.384 3.685 1.00 94.56 302 ASN A O 1
ATOM 2417 N N . SER A 1 303 ? -6.573 9.461 1.890 1.00 90.38 303 SER A N 1
ATOM 2418 C CA . SER A 1 303 ? -5.284 9.277 2.557 1.00 90.38 303 SER A CA 1
ATOM 2419 C C . SER A 1 303 ? -4.745 10.601 3.101 1.00 90.38 303 SER A C 1
ATOM 2421 O O . SER A 1 303 ? -4.241 10.638 4.218 1.00 90.38 303 SER A O 1
ATOM 2423 N N . LEU A 1 304 ? -4.929 11.721 2.396 1.00 90.19 304 LEU A N 1
ATOM 2424 C CA . LEU A 1 304 ? -4.432 13.039 2.816 1.00 90.19 304 LEU A CA 1
ATOM 2425 C C . LEU A 1 304 ? -5.046 13.553 4.131 1.00 90.19 304 LEU A C 1
ATOM 2427 O O . LEU A 1 304 ? -4.458 14.429 4.764 1.00 90.19 304 LEU A O 1
ATOM 2431 N N . ASP A 1 305 ? -6.175 12.989 4.571 1.00 94.50 305 ASP A N 1
ATOM 2432 C CA . ASP A 1 305 ? -6.813 13.333 5.846 1.00 94.50 305 ASP A CA 1
ATOM 2433 C C . ASP A 1 305 ? -6.238 12.543 7.039 1.00 94.50 305 ASP A C 1
ATOM 2435 O O . ASP A 1 305 ? -6.569 12.825 8.196 1.00 94.50 305 ASP A O 1
ATOM 2439 N N . ILE A 1 306 ? -5.353 11.570 6.787 1.00 96.88 306 ILE A N 1
ATOM 2440 C CA . ILE A 1 306 ? -4.683 10.782 7.825 1.00 96.88 306 ILE A CA 1
ATOM 2441 C C . ILE A 1 306 ? -3.736 11.674 8.631 1.00 96.88 306 ILE A C 1
ATOM 2443 O O . ILE A 1 306 ? -2.755 12.212 8.122 1.00 96.88 306 ILE A O 1
ATOM 2447 N N . LYS A 1 307 ? -3.999 11.756 9.937 1.00 97.94 307 LYS A N 1
ATOM 2448 C CA . LYS A 1 307 ? -3.217 12.548 10.892 1.00 97.94 307 LYS A CA 1
ATOM 2449 C C . LYS A 1 307 ? -2.739 11.663 12.039 1.00 97.94 307 LYS A C 1
ATOM 2451 O O . LYS A 1 307 ? -3.576 10.958 12.608 1.00 97.94 307 LYS A O 1
ATOM 2456 N N . PRO A 1 308 ? -1.452 11.692 12.423 1.00 97.88 308 PRO A N 1
ATOM 2457 C CA . PRO A 1 308 ? -0.946 10.887 13.533 1.00 97.88 308 PRO A CA 1
ATOM 2458 C C . PRO A 1 308 ? -1.689 11.138 14.853 1.00 97.88 308 PRO A C 1
ATOM 2460 O O . PRO A 1 308 ? -2.091 12.266 15.155 1.00 97.88 308 PRO A O 1
ATOM 2463 N N . PHE A 1 309 ? -1.841 10.083 15.655 1.00 97.88 309 PHE A N 1
ATOM 2464 C CA . PHE A 1 309 ? -2.291 10.169 17.041 1.00 97.88 309 PHE A CA 1
ATOM 2465 C C . PHE A 1 309 ? -1.309 9.421 17.970 1.00 97.88 309 PHE A C 1
ATOM 2467 O O . PHE A 1 309 ? -1.078 8.228 17.768 1.00 97.88 309 PHE A O 1
ATOM 2474 N N . PRO A 1 310 ? -0.740 10.069 19.003 1.00 96.50 310 PRO A N 1
ATOM 2475 C CA . PRO A 1 310 ? -0.787 11.511 19.266 1.00 96.50 310 PRO A CA 1
ATOM 2476 C C . PRO A 1 310 ? -0.150 12.325 18.124 1.00 96.50 310 PRO A C 1
ATOM 2478 O O . PRO A 1 310 ? 0.456 11.765 17.209 1.00 96.50 310 PRO A O 1
ATOM 2481 N N . ALA A 1 311 ? -0.318 13.650 18.160 1.00 97.06 311 ALA A N 1
ATOM 2482 C CA . ALA A 1 311 ? 0.244 14.534 17.141 1.00 97.06 311 ALA A CA 1
ATOM 2483 C C . ALA A 1 311 ? 1.769 14.345 17.028 1.00 97.06 311 ALA A C 1
ATOM 2485 O O . ALA A 1 311 ? 2.474 14.332 18.036 1.00 97.06 311 ALA A O 1
ATOM 2486 N N . ASN A 1 312 ? 2.263 14.213 15.796 1.00 96.69 312 ASN A N 1
ATOM 2487 C CA . ASN A 1 312 ? 3.671 13.954 15.494 1.00 96.69 312 ASN A CA 1
ATOM 2488 C C . ASN A 1 312 ? 4.154 14.867 14.348 1.00 96.69 312 ASN A C 1
ATOM 2490 O O . ASN A 1 312 ? 4.316 14.390 13.222 1.00 96.69 312 ASN A O 1
ATOM 2494 N N . PRO A 1 313 ? 4.320 16.182 14.591 1.00 97.31 313 PRO A N 1
ATOM 2495 C CA . PRO A 1 313 ? 4.770 17.117 13.562 1.00 97.31 313 PRO A CA 1
ATOM 2496 C C . PRO A 1 313 ? 6.191 16.773 13.072 1.00 97.31 313 PRO A C 1
ATOM 2498 O O . PRO A 1 313 ? 7.010 16.316 13.875 1.00 97.31 313 PRO A O 1
ATOM 2501 N N . PRO A 1 314 ? 6.531 17.036 11.795 1.00 96.44 314 PRO A N 1
ATOM 2502 C CA . PRO A 1 314 ? 7.884 16.851 11.294 1.00 96.44 314 PRO A CA 1
ATOM 2503 C C . PRO A 1 314 ? 8.875 17.721 12.070 1.00 96.44 314 PRO A C 1
ATOM 2505 O O . PRO A 1 314 ? 8.606 18.910 12.295 1.00 96.44 314 PRO A O 1
ATOM 2508 N N . PRO A 1 315 ? 10.051 17.186 12.430 1.00 95.38 315 PRO A N 1
ATOM 2509 C CA . PRO A 1 315 ? 11.109 17.982 13.029 1.00 95.38 315 PRO A CA 1
ATOM 2510 C C . PRO A 1 315 ? 11.552 19.126 12.112 1.00 95.38 315 PRO A C 1
ATOM 2512 O O . PRO A 1 31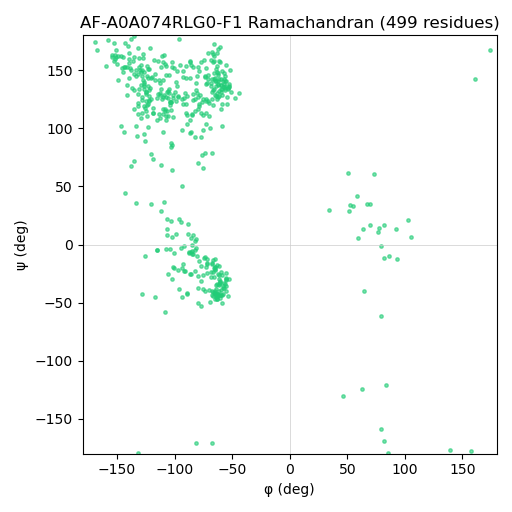5 ? 11.529 19.009 10.883 1.00 95.38 315 PRO A O 1
ATOM 2515 N N . LYS A 1 316 ? 11.989 20.230 12.727 1.00 93.44 316 LYS A N 1
ATOM 2516 C CA . LYS A 1 316 ? 12.524 21.429 12.058 1.00 93.44 316 LYS A CA 1
ATOM 2517 C C . LYS A 1 316 ? 14.025 21.572 12.358 1.00 93.44 316 LYS A C 1
ATOM 2519 O O . LYS A 1 316 ? 14.395 22.443 13.143 1.00 93.44 316 LYS A O 1
ATOM 2524 N N . PRO A 1 317 ? 14.870 20.673 11.826 1.00 92.38 317 PRO A N 1
ATOM 2525 C CA . PRO A 1 317 ? 16.313 20.731 12.040 1.00 92.38 317 PRO A CA 1
ATOM 2526 C C . PRO A 1 317 ? 16.934 21.966 11.373 1.00 92.38 317 PRO A C 1
ATOM 2528 O O . PRO A 1 317 ? 16.320 22.600 10.508 1.00 92.38 317 PRO A O 1
ATOM 2531 N N . SER A 1 318 ? 18.160 22.302 11.771 1.00 92.19 318 SER A N 1
ATOM 2532 C CA . SER A 1 318 ? 18.963 23.322 11.095 1.00 92.19 318 SER A CA 1
ATOM 2533 C C . SER A 1 318 ? 19.396 22.852 9.700 1.00 92.19 318 SER A C 1
ATOM 2535 O O . SER A 1 318 ? 19.402 21.658 9.406 1.00 92.19 318 SER A O 1
ATOM 2537 N N . ALA A 1 319 ? 19.739 23.788 8.812 1.00 89.94 319 ALA A N 1
ATOM 2538 C CA . ALA A 1 319 ? 20.021 23.477 7.407 1.00 89.94 319 ALA A CA 1
ATOM 2539 C C . ALA A 1 319 ? 21.204 22.504 7.212 1.00 89.94 319 ALA A C 1
ATOM 2541 O O . ALA A 1 319 ? 21.181 21.692 6.296 1.00 89.94 319 ALA A O 1
ATOM 2542 N N . ASP A 1 320 ? 22.204 22.547 8.092 1.00 91.50 320 ASP A N 1
ATOM 2543 C CA . ASP A 1 320 ? 23.371 21.653 8.117 1.00 91.50 320 ASP A CA 1
ATOM 2544 C C . ASP A 1 320 ? 23.043 20.215 8.563 1.00 91.50 320 ASP A C 1
ATOM 2546 O O . ASP A 1 320 ? 23.821 19.290 8.330 1.00 91.50 320 ASP A O 1
ATOM 2550 N N . GLN A 1 321 ? 21.873 20.005 9.168 1.00 94.44 321 GLN A N 1
ATOM 2551 C CA . GLN A 1 321 ? 21.381 18.692 9.582 1.00 94.44 321 GLN A CA 1
ATOM 2552 C C . GLN A 1 321 ? 20.470 18.026 8.540 1.00 94.44 321 GLN A C 1
ATOM 2554 O O . GLN A 1 321 ? 20.029 16.899 8.776 1.00 94.44 321 GLN A O 1
ATOM 2559 N N . ILE A 1 322 ? 20.171 18.697 7.418 1.00 96.62 322 ILE A N 1
ATOM 2560 C CA . ILE A 1 322 ? 19.295 18.178 6.361 1.00 96.62 322 ILE A CA 1
ATOM 2561 C C . ILE A 1 322 ? 20.111 17.784 5.131 1.00 96.62 322 ILE A C 1
ATOM 2563 O O . ILE A 1 322 ? 20.821 18.598 4.548 1.00 96.62 322 ILE A O 1
ATOM 2567 N N . VAL A 1 323 ? 19.918 16.552 4.671 1.00 97.56 323 VAL A N 1
ATOM 2568 C CA . VAL A 1 323 ? 20.331 16.092 3.343 1.00 97.56 323 VAL A CA 1
ATOM 2569 C C . VAL A 1 323 ? 19.110 16.118 2.428 1.00 97.56 323 VAL A C 1
ATOM 2571 O O . VAL A 1 323 ? 18.053 15.614 2.793 1.00 97.56 323 VAL A O 1
ATOM 2574 N N . THR A 1 324 ? 19.227 16.708 1.238 1.00 97.69 324 THR A N 1
ATOM 2575 C CA . THR A 1 324 ? 18.159 16.657 0.225 1.00 97.69 324 THR A CA 1
ATOM 2576 C C . THR A 1 324 ? 18.526 15.662 -0.868 1.00 97.69 324 THR A C 1
ATOM 2578 O O . THR A 1 324 ? 19.553 15.812 -1.528 1.00 97.69 324 THR A O 1
ATOM 2581 N N . ILE A 1 325 ? 17.658 14.680 -1.083 1.00 97.69 325 ILE A N 1
ATOM 2582 C CA . ILE A 1 325 ? 17.715 13.722 -2.183 1.00 97.69 325 ILE A CA 1
ATOM 2583 C C . ILE A 1 325 ? 16.643 14.115 -3.198 1.00 97.69 325 ILE A C 1
ATOM 2585 O O . ILE A 1 325 ? 15.480 14.313 -2.843 1.00 97.69 325 ILE A O 1
ATOM 2589 N N . ARG A 1 326 ? 17.027 14.208 -4.471 1.00 96.62 326 ARG A N 1
ATOM 2590 C CA . ARG A 1 326 ? 16.089 14.392 -5.581 1.00 96.62 326 ARG A CA 1
ATOM 2591 C C . ARG A 1 326 ? 16.085 13.148 -6.446 1.00 96.62 326 ARG A C 1
ATOM 2593 O O . ARG A 1 326 ? 17.153 12.673 -6.818 1.00 96.62 326 ARG A O 1
ATOM 2600 N N . LEU A 1 327 ? 14.894 12.646 -6.742 1.00 95.56 327 LEU A N 1
ATOM 2601 C CA . LEU A 1 327 ? 14.690 11.450 -7.549 1.00 95.56 327 LEU A CA 1
ATOM 2602 C C . LEU A 1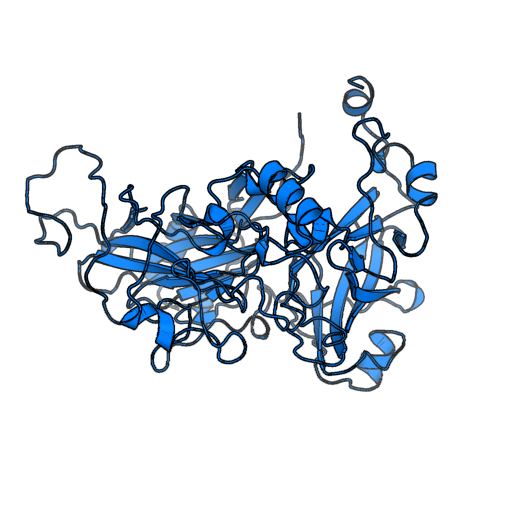 327 ? 13.723 11.755 -8.682 1.00 95.56 327 LEU A C 1
ATOM 2604 O O . LEU A 1 327 ? 12.711 12.419 -8.468 1.00 95.56 327 LEU A O 1
ATOM 2608 N N . ASP A 1 328 ? 14.004 11.188 -9.845 1.00 92.06 328 ASP A N 1
ATOM 2609 C CA . ASP A 1 328 ? 13.060 11.112 -10.953 1.00 92.06 328 ASP A CA 1
ATOM 2610 C C . ASP A 1 328 ? 12.539 9.675 -11.059 1.00 92.06 328 ASP A C 1
ATOM 2612 O O . ASP A 1 328 ? 13.323 8.729 -11.017 1.00 92.06 328 ASP A O 1
ATOM 2616 N N . ALA A 1 329 ? 11.229 9.488 -11.171 1.00 90.88 329 ALA A N 1
ATOM 2617 C CA . ALA A 1 329 ? 10.604 8.189 -11.392 1.00 90.88 329 ALA A CA 1
ATOM 2618 C C . ALA A 1 329 ? 10.033 8.134 -12.813 1.00 90.88 329 ALA A C 1
ATOM 2620 O O . ALA A 1 329 ? 9.121 8.898 -13.157 1.00 90.88 329 ALA A O 1
ATOM 2621 N N . GLU A 1 330 ? 10.573 7.229 -13.629 1.00 87.19 330 GLU A N 1
ATOM 2622 C CA . GLU A 1 330 ? 10.188 7.061 -15.031 1.00 87.19 330 GLU A CA 1
ATOM 2623 C C . GLU A 1 330 ? 10.239 5.599 -15.488 1.00 87.19 330 GLU A C 1
ATOM 2625 O O . GLU A 1 330 ? 10.896 4.750 -14.875 1.00 87.19 330 GLU A O 1
ATOM 2630 N N . ARG A 1 331 ? 9.551 5.332 -16.604 1.00 86.50 331 ARG A N 1
ATOM 2631 C CA . ARG A 1 331 ? 9.620 4.084 -17.363 1.00 86.50 331 ARG A CA 1
ATOM 2632 C C . ARG A 1 331 ? 10.248 4.350 -18.728 1.00 86.50 331 ARG A C 1
ATOM 2634 O O . ARG A 1 331 ? 9.643 4.996 -19.582 1.00 86.50 331 ARG A O 1
ATOM 2641 N N . THR A 1 332 ? 11.445 3.829 -18.974 1.00 79.06 332 THR A N 1
ATOM 2642 C CA . THR A 1 332 ? 12.175 4.082 -20.235 1.00 79.06 332 THR A CA 1
ATOM 2643 C C . THR A 1 332 ? 12.014 2.988 -21.270 1.00 79.06 332 THR A C 1
ATOM 2645 O O . THR A 1 332 ? 12.218 3.229 -22.458 1.00 79.06 332 THR A O 1
ATOM 2648 N N . SER A 1 333 ? 11.654 1.784 -20.841 1.00 88.25 333 SER A N 1
ATOM 2649 C CA . SER A 1 333 ? 11.440 0.648 -21.728 1.00 88.25 333 SER A CA 1
ATOM 2650 C C . SER A 1 333 ? 10.436 -0.323 -21.121 1.00 88.25 333 SER A C 1
ATOM 2652 O O . SER A 1 333 ? 10.032 -0.180 -19.965 1.00 88.25 333 SER A O 1
ATOM 2654 N N . GLU A 1 334 ? 10.049 -1.332 -21.896 1.00 90.12 334 GLU A N 1
ATOM 2655 C CA . GLU A 1 334 ? 9.143 -2.378 -21.429 1.00 90.12 334 GLU A CA 1
ATOM 2656 C C . GLU A 1 334 ? 9.646 -3.039 -20.137 1.00 90.12 334 GLU A C 1
ATOM 2658 O O . GLU A 1 334 ? 8.872 -3.182 -19.199 1.00 90.12 334 GLU A O 1
ATOM 2663 N N . LEU A 1 335 ? 10.948 -3.349 -20.073 1.00 90.94 335 LEU A N 1
ATOM 2664 C CA . LEU A 1 335 ? 11.636 -3.995 -18.948 1.00 90.94 335 LEU A CA 1
ATOM 2665 C C . LEU A 1 335 ? 12.572 -3.020 -18.215 1.00 90.94 335 LEU A C 1
ATOM 2667 O O . LEU A 1 335 ? 13.677 -3.392 -17.821 1.00 90.94 335 LEU A O 1
ATOM 2671 N N . GLY A 1 336 ? 12.174 -1.754 -18.087 1.00 89.69 336 GLY A N 1
ATOM 2672 C CA . GLY A 1 336 ? 13.014 -0.738 -17.462 1.00 89.69 336 GLY A CA 1
ATOM 2673 C C . GLY A 1 336 ? 12.202 0.296 -16.710 1.00 89.69 336 GLY A C 1
ATOM 2674 O O . GLY A 1 336 ? 11.669 1.234 -17.310 1.00 89.69 336 GLY A O 1
ATOM 2675 N N . TRP A 1 337 ? 12.188 0.141 -15.390 1.00 90.00 337 TRP A N 1
ATOM 2676 C CA . TRP A 1 337 ? 11.774 1.169 -14.446 1.00 90.00 337 TRP A CA 1
ATOM 2677 C C . TRP A 1 337 ? 12.999 1.698 -13.697 1.00 90.00 337 TRP A C 1
ATOM 2679 O O . TRP A 1 337 ? 14.018 1.011 -13.574 1.00 90.00 337 TRP A O 1
ATOM 2689 N N . PHE A 1 338 ? 12.923 2.929 -13.197 1.00 90.56 338 PHE A N 1
ATOM 2690 C CA . PHE A 1 338 ? 13.984 3.476 -12.360 1.00 90.56 338 PHE A CA 1
ATOM 2691 C C . PHE A 1 338 ? 13.482 4.428 -11.284 1.00 90.56 338 PHE A C 1
ATOM 2693 O O . PHE A 1 338 ? 12.404 5.016 -11.374 1.00 90.56 338 PHE A O 1
ATOM 2700 N N . LEU A 1 339 ? 14.360 4.640 -10.307 1.00 91.06 339 LEU A N 1
ATOM 2701 C CA . LEU A 1 339 ? 14.386 5.813 -9.451 1.00 91.06 339 LEU A CA 1
ATOM 2702 C C . LEU A 1 339 ? 15.749 6.496 -9.684 1.00 91.06 339 LEU A C 1
ATOM 2704 O O . LEU A 1 339 ? 16.783 5.930 -9.354 1.00 91.06 339 LEU A O 1
ATOM 2708 N N . ASN A 1 340 ? 15.738 7.698 -10.265 1.00 92.00 340 ASN A N 1
ATOM 2709 C CA . ASN A 1 340 ? 16.884 8.548 -10.615 1.00 92.00 340 ASN A CA 1
ATOM 2710 C C . ASN A 1 340 ? 17.738 8.103 -11.825 1.00 92.00 340 ASN A C 1
ATOM 2712 O O . ASN A 1 340 ? 18.947 7.905 -11.720 1.00 92.00 340 ASN A O 1
ATOM 2716 N N . ASN A 1 341 ? 17.123 8.016 -13.011 1.00 88.56 341 ASN A N 1
ATOM 2717 C CA . ASN A 1 341 ? 17.770 7.838 -14.328 1.00 88.56 341 ASN A CA 1
ATOM 2718 C C . ASN A 1 341 ? 18.628 6.569 -14.507 1.00 88.56 341 ASN A C 1
ATOM 2720 O O . ASN A 1 341 ? 19.280 6.396 -15.542 1.00 88.56 341 ASN A O 1
ATOM 2724 N N . ARG A 1 342 ? 18.636 5.665 -13.525 1.00 92.25 342 ARG A N 1
ATOM 2725 C CA . ARG A 1 342 ? 19.332 4.379 -13.567 1.00 92.25 342 ARG A CA 1
ATOM 2726 C C . ARG A 1 342 ? 18.438 3.274 -13.035 1.00 92.25 342 ARG A C 1
ATOM 2728 O O . ARG A 1 342 ? 17.844 3.400 -11.974 1.00 92.25 342 ARG A O 1
ATOM 2735 N N . THR A 1 343 ? 18.382 2.179 -13.778 1.00 92.94 343 THR A N 1
ATOM 2736 C CA . THR A 1 343 ? 17.671 0.963 -13.390 1.00 92.94 343 THR A CA 1
ATOM 2737 C C . THR A 1 343 ? 18.518 0.165 -12.404 1.00 92.94 343 THR A C 1
ATOM 2739 O O . THR A 1 343 ? 19.683 -0.133 -12.682 1.00 92.94 343 THR A O 1
ATOM 2742 N N . TRP A 1 344 ? 17.938 -0.186 -11.257 1.00 93.62 344 TRP A N 1
ATOM 2743 C CA . TRP A 1 344 ? 18.560 -1.107 -10.312 1.00 93.62 344 TRP A CA 1
ATOM 2744 C C . TRP A 1 344 ? 18.674 -2.502 -10.931 1.00 93.62 344 TRP A C 1
ATOM 2746 O O . TRP A 1 344 ? 17.723 -3.012 -11.516 1.00 93.62 344 TRP A O 1
ATOM 2756 N N . THR A 1 345 ? 19.841 -3.126 -10.791 1.00 90.19 345 THR A N 1
ATOM 2757 C CA . THR A 1 345 ? 20.047 -4.530 -11.157 1.00 90.19 345 THR A CA 1
ATOM 2758 C C . THR A 1 345 ? 20.263 -5.317 -9.879 1.00 90.19 345 THR A C 1
ATOM 2760 O O . THR A 1 345 ? 21.130 -4.964 -9.081 1.00 90.19 345 THR A O 1
ATOM 2763 N N . GLU A 1 346 ? 19.465 -6.363 -9.685 1.00 86.19 346 GLU A N 1
ATOM 2764 C CA . GLU A 1 346 ? 19.607 -7.259 -8.543 1.00 86.19 346 GLU A CA 1
ATOM 2765 C C . GLU A 1 346 ? 21.028 -7.838 -8.492 1.00 86.19 346 GLU A C 1
ATOM 2767 O O . GLU A 1 346 ? 21.604 -8.229 -9.512 1.00 86.19 346 GLU A O 1
ATOM 2772 N N . LEU A 1 347 ? 21.615 -7.845 -7.295 1.00 86.69 347 LEU A N 1
ATOM 2773 C CA . LEU A 1 347 ? 22.918 -8.460 -7.079 1.00 86.69 347 LEU A CA 1
ATOM 2774 C C . LEU A 1 347 ? 22.766 -9.986 -7.175 1.00 86.69 347 LEU A C 1
ATOM 2776 O O . LEU A 1 347 ? 21.756 -10.513 -6.715 1.00 86.69 347 LEU A O 1
ATOM 2780 N N . PRO A 1 348 ? 23.743 -10.714 -7.745 1.00 86.81 348 PRO A N 1
ATOM 2781 C CA . PRO A 1 348 ? 23.655 -12.170 -7.817 1.00 86.81 348 PRO A CA 1
ATOM 2782 C C . PRO A 1 348 ? 23.635 -12.784 -6.412 1.00 86.81 348 PRO A C 1
ATOM 2784 O O . PRO A 1 348 ? 24.253 -12.237 -5.503 1.00 86.81 348 PRO A O 1
ATOM 2787 N N . ASP A 1 349 ? 23.036 -13.968 -6.254 1.00 85.06 349 ASP A N 1
ATOM 2788 C CA . ASP A 1 349 ? 22.982 -14.698 -4.970 1.00 85.06 349 ASP A CA 1
ATOM 2789 C C . ASP A 1 349 ? 24.368 -14.949 -4.344 1.00 85.06 349 ASP A C 1
ATOM 2791 O O . ASP A 1 349 ? 24.499 -15.121 -3.135 1.00 85.06 349 ASP A O 1
ATOM 2795 N N . SER A 1 350 ? 25.421 -14.970 -5.166 1.00 86.88 350 SER A N 1
ATOM 2796 C CA . SER A 1 350 ? 26.811 -15.111 -4.724 1.00 86.88 350 SER A CA 1
ATOM 2797 C C . SER A 1 350 ? 27.454 -13.804 -4.245 1.00 86.88 350 SER A C 1
ATOM 2799 O O . SER A 1 350 ? 28.624 -13.811 -3.863 1.00 86.88 350 SER A O 1
ATOM 2801 N N . ALA A 1 351 ? 26.767 -12.664 -4.352 1.00 87.75 351 ALA A N 1
ATOM 2802 C CA . ALA A 1 351 ? 27.295 -11.380 -3.920 1.00 87.75 351 ALA A CA 1
ATOM 2803 C C . ALA A 1 351 ? 27.324 -11.297 -2.394 1.00 87.75 351 ALA A C 1
ATOM 2805 O O . ALA A 1 351 ? 26.362 -11.647 -1.713 1.00 87.75 351 ALA A O 1
ATOM 2806 N N . THR A 1 352 ? 28.409 -10.742 -1.859 1.00 89.06 352 THR A N 1
ATOM 2807 C CA . THR A 1 352 ? 28.453 -10.339 -0.455 1.00 89.06 352 THR A CA 1
ATOM 2808 C C . THR A 1 352 ? 27.333 -9.320 -0.193 1.00 89.06 352 THR A C 1
ATOM 2810 O O . THR A 1 352 ? 27.228 -8.336 -0.937 1.00 89.06 352 THR A O 1
ATOM 2813 N N . PRO A 1 353 ? 26.484 -9.526 0.834 1.00 90.94 353 PRO A N 1
ATOM 2814 C CA . PRO A 1 353 ? 25.469 -8.553 1.211 1.00 90.94 353 PRO A CA 1
ATOM 2815 C C . PRO A 1 353 ? 26.087 -7.186 1.505 1.00 90.94 353 PRO A C 1
ATOM 2817 O O . PRO A 1 353 ? 27.074 -7.089 2.232 1.00 90.94 353 PRO A O 1
ATOM 2820 N N . LEU A 1 354 ? 25.456 -6.118 1.011 1.00 92.75 354 LEU A N 1
ATOM 2821 C CA . LEU A 1 354 ? 25.967 -4.745 1.142 1.00 92.75 354 LEU A CA 1
ATOM 2822 C C . LEU A 1 354 ? 26.230 -4.327 2.593 1.00 92.75 354 LEU A C 1
ATOM 2824 O O . LEU A 1 354 ? 27.111 -3.517 2.849 1.00 92.75 354 LEU A O 1
ATOM 2828 N N . LEU A 1 355 ? 25.482 -4.886 3.548 1.00 92.31 355 LEU A N 1
ATOM 2829 C CA . LEU A 1 355 ? 25.671 -4.641 4.978 1.00 92.31 355 LEU A CA 1
ATOM 2830 C C . LEU A 1 355 ? 27.067 -5.070 5.469 1.00 92.31 355 LEU A C 1
ATOM 2832 O O . LEU A 1 355 ? 27.599 -4.474 6.405 1.00 92.31 355 LEU A O 1
ATOM 2836 N N . PHE A 1 356 ? 27.654 -6.102 4.856 1.00 91.06 356 PHE A N 1
ATOM 2837 C CA . PHE A 1 356 ? 28.885 -6.738 5.330 1.00 91.06 356 PHE A CA 1
ATOM 2838 C C . PHE A 1 356 ? 30.140 -6.022 4.822 1.00 91.06 356 PHE A C 1
ATOM 2840 O O . PHE A 1 356 ? 31.177 -6.087 5.479 1.00 91.06 356 PHE A O 1
ATOM 2847 N N . ASP A 1 357 ? 30.043 -5.320 3.690 1.00 89.31 357 ASP A N 1
ATOM 2848 C CA . ASP A 1 357 ? 31.150 -4.584 3.082 1.00 89.31 357 ASP A CA 1
ATOM 2849 C C . ASP A 1 357 ? 30.716 -3.169 2.674 1.00 89.31 357 ASP A C 1
ATOM 2851 O O . ASP A 1 357 ? 30.105 -2.938 1.626 1.00 89.31 357 ASP A O 1
ATOM 2855 N N . TYR A 1 358 ? 31.095 -2.193 3.502 1.00 92.19 358 TYR A N 1
ATOM 2856 C CA . TYR A 1 358 ? 30.844 -0.784 3.219 1.00 92.19 358 TYR A CA 1
ATOM 2857 C C . TYR A 1 358 ? 31.522 -0.306 1.928 1.00 92.19 358 TYR A C 1
ATOM 2859 O O . TYR A 1 358 ? 30.963 0.541 1.236 1.00 92.19 358 TYR A O 1
ATOM 2867 N N . ASN A 1 359 ? 32.698 -0.825 1.562 1.00 92.75 359 ASN A N 1
ATOM 2868 C CA . ASN A 1 359 ? 33.370 -0.394 0.335 1.00 92.75 359 ASN A CA 1
ATOM 2869 C C . ASN A 1 359 ? 32.575 -0.834 -0.895 1.00 92.75 359 ASN A C 1
ATOM 2871 O O . ASN A 1 359 ? 32.419 -0.048 -1.829 1.00 92.75 359 ASN A O 1
ATOM 2875 N N . GLN A 1 360 ? 32.019 -2.048 -0.867 1.00 92.00 360 GLN A N 1
ATOM 2876 C CA . GLN A 1 360 ? 31.107 -2.531 -1.902 1.00 92.00 360 GLN A CA 1
ATOM 2877 C C . GLN A 1 360 ? 29.827 -1.688 -1.953 1.00 92.00 360 GLN A C 1
ATOM 2879 O O . GLN A 1 360 ? 29.438 -1.235 -3.030 1.00 92.00 360 GLN A O 1
ATOM 2884 N N . ALA A 1 361 ? 29.203 -1.414 -0.802 1.00 93.69 361 ALA A N 1
ATOM 2885 C CA . ALA A 1 361 ? 28.032 -0.541 -0.730 1.00 93.69 361 ALA A CA 1
ATOM 2886 C C . ALA A 1 361 ? 28.333 0.863 -1.280 1.00 93.69 361 ALA A C 1
ATOM 2888 O O . ALA A 1 361 ? 27.559 1.419 -2.058 1.00 93.69 361 ALA A O 1
ATOM 2889 N N . ASN A 1 362 ? 29.492 1.421 -0.938 1.00 94.62 362 ASN A N 1
ATOM 2890 C CA . ASN A 1 362 ? 29.932 2.730 -1.398 1.00 94.62 362 ASN A CA 1
ATOM 2891 C C . ASN A 1 362 ? 30.346 2.740 -2.881 1.00 94.62 362 ASN A C 1
ATOM 2893 O O . ASN A 1 362 ? 30.347 3.805 -3.496 1.00 94.62 362 ASN A O 1
ATOM 2897 N N . ALA A 1 363 ? 30.644 1.587 -3.482 1.00 94.81 363 ALA A N 1
ATOM 2898 C CA . ALA A 1 363 ? 30.961 1.463 -4.904 1.00 94.81 363 ALA A CA 1
ATOM 2899 C C . ALA A 1 363 ? 29.720 1.428 -5.818 1.00 94.81 363 ALA A C 1
ATOM 2901 O O . ALA A 1 363 ? 29.871 1.546 -7.033 1.00 94.81 363 ALA A O 1
ATOM 2902 N N . ILE A 1 364 ? 28.505 1.306 -5.264 1.00 94.94 364 ILE A N 1
ATOM 2903 C CA . ILE A 1 364 ? 27.260 1.399 -6.044 1.00 94.94 364 ILE A CA 1
ATOM 2904 C C . ILE A 1 364 ? 27.200 2.751 -6.769 1.00 94.94 364 ILE A C 1
ATOM 2906 O O . ILE A 1 364 ? 27.581 3.784 -6.200 1.00 94.94 364 ILE A O 1
ATOM 2910 N N . ASP A 1 365 ? 26.699 2.723 -8.011 1.00 95.19 365 ASP A N 1
ATOM 2911 C CA . ASP A 1 365 ? 26.475 3.897 -8.864 1.00 95.19 365 ASP A CA 1
ATOM 2912 C C . ASP A 1 365 ? 25.829 5.037 -8.055 1.00 95.19 365 ASP A C 1
ATOM 2914 O O . ASP A 1 365 ? 24.849 4.839 -7.334 1.00 95.19 365 ASP A O 1
ATOM 2918 N N . SER A 1 366 ? 26.389 6.244 -8.157 1.00 94.75 366 SER A N 1
ATOM 2919 C CA . SER A 1 366 ? 25.920 7.425 -7.422 1.00 94.75 366 SER A CA 1
ATOM 2920 C C . SER A 1 366 ? 24.484 7.837 -7.752 1.00 94.75 366 SER A C 1
ATOM 2922 O O . SER A 1 366 ? 23.877 8.569 -6.979 1.00 94.75 366 SER A O 1
ATOM 2924 N N . HIS A 1 367 ? 23.927 7.388 -8.878 1.00 94.75 367 HIS A N 1
ATOM 2925 C CA . HIS A 1 367 ? 22.515 7.574 -9.199 1.00 94.75 367 HIS A CA 1
ATOM 2926 C C . HIS A 1 367 ? 21.596 6.633 -8.409 1.00 94.75 367 HIS A C 1
ATOM 2928 O O . HIS A 1 367 ? 20.445 6.983 -8.166 1.00 94.75 367 HIS A O 1
ATOM 2934 N N . LEU A 1 368 ? 22.107 5.473 -7.985 1.00 95.88 368 LEU A N 1
ATOM 2935 C CA . LEU A 1 368 ? 21.369 4.432 -7.265 1.00 95.88 368 LEU A CA 1
ATOM 2936 C C . LEU A 1 368 ? 21.626 4.445 -5.753 1.00 95.88 368 LEU A C 1
ATOM 2938 O O . LEU A 1 368 ? 20.982 3.696 -5.020 1.00 95.88 368 LEU A O 1
ATOM 2942 N N . LYS A 1 369 ? 22.572 5.263 -5.279 1.00 96.19 369 LYS A N 1
ATOM 2943 C CA . LYS A 1 369 ? 23.041 5.279 -3.892 1.00 96.19 369 LYS A CA 1
ATOM 2944 C C . LYS A 1 369 ? 23.092 6.693 -3.327 1.00 96.19 369 LYS A C 1
ATOM 2946 O O . LYS A 1 369 ? 23.782 7.552 -3.871 1.00 96.19 369 LYS A O 1
ATOM 2951 N N . PHE A 1 370 ? 22.489 6.884 -2.156 1.00 97.69 370 PHE A N 1
ATOM 2952 C CA . PHE A 1 370 ? 22.528 8.142 -1.403 1.00 97.69 370 PHE A CA 1
ATOM 2953 C C . PHE A 1 370 ? 23.012 7.905 0.023 1.00 97.69 370 PHE A C 1
ATOM 2955 O O . PHE A 1 370 ? 22.761 6.843 0.578 1.00 97.69 370 PHE A O 1
ATOM 2962 N N . THR A 1 371 ? 23.701 8.874 0.621 1.00 97.44 371 THR A N 1
ATOM 2963 C CA . THR A 1 371 ? 24.343 8.711 1.935 1.00 97.44 371 THR A CA 1
ATOM 2964 C C . THR A 1 371 ? 23.855 9.747 2.942 1.00 97.44 371 THR A C 1
ATOM 2966 O O . THR A 1 371 ? 23.706 10.918 2.588 1.00 97.44 371 THR A O 1
ATOM 2969 N N . SER A 1 372 ? 23.714 9.354 4.206 1.00 97.75 372 SER A N 1
ATOM 2970 C CA . SER A 1 372 ? 23.464 10.261 5.333 1.00 97.75 372 SER A CA 1
ATOM 2971 C C . SER A 1 372 ? 24.266 9.858 6.569 1.00 97.75 372 SER A C 1
ATOM 2973 O O . SER A 1 372 ? 24.647 8.698 6.738 1.00 97.75 372 SER A O 1
ATOM 2975 N N . LEU A 1 373 ? 24.520 10.823 7.452 1.00 97.81 373 LEU A N 1
ATOM 2976 C CA . LEU A 1 373 ? 25.117 10.582 8.765 1.00 97.81 373 LEU A CA 1
ATOM 2977 C C . LEU A 1 373 ? 24.043 10.245 9.798 1.00 97.81 373 LEU A C 1
ATOM 2979 O O . LEU A 1 373 ? 22.872 10.619 9.663 1.00 97.81 373 LEU A O 1
ATOM 2983 N N . LYS A 1 374 ? 24.445 9.564 10.871 1.00 97.38 374 LYS A N 1
ATOM 2984 C CA . LYS A 1 374 ? 23.526 9.151 11.926 1.00 97.38 374 LYS A CA 1
ATOM 2985 C C . LYS A 1 374 ? 22.900 10.377 12.592 1.00 97.38 374 LYS A C 1
ATOM 2987 O O . LYS A 1 374 ? 23.586 11.280 13.061 1.00 97.38 374 LYS A O 1
ATOM 2992 N N . GLY A 1 375 ? 21.574 10.390 12.659 1.00 96.69 375 GLY A N 1
ATOM 2993 C CA . GLY A 1 375 ? 20.785 11.466 13.251 1.00 96.69 375 GLY A CA 1
ATOM 2994 C C . GLY A 1 375 ? 20.461 12.627 12.308 1.00 96.69 375 GLY A C 1
ATOM 2995 O O . GLY A 1 375 ? 19.606 13.437 12.678 1.00 96.69 375 GLY A O 1
ATOM 2996 N N . GLN A 1 376 ? 21.059 12.695 11.109 1.00 97.88 376 GLN A N 1
ATOM 2997 C CA . GLN A 1 376 ? 20.649 13.662 10.088 1.00 97.88 376 GLN A CA 1
ATOM 2998 C C . GLN A 1 376 ? 19.218 13.396 9.626 1.00 97.88 376 GLN A C 1
ATOM 3000 O O . GLN A 1 376 ? 18.735 12.261 9.624 1.00 97.88 376 GLN A O 1
ATOM 3005 N N . TYR A 1 377 ? 18.550 14.463 9.208 1.00 98.31 377 TYR A N 1
ATOM 3006 C CA . TYR A 1 377 ? 17.271 14.378 8.527 1.00 98.31 377 TYR A CA 1
ATOM 3007 C C . TYR A 1 377 ? 17.494 14.337 7.026 1.00 98.31 377 TYR A C 1
ATOM 3009 O O . TYR A 1 377 ? 18.387 14.996 6.498 1.00 98.31 377 TYR A O 1
ATOM 3017 N N . VAL A 1 378 ? 16.663 13.572 6.336 1.00 98.38 378 VAL A N 1
ATOM 3018 C CA . VAL A 1 378 ? 16.729 13.424 4.888 1.00 98.38 378 VAL A CA 1
ATOM 3019 C C . VAL A 1 378 ? 15.384 13.821 4.309 1.00 98.38 378 VAL A C 1
ATOM 3021 O O . VAL A 1 378 ? 14.367 13.222 4.654 1.00 98.38 378 VAL A O 1
ATOM 3024 N N . ASP A 1 379 ? 15.396 14.829 3.443 1.00 98.44 379 ASP A N 1
ATOM 3025 C CA . ASP A 1 379 ? 14.268 15.195 2.593 1.00 98.44 379 ASP A CA 1
ATOM 3026 C C . ASP A 1 379 ? 14.412 14.486 1.255 1.00 98.44 379 ASP A C 1
ATOM 3028 O O . ASP A 1 379 ? 15.389 14.702 0.538 1.00 98.44 379 ASP A O 1
ATOM 3032 N N . VAL A 1 380 ? 13.425 13.676 0.892 1.00 98.25 380 VAL A N 1
ATOM 3033 C CA . VAL A 1 380 ? 13.326 13.090 -0.442 1.00 98.25 380 VAL A CA 1
ATOM 3034 C C . VAL A 1 380 ? 12.265 13.852 -1.216 1.00 98.25 380 VAL A C 1
ATOM 3036 O O . VAL A 1 380 ? 11.113 13.929 -0.793 1.00 98.25 380 VAL A O 1
ATOM 3039 N N . ILE A 1 381 ? 12.664 14.410 -2.355 1.00 98.00 381 ILE A N 1
ATOM 3040 C CA . ILE A 1 381 ? 11.782 15.029 -3.342 1.00 98.00 381 ILE A CA 1
ATOM 3041 C C . ILE A 1 381 ? 11.786 14.112 -4.558 1.00 98.00 381 ILE A C 1
ATOM 3043 O O . ILE A 1 381 ? 12.806 13.985 -5.235 1.00 98.00 381 ILE A O 1
ATOM 3047 N N . MET A 1 382 ? 10.655 13.477 -4.836 1.00 96.44 382 MET A N 1
ATOM 3048 C CA . MET A 1 382 ? 10.508 12.597 -5.990 1.00 96.44 382 MET A CA 1
ATOM 3049 C C . MET A 1 382 ? 9.588 13.245 -7.015 1.00 96.44 382 MET A C 1
ATOM 3051 O O . MET A 1 382 ? 8.467 13.622 -6.678 1.00 96.44 382 MET A O 1
ATOM 3055 N N . VAL A 1 383 ? 10.053 13.354 -8.258 1.00 94.19 383 VAL A N 1
ATOM 3056 C CA . VAL A 1 383 ? 9.268 13.809 -9.406 1.00 94.19 383 VAL A CA 1
ATOM 3057 C C . VAL A 1 383 ? 8.930 12.604 -10.276 1.00 94.19 383 VAL A C 1
ATOM 3059 O O . VAL A 1 383 ? 9.806 11.855 -10.689 1.00 94.19 383 VAL A O 1
ATOM 3062 N N . VAL A 1 384 ? 7.649 12.411 -10.560 1.00 91.06 384 VAL A N 1
ATOM 3063 C CA . VAL A 1 384 ? 7.147 11.356 -11.441 1.00 91.06 384 VAL A CA 1
ATOM 3064 C C . VAL A 1 384 ? 6.781 11.981 -12.776 1.00 91.06 384 VAL A C 1
ATOM 3066 O O . VAL A 1 384 ? 5.939 12.879 -12.809 1.00 91.06 384 VAL A O 1
ATOM 3069 N N . THR A 1 385 ? 7.379 11.510 -13.870 1.00 88.31 385 THR A N 1
ATOM 3070 C CA . THR A 1 385 ? 7.124 12.040 -15.220 1.00 88.31 385 THR A CA 1
ATOM 3071 C C . THR A 1 385 ? 6.303 11.048 -16.027 1.00 88.31 385 THR A C 1
ATOM 3073 O O . THR A 1 385 ? 6.819 10.031 -16.454 1.00 88.31 385 THR A O 1
ATOM 3076 N N . SER A 1 386 ? 5.027 11.350 -16.252 1.00 82.94 386 SER A N 1
ATOM 3077 C CA . SER A 1 386 ? 4.088 10.495 -16.984 1.00 82.94 386 SER A CA 1
ATOM 3078 C C . SER A 1 386 ? 3.845 10.964 -18.422 1.00 82.94 386 SER A C 1
ATOM 3080 O O . SER A 1 386 ? 3.962 12.151 -18.737 1.00 82.94 386 SER A O 1
ATOM 3082 N N . GLY A 1 387 ? 3.420 10.045 -19.290 1.00 71.31 387 GLY A N 1
ATOM 3083 C CA . GLY A 1 387 ? 2.937 10.343 -20.641 1.00 71.31 387 GLY A CA 1
ATOM 3084 C C . GLY A 1 387 ? 3.990 10.299 -21.749 1.00 71.31 387 GLY A C 1
ATOM 3085 O O . GLY A 1 387 ? 3.703 10.770 -22.847 1.00 71.31 387 GLY A O 1
ATOM 3086 N N . ASN A 1 388 ? 5.182 9.743 -21.502 1.00 68.25 388 ASN A N 1
ATOM 3087 C CA . ASN A 1 388 ? 6.206 9.579 -22.538 1.00 68.25 388 ASN A CA 1
ATOM 3088 C C . ASN A 1 388 ? 7.018 8.274 -22.374 1.00 68.25 388 ASN A C 1
ATOM 3090 O O . ASN A 1 388 ? 7.969 8.259 -21.602 1.00 68.25 388 ASN A O 1
ATOM 3094 N N . PRO A 1 389 ? 6.695 7.174 -23.082 1.00 67.94 389 PRO A N 1
ATOM 3095 C CA . PRO A 1 389 ? 5.472 6.905 -23.846 1.00 67.94 389 PRO A CA 1
ATOM 3096 C C . PRO A 1 389 ? 4.322 6.346 -22.981 1.00 67.94 389 PRO A C 1
ATOM 3098 O O . PRO A 1 389 ? 3.245 6.067 -23.504 1.00 67.94 389 PRO A O 1
ATOM 3101 N N . SER A 1 390 ? 4.536 6.162 -21.674 1.00 70.56 390 SER A N 1
ATOM 3102 C CA . SER A 1 390 ? 3.636 5.393 -20.801 1.00 70.56 390 SER A CA 1
ATOM 3103 C C . SER A 1 390 ? 2.770 6.241 -19.885 1.00 70.56 390 SER A C 1
ATOM 3105 O O . SER A 1 390 ? 3.206 7.262 -19.355 1.00 70.56 390 SER A O 1
ATOM 3107 N N . LEU A 1 391 ? 1.549 5.768 -19.629 1.00 78.00 391 LEU A N 1
ATOM 3108 C CA . LEU A 1 391 ? 0.774 6.198 -18.465 1.00 78.00 391 LEU A CA 1
ATOM 3109 C C . LEU A 1 391 ? 1.459 5.694 -17.195 1.00 78.00 391 LEU A C 1
ATOM 3111 O O . LEU A 1 391 ? 1.980 4.579 -17.183 1.00 78.00 391 LEU A O 1
ATOM 3115 N N . HIS A 1 392 ? 1.448 6.498 -16.133 1.00 78.06 392 HIS A N 1
ATOM 3116 C CA . HIS A 1 392 ? 2.024 6.088 -14.855 1.00 78.06 392 HIS A CA 1
ATOM 3117 C C . HIS A 1 392 ? 0.905 5.790 -13.862 1.00 78.06 392 HIS A C 1
ATOM 3119 O O . HIS A 1 392 ? 0.156 6.711 -13.499 1.00 78.06 392 HIS A O 1
ATOM 3125 N N . PRO A 1 393 ? 0.760 4.527 -13.423 1.00 80.50 393 PRO A N 1
ATOM 3126 C CA . PRO A 1 393 ? -0.085 4.240 -12.279 1.00 80.50 393 PRO A CA 1
ATOM 3127 C C . PRO A 1 393 ? 0.494 4.923 -11.028 1.00 80.50 393 PRO A C 1
ATOM 3129 O O . PRO A 1 393 ? 1.649 5.353 -11.023 1.00 80.50 393 PRO A O 1
ATOM 3132 N N . PRO A 1 394 ? -0.289 5.044 -9.949 1.00 89.00 394 PRO A N 1
ATOM 3133 C CA . PRO A 1 394 ? 0.283 5.312 -8.640 1.00 89.00 394 PRO A CA 1
ATOM 3134 C C . PRO A 1 394 ? 1.364 4.270 -8.315 1.00 89.00 394 PRO A C 1
ATOM 3136 O O . PRO A 1 394 ? 1.154 3.075 -8.510 1.00 89.00 394 PRO A O 1
ATOM 3139 N N . HIS A 1 395 ? 2.520 4.718 -7.830 1.00 92.38 395 HIS A N 1
ATOM 3140 C CA . HIS A 1 395 ? 3.607 3.849 -7.393 1.00 92.38 395 HIS A CA 1
ATOM 3141 C C . HIS A 1 395 ? 3.693 3.895 -5.866 1.00 92.38 395 HIS A C 1
ATOM 3143 O O . HIS A 1 395 ? 4.023 4.952 -5.322 1.00 92.38 395 HIS A O 1
ATOM 3149 N N . PRO A 1 396 ? 3.426 2.790 -5.151 1.00 95.50 396 PRO A N 1
ATOM 3150 C CA . PRO A 1 396 ? 3.686 2.709 -3.720 1.00 95.50 396 PRO A CA 1
ATOM 3151 C C . PRO A 1 396 ? 5.198 2.610 -3.500 1.00 95.50 396 PRO A C 1
ATOM 3153 O O . PRO A 1 396 ? 5.798 1.571 -3.755 1.00 95.50 396 PRO A O 1
ATOM 3156 N N . ILE A 1 397 ? 5.843 3.698 -3.082 1.00 97.19 397 ILE A N 1
ATOM 3157 C CA . ILE A 1 397 ? 7.279 3.714 -2.782 1.00 97.19 397 ILE A CA 1
ATOM 3158 C C . ILE A 1 397 ? 7.474 3.337 -1.320 1.00 97.19 397 ILE A C 1
ATOM 3160 O O . ILE A 1 397 ? 7.117 4.101 -0.426 1.00 97.19 397 ILE A O 1
ATOM 3164 N N . HIS A 1 398 ? 8.045 2.165 -1.080 1.00 98.00 398 HIS A N 1
ATOM 3165 C CA . HIS A 1 398 ? 8.333 1.659 0.250 1.00 98.00 398 HIS A CA 1
ATOM 3166 C C . HIS A 1 398 ? 9.790 1.910 0.629 1.00 98.00 398 HIS A C 1
ATOM 3168 O O . HIS A 1 398 ? 10.700 1.693 -0.175 1.00 98.00 398 HIS A O 1
ATOM 3174 N N . LYS A 1 399 ? 10.007 2.356 1.867 1.00 97.00 399 LYS A N 1
ATOM 3175 C CA . LYS A 1 399 ? 11.332 2.549 2.453 1.00 97.00 399 LYS A CA 1
ATOM 3176 C C . LYS A 1 399 ? 11.536 1.573 3.611 1.00 97.00 399 LYS A C 1
ATOM 3178 O O . LYS A 1 399 ? 10.747 1.540 4.552 1.00 97.00 399 LYS A O 1
ATOM 3183 N N . HIS A 1 400 ? 12.658 0.860 3.582 1.00 97.31 400 HIS A N 1
ATOM 3184 C CA . HIS A 1 400 ? 13.104 -0.001 4.677 1.00 97.31 400 HIS A CA 1
ATOM 3185 C C . HIS A 1 400 ? 13.665 0.816 5.856 1.00 97.31 400 HIS A C 1
ATOM 3187 O O . HIS A 1 400 ? 14.102 1.964 5.710 1.00 97.31 400 HIS A O 1
ATOM 3193 N N . GLY A 1 401 ? 13.682 0.206 7.042 1.00 94.25 401 GLY A N 1
ATOM 3194 C CA . GLY A 1 401 ? 14.145 0.840 8.279 1.00 94.25 401 GLY A CA 1
ATOM 3195 C C . GLY A 1 401 ? 13.046 1.682 8.926 1.00 94.25 401 GLY A C 1
ATOM 3196 O O . GLY A 1 401 ? 11.984 1.168 9.285 1.00 94.25 401 GLY A O 1
ATOM 3197 N N . VAL A 1 402 ? 13.293 2.981 9.100 1.00 94.56 402 VAL A N 1
ATOM 3198 C CA . VAL A 1 402 ? 12.337 3.878 9.762 1.00 94.56 402 VAL A CA 1
ATOM 3199 C C . VAL A 1 402 ? 11.263 4.459 8.842 1.00 94.56 402 VAL A C 1
ATOM 3201 O O . VAL A 1 402 ? 11.476 4.685 7.651 1.00 94.56 402 VAL A O 1
ATOM 3204 N N . LYS A 1 403 ? 10.131 4.805 9.463 1.00 96.56 403 LYS A N 1
ATOM 3205 C CA . LYS A 1 403 ? 9.041 5.585 8.866 1.00 96.56 403 LYS A CA 1
ATOM 3206 C C . LYS A 1 403 ? 9.460 7.028 8.563 1.00 96.56 403 LYS A C 1
ATOM 3208 O O . LYS A 1 403 ? 10.341 7.589 9.220 1.00 96.56 403 LYS A O 1
ATOM 3213 N N . ALA A 1 404 ? 8.747 7.651 7.631 1.00 97.56 404 ALA A N 1
ATOM 3214 C CA . ALA A 1 404 ? 8.930 9.030 7.202 1.00 97.56 404 ALA A CA 1
ATOM 3215 C C . ALA A 1 404 ? 7.630 9.842 7.338 1.00 97.56 404 ALA A C 1
ATOM 3217 O O . ALA A 1 404 ? 6.520 9.307 7.278 1.00 97.56 404 ALA A O 1
ATOM 3218 N N . TRP A 1 405 ? 7.773 11.155 7.502 1.00 98.25 405 TRP A N 1
ATOM 3219 C CA . TRP A 1 405 ? 6.687 12.121 7.389 1.00 98.25 405 TRP A CA 1
ATOM 3220 C C . TRP A 1 405 ? 6.395 12.388 5.911 1.00 98.25 405 TRP A C 1
ATOM 3222 O O . TRP A 1 405 ? 7.272 12.886 5.207 1.00 98.25 405 TRP A O 1
ATOM 3232 N N . TYR A 1 406 ? 5.179 12.098 5.448 1.00 97.56 406 TYR A N 1
ATOM 3233 C CA . TYR A 1 406 ? 4.733 12.432 4.093 1.00 97.56 406 TYR A CA 1
ATOM 3234 C C . TYR A 1 406 ? 4.387 13.920 4.0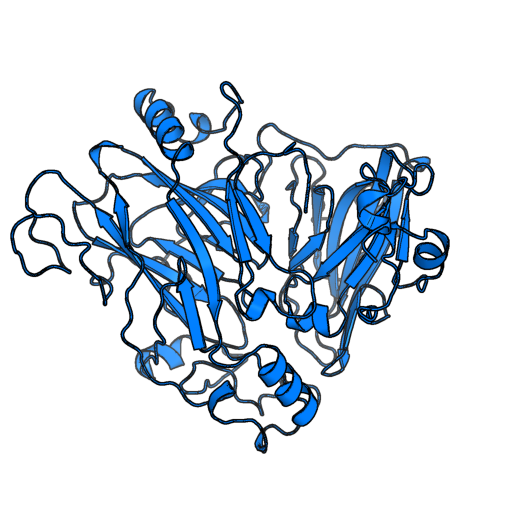22 1.00 97.56 406 TYR A C 1
ATOM 3236 O O . TYR A 1 406 ? 3.283 14.337 4.372 1.00 97.56 406 TYR A O 1
ATOM 3244 N N . LEU A 1 407 ? 5.365 14.731 3.633 1.00 97.25 407 LEU A N 1
ATOM 3245 C CA . LEU A 1 407 ? 5.279 16.184 3.710 1.00 97.25 407 LEU A CA 1
ATOM 3246 C C . LEU A 1 407 ? 4.322 16.772 2.687 1.00 97.25 407 LEU A C 1
ATOM 3248 O O . LEU A 1 407 ? 3.827 17.863 2.923 1.00 97.25 407 LEU A O 1
ATOM 3252 N N . GLY A 1 408 ? 4.057 16.109 1.567 1.00 95.38 408 GLY A N 1
ATOM 3253 C CA . GLY A 1 408 ? 3.098 16.629 0.604 1.00 95.38 408 GLY A CA 1
ATOM 3254 C C . GLY A 1 408 ? 3.283 16.113 -0.805 1.00 95.38 408 GLY A C 1
ATOM 3255 O O . GLY A 1 408 ? 4.168 15.306 -1.087 1.00 95.38 408 GLY A O 1
ATOM 3256 N N . TRP A 1 409 ? 2.439 16.629 -1.689 1.00 95.94 409 TRP A N 1
ATOM 3257 C CA . TRP A 1 409 ? 2.482 16.356 -3.117 1.00 95.94 409 TRP A CA 1
ATOM 3258 C C . TRP A 1 409 ? 1.930 17.536 -3.916 1.00 95.94 409 TRP A C 1
ATOM 3260 O O . TRP A 1 409 ? 1.261 18.415 -3.365 1.00 95.94 409 TRP A O 1
ATOM 3270 N N . GLY A 1 410 ? 2.158 17.521 -5.225 1.00 93.50 410 GLY A N 1
ATOM 3271 C CA . GLY A 1 410 ? 1.524 18.457 -6.144 1.00 93.50 410 GLY A CA 1
ATOM 3272 C C . GLY A 1 410 ? 1.698 18.065 -7.605 1.00 93.50 410 GLY A C 1
ATOM 3273 O O . GLY A 1 410 ? 2.501 17.197 -7.947 1.00 93.50 410 GLY A O 1
ATOM 3274 N N . SER A 1 411 ? 0.927 18.719 -8.471 1.00 92.81 411 SER A N 1
ATOM 3275 C CA . SER A 1 411 ? 1.074 18.595 -9.922 1.00 92.81 411 SER A CA 1
ATOM 3276 C C . SER A 1 411 ? 2.163 19.523 -10.460 1.00 92.81 411 SER A C 1
ATOM 3278 O O . SER A 1 411 ? 2.432 20.586 -9.900 1.00 92.81 411 SER A O 1
ATOM 3280 N N . GLY A 1 412 ? 2.768 19.124 -11.576 1.00 91.81 412 GLY A N 1
ATOM 3281 C CA . GLY A 1 412 ? 3.971 19.732 -12.136 1.00 91.81 412 GLY A CA 1
ATOM 3282 C C . GLY A 1 412 ? 5.259 19.162 -11.534 1.00 91.81 412 GLY A C 1
ATOM 3283 O O . GLY A 1 412 ? 5.243 18.271 -10.686 1.00 91.81 412 GLY A O 1
ATOM 3284 N N . GLY A 1 413 ? 6.400 19.678 -11.992 1.00 92.81 413 GLY A N 1
ATOM 3285 C CA . GLY A 1 413 ? 7.687 19.410 -11.353 1.00 92.81 413 GLY A CA 1
ATOM 3286 C C . GLY A 1 413 ? 7.798 20.114 -9.996 1.00 92.81 413 GLY A C 1
ATOM 3287 O O . GLY A 1 413 ? 7.037 21.033 -9.696 1.00 92.81 413 GLY A O 1
ATOM 3288 N N . PHE A 1 414 ? 8.771 19.713 -9.177 1.00 96.31 414 PHE A N 1
ATOM 3289 C CA . PHE A 1 414 ? 9.058 20.392 -7.910 1.00 96.31 414 PHE A CA 1
ATOM 3290 C C . PHE A 1 414 ? 9.995 21.598 -8.145 1.00 96.31 414 PHE A C 1
ATOM 3292 O O . PHE A 1 414 ? 11.165 21.379 -8.483 1.00 96.31 414 PHE A O 1
ATOM 3299 N N . PRO A 1 415 ? 9.535 22.853 -7.958 1.00 96.00 415 PRO A N 1
ATOM 3300 C CA . PRO A 1 415 ? 10.208 24.036 -8.509 1.00 96.00 415 PRO A CA 1
ATOM 3301 C C . PRO A 1 415 ? 11.369 24.587 -7.663 1.00 96.00 415 PRO A C 1
ATOM 3303 O O . PRO A 1 415 ? 12.082 25.477 -8.118 1.00 96.00 415 PRO A O 1
ATOM 3306 N N . TYR A 1 416 ? 11.578 24.074 -6.449 1.00 97.31 416 TYR A N 1
ATOM 3307 C CA . TYR A 1 416 ? 12.645 24.516 -5.540 1.00 97.31 416 TYR A CA 1
ATOM 3308 C C . TYR A 1 416 ? 13.732 23.455 -5.408 1.00 97.31 416 TYR A C 1
ATOM 3310 O O . TYR A 1 416 ? 13.504 22.291 -5.733 1.00 97.31 416 TYR A O 1
ATOM 3318 N N . LYS A 1 417 ? 14.917 23.811 -4.903 1.00 95.88 417 LYS A N 1
ATOM 3319 C CA . LYS A 1 417 ? 15.979 22.818 -4.684 1.00 95.88 417 LYS A CA 1
ATOM 3320 C C . LYS A 1 417 ? 15.694 21.966 -3.456 1.00 95.88 417 LYS A C 1
ATOM 3322 O O . LYS A 1 417 ? 15.926 20.761 -3.505 1.00 95.88 417 LYS A O 1
ATOM 3327 N N . THR A 1 418 ? 15.159 22.582 -2.402 1.00 96.50 418 THR A N 1
ATOM 3328 C CA . THR A 1 418 ? 14.908 21.949 -1.100 1.00 96.50 418 THR A CA 1
ATOM 3329 C C . THR A 1 418 ? 13.462 22.137 -0.638 1.00 96.50 418 THR A C 1
ATOM 3331 O O . THR A 1 418 ? 12.759 23.049 -1.080 1.00 96.50 418 THR A O 1
ATOM 3334 N N . VAL A 1 419 ? 13.018 21.297 0.302 1.00 97.06 419 VAL A N 1
ATOM 3335 C CA . VAL A 1 419 ? 11.719 21.466 0.976 1.00 97.06 419 VAL A CA 1
ATOM 3336 C C . VAL A 1 419 ? 11.692 22.757 1.797 1.00 97.06 419 VAL A C 1
ATOM 3338 O O . VAL A 1 419 ? 10.660 23.414 1.860 1.00 97.06 419 VAL A O 1
ATOM 3341 N N . ALA A 1 420 ? 12.821 23.158 2.391 1.00 95.50 420 ALA A N 1
ATOM 3342 C CA . ALA A 1 420 ? 12.916 24.395 3.164 1.00 95.50 420 ALA A CA 1
ATOM 3343 C C . ALA A 1 420 ? 12.658 25.644 2.301 1.00 95.50 420 ALA A C 1
ATOM 3345 O O . ALA A 1 420 ? 11.887 26.516 2.700 1.00 95.50 420 ALA A O 1
ATOM 3346 N N . GLU A 1 421 ? 13.247 25.706 1.101 1.00 96.75 421 GLU A N 1
ATOM 3347 C CA . GLU A 1 421 ? 12.971 26.766 0.121 1.00 96.75 421 GLU A CA 1
ATOM 3348 C C . GLU A 1 421 ? 11.493 26.776 -0.288 1.00 96.75 421 GLU A C 1
ATOM 3350 O O . GLU A 1 421 ? 10.856 27.829 -0.285 1.00 96.75 421 GLU A O 1
ATOM 3355 N N . ALA A 1 422 ? 10.930 25.599 -0.579 1.00 97.19 422 ALA A N 1
ATOM 3356 C CA . ALA A 1 422 ? 9.528 25.458 -0.955 1.00 97.19 422 ALA A CA 1
ATOM 3357 C C . ALA A 1 422 ? 8.571 25.902 0.159 1.00 97.19 422 ALA A C 1
ATOM 3359 O O . ALA A 1 422 ? 7.595 26.606 -0.097 1.00 97.19 422 ALA A O 1
ATOM 3360 N N . GLN A 1 423 ? 8.872 25.535 1.405 1.00 95.56 423 GLN A N 1
ATOM 3361 C CA . GLN A 1 423 ? 8.110 25.953 2.574 1.00 95.56 423 GLN A CA 1
ATOM 3362 C C . GLN A 1 423 ? 8.183 27.473 2.769 1.00 95.56 423 GLN A C 1
ATOM 3364 O O . GLN A 1 423 ? 7.154 28.102 3.006 1.00 95.56 423 GLN A O 1
ATOM 3369 N N . ALA A 1 424 ? 9.374 28.070 2.654 1.00 96.25 424 ALA A N 1
ATOM 3370 C CA . ALA A 1 424 ? 9.561 29.516 2.788 1.00 96.25 424 ALA A CA 1
ATOM 3371 C C . ALA A 1 424 ? 8.813 30.302 1.700 1.00 96.25 424 ALA A C 1
ATOM 3373 O O . ALA A 1 424 ? 8.291 31.383 1.966 1.00 96.25 424 ALA A O 1
ATOM 3374 N N . ALA A 1 425 ? 8.724 29.739 0.495 1.00 97.50 425 ALA A N 1
ATOM 3375 C CA . ALA A 1 425 ? 7.978 30.312 -0.617 1.00 97.50 425 ALA A CA 1
ATOM 3376 C C . ALA A 1 425 ? 6.464 30.025 -0.574 1.00 97.50 425 ALA A C 1
ATOM 3378 O O . ALA A 1 425 ? 5.731 30.508 -1.434 1.00 97.50 425 ALA A O 1
ATOM 3379 N N . GLY A 1 426 ? 5.984 29.251 0.406 1.00 96.50 426 GLY A N 1
ATOM 3380 C CA . GLY A 1 426 ? 4.567 28.917 0.543 1.00 96.50 426 GLY A CA 1
ATOM 3381 C C . GLY A 1 426 ? 4.045 27.975 -0.545 1.00 96.50 426 GLY A C 1
ATOM 3382 O O . GLY A 1 426 ? 2.892 28.113 -0.954 1.00 96.50 426 GLY A O 1
ATOM 3383 N N . LEU A 1 427 ? 4.869 27.033 -1.028 1.00 97.00 427 LEU A N 1
ATOM 3384 C CA . LEU A 1 427 ? 4.441 26.032 -2.008 1.00 97.00 427 LEU A CA 1
ATOM 3385 C C . LEU A 1 427 ? 3.210 25.271 -1.490 1.00 97.00 427 LEU A C 1
ATOM 3387 O O . LEU A 1 427 ? 3.255 24.620 -0.443 1.00 97.00 427 LEU A O 1
ATOM 3391 N N . ALA A 1 428 ? 2.114 25.343 -2.245 1.00 95.81 428 ALA A N 1
ATOM 3392 C CA . ALA A 1 428 ? 0.890 24.619 -1.932 1.00 95.81 428 ALA A CA 1
ATOM 3393 C C . ALA A 1 428 ? 1.120 23.098 -1.957 1.00 95.81 428 ALA A C 1
ATOM 3395 O O . ALA A 1 428 ? 1.926 22.593 -2.736 1.00 95.81 428 ALA A O 1
ATOM 3396 N N . GLY A 1 429 ? 0.389 22.370 -1.111 1.00 94.12 429 GLY A N 1
ATOM 3397 C CA . GLY A 1 429 ? 0.476 20.909 -1.010 1.00 94.12 429 GLY A CA 1
ATOM 3398 C C . GLY A 1 429 ? 1.443 20.395 0.059 1.00 94.12 429 GLY A C 1
ATOM 3399 O O . GLY A 1 429 ? 1.356 19.223 0.415 1.00 94.12 429 GLY A O 1
ATOM 3400 N N . LEU A 1 430 ? 2.304 21.250 0.629 1.00 96.38 430 LEU A N 1
ATOM 3401 C CA . LEU A 1 430 ? 3.132 20.897 1.788 1.00 96.38 430 LEU A CA 1
ATOM 3402 C C . LEU A 1 430 ? 2.344 20.992 3.110 1.00 96.38 430 LEU A C 1
ATOM 3404 O O . LEU A 1 430 ? 1.739 22.019 3.417 1.00 96.38 430 LEU A O 1
ATOM 3408 N N . ASN A 1 431 ? 2.417 19.946 3.933 1.00 96.12 431 ASN A N 1
ATOM 3409 C CA . ASN A 1 431 ? 1.911 19.865 5.298 1.00 96.12 431 ASN A CA 1
ATOM 3410 C C . ASN A 1 431 ? 3.073 19.686 6.290 1.00 96.12 431 ASN A C 1
ATOM 3412 O O . ASN A 1 431 ? 3.649 18.609 6.427 1.00 96.12 431 ASN A O 1
ATOM 3416 N N . MET A 1 432 ? 3.375 20.752 7.034 1.00 95.31 432 MET A N 1
ATOM 3417 C CA . MET A 1 432 ? 4.406 20.774 8.084 1.00 95.31 432 MET A CA 1
ATOM 3418 C C . MET A 1 432 ? 3.814 20.785 9.503 1.00 95.31 432 MET A C 1
ATOM 3420 O O . MET A 1 432 ? 4.520 21.103 10.463 1.00 95.31 432 MET A O 1
ATOM 3424 N N . VAL A 1 433 ? 2.514 20.507 9.637 1.00 95.94 433 VAL A N 1
ATOM 3425 C CA . VAL A 1 433 ? 1.775 20.571 10.906 1.00 95.94 433 VAL A CA 1
ATOM 3426 C C . VAL A 1 433 ? 1.434 19.169 11.394 1.00 95.94 433 VAL A C 1
ATOM 3428 O O . VAL A 1 433 ? 1.843 18.784 12.485 1.00 95.94 433 VAL A O 1
ATOM 3431 N N . ASP A 1 434 ? 0.710 18.399 10.590 1.00 96.56 434 ASP A N 1
ATOM 3432 C CA . ASP A 1 434 ? 0.221 17.066 10.954 1.00 96.56 434 ASP A CA 1
ATOM 3433 C C . ASP A 1 434 ? 0.240 16.051 9.790 1.00 96.56 434 ASP A C 1
ATOM 3435 O O . ASP A 1 434 ? -0.726 15.300 9.631 1.00 96.56 434 ASP A O 1
ATOM 3439 N N . PRO A 1 435 ? 1.319 15.985 8.981 1.00 97.12 435 PRO A N 1
ATOM 3440 C CA . PRO A 1 435 ? 1.428 15.012 7.904 1.00 97.12 435 PRO A CA 1
ATOM 3441 C C . PRO A 1 435 ? 1.407 13.575 8.422 1.00 97.12 435 PRO A C 1
ATOM 3443 O O . PRO A 1 435 ? 1.776 13.280 9.563 1.00 97.12 435 PRO A O 1
ATOM 3446 N N . GLN A 1 436 ? 1.039 12.663 7.528 1.00 95.88 436 GLN A N 1
ATOM 3447 C CA . GLN A 1 436 ? 1.086 11.230 7.783 1.00 95.88 436 GLN A CA 1
ATOM 3448 C C . GLN A 1 436 ? 2.505 10.785 8.164 1.00 95.88 436 GLN A C 1
ATOM 3450 O O . GLN A 1 436 ? 3.485 11.320 7.647 1.00 95.88 436 GLN A O 1
ATOM 3455 N N . TYR A 1 437 ? 2.614 9.765 9.019 1.00 96.94 437 TYR A N 1
ATOM 3456 C CA . TYR A 1 437 ? 3.889 9.152 9.400 1.00 96.94 437 TYR A CA 1
ATOM 3457 C C . TYR A 1 437 ? 3.867 7.648 9.099 1.00 96.94 437 TYR A C 1
ATOM 3459 O O . TYR A 1 437 ? 3.238 6.871 9.826 1.00 96.94 437 TYR A O 1
ATOM 3467 N N . ARG A 1 438 ? 4.495 7.268 7.984 1.00 96.12 438 ARG A N 1
ATOM 3468 C CA . ARG A 1 438 ? 4.245 6.030 7.218 1.00 96.12 438 ARG A CA 1
ATOM 3469 C C . ARG A 1 438 ? 5.561 5.429 6.720 1.00 96.12 438 ARG A C 1
ATOM 3471 O O . ARG A 1 438 ? 6.601 6.070 6.832 1.00 96.12 438 ARG A O 1
ATOM 3478 N N . ASP A 1 439 ? 5.530 4.220 6.179 1.00 96.94 439 ASP A N 1
ATOM 3479 C CA . ASP A 1 439 ? 6.697 3.588 5.528 1.00 96.94 439 ASP A CA 1
ATOM 3480 C C . ASP A 1 439 ? 6.494 3.340 4.026 1.00 96.94 439 ASP A C 1
ATOM 3482 O O . ASP A 1 439 ? 7.430 2.943 3.333 1.00 96.94 439 ASP A O 1
ATOM 3486 N N . THR A 1 440 ? 5.292 3.617 3.520 1.00 96.62 440 THR A N 1
ATOM 3487 C CA . THR A 1 440 ? 4.939 3.532 2.103 1.00 96.62 440 THR A CA 1
ATOM 3488 C C . THR A 1 440 ? 4.333 4.861 1.651 1.00 96.62 440 THR A C 1
ATOM 3490 O O . THR A 1 440 ? 3.508 5.448 2.358 1.00 96.62 440 THR A O 1
ATOM 3493 N N . PHE A 1 441 ? 4.776 5.360 0.496 1.00 94.56 441 PHE A N 1
ATOM 3494 C CA . PHE A 1 441 ? 4.429 6.677 -0.041 1.00 94.56 441 PHE A CA 1
ATOM 3495 C C . PHE A 1 441 ? 3.957 6.535 -1.481 1.00 94.56 441 PHE A C 1
ATOM 3497 O O . PHE A 1 441 ? 4.741 6.242 -2.383 1.00 94.56 441 PHE A O 1
ATOM 3504 N N . VAL A 1 442 ? 2.664 6.733 -1.698 1.00 93.00 442 VAL A N 1
ATOM 3505 C CA . VAL A 1 442 ? 2.055 6.530 -3.011 1.00 93.00 442 VAL A CA 1
ATOM 3506 C C . VAL A 1 442 ? 2.222 7.771 -3.867 1.00 93.00 442 VAL A C 1
ATOM 3508 O O . VAL A 1 442 ? 1.801 8.866 -3.488 1.00 93.00 442 VAL A O 1
ATOM 3511 N N . THR A 1 443 ? 2.820 7.607 -5.043 1.00 91.19 443 THR A N 1
ATOM 3512 C CA . THR A 1 443 ? 2.904 8.700 -6.008 1.00 91.19 443 THR A CA 1
ATOM 3513 C C . THR A 1 443 ? 1.529 8.987 -6.619 1.00 91.19 443 THR A C 1
ATOM 3515 O O . THR A 1 443 ? 0.765 8.054 -6.873 1.00 91.19 443 THR A O 1
ATOM 3518 N N . PRO A 1 444 ? 1.201 10.249 -6.939 1.00 85.19 444 PRO A N 1
ATOM 3519 C CA . PRO A 1 444 ? -0.014 10.569 -7.675 1.00 85.19 444 PRO A CA 1
ATOM 3520 C C . PRO A 1 444 ? -0.067 9.833 -9.025 1.00 85.19 444 PRO A C 1
ATOM 3522 O O . PRO A 1 444 ? 0.972 9.719 -9.684 1.00 85.19 444 PRO A O 1
ATOM 3525 N N . PRO A 1 445 ? -1.250 9.369 -9.472 1.00 74.50 445 PRO A N 1
ATOM 3526 C CA . PRO A 1 445 ? -1.405 8.859 -10.828 1.00 74.50 445 PRO A CA 1
ATOM 3527 C C . PRO A 1 445 ? -1.110 9.968 -11.843 1.00 74.50 445 PRO A C 1
ATOM 3529 O O . PRO A 1 445 ? -1.501 11.123 -11.654 1.00 74.50 445 PRO A O 1
ATOM 3532 N N . GLY A 1 446 ? -0.465 9.610 -12.950 1.00 68.25 446 GLY A N 1
ATOM 3533 C CA . GLY A 1 446 ? -0.139 10.541 -14.025 1.00 68.25 446 GLY A CA 1
ATOM 3534 C C . GLY A 1 446 ? -0.661 10.050 -15.370 1.00 68.25 446 GLY A C 1
ATOM 3535 O O . GLY A 1 446 ? -0.225 9.016 -15.873 1.00 68.25 446 GLY A O 1
ATOM 3536 N N . LEU A 1 447 ? -1.579 10.810 -15.978 1.00 65.12 447 LEU A N 1
ATOM 3537 C CA . LEU A 1 447 ? -2.011 10.597 -17.369 1.00 65.12 447 LEU A CA 1
ATOM 3538 C C . LEU A 1 447 ? -1.185 11.416 -18.381 1.00 65.12 447 LEU A C 1
ATOM 3540 O O . LEU A 1 447 ? -1.428 11.336 -19.583 1.00 65.12 447 LEU A O 1
ATOM 3544 N N . GLY A 1 448 ? -0.236 12.212 -17.891 1.00 75.12 448 GLY A N 1
ATOM 3545 C CA . GLY A 1 448 ? 0.613 13.108 -18.664 1.00 75.12 448 GLY A CA 1
ATOM 3546 C C . GLY A 1 448 ? 1.234 14.187 -17.776 1.00 75.12 448 GLY A C 1
ATOM 3547 O O . GLY A 1 448 ? 0.588 14.700 -16.861 1.00 75.12 448 GLY A O 1
ATOM 3548 N N . GLY A 1 449 ? 2.487 14.541 -18.058 1.00 87.50 449 GLY A N 1
ATOM 3549 C CA . GLY A 1 449 ? 3.221 15.577 -17.337 1.00 87.50 449 GLY A CA 1
ATOM 3550 C C . GLY A 1 449 ? 3.844 15.088 -16.031 1.00 87.50 449 GLY A C 1
ATOM 3551 O O . GLY A 1 449 ? 3.922 13.888 -15.762 1.00 87.50 449 GLY A O 1
ATOM 3552 N N . GLN A 1 450 ? 4.319 16.041 -15.235 1.00 91.75 450 GLN A N 1
ATOM 3553 C CA . GLN A 1 450 ? 5.028 15.774 -13.988 1.00 91.75 450 GLN A CA 1
ATOM 3554 C C . GLN A 1 450 ? 4.105 15.894 -12.776 1.00 91.75 450 GLN A C 1
ATOM 3556 O O . GLN A 1 450 ? 3.181 16.704 -12.777 1.00 91.75 450 GLN A O 1
ATOM 3561 N N . ASN A 1 451 ? 4.389 15.122 -11.734 1.00 93.12 451 ASN A N 1
ATOM 3562 C CA . ASN A 1 451 ? 3.876 15.318 -10.379 1.00 93.12 451 ASN A CA 1
ATOM 3563 C C . ASN A 1 451 ? 5.032 15.146 -9.395 1.00 93.12 451 ASN A C 1
ATOM 3565 O O . ASN A 1 451 ? 6.037 14.524 -9.734 1.00 93.12 451 ASN A O 1
ATOM 3569 N N . TRP A 1 452 ? 4.892 15.637 -8.169 1.00 95.00 452 TRP A N 1
ATOM 3570 C CA . TRP A 1 452 ? 5.896 15.446 -7.130 1.00 95.00 452 TRP A CA 1
ATOM 3571 C C . TRP A 1 452 ? 5.293 14.929 -5.831 1.00 95.00 452 TRP A C 1
ATOM 3573 O O . TRP A 1 452 ? 4.152 15.249 -5.499 1.00 95.00 452 TRP A O 1
ATOM 3583 N N . ILE A 1 453 ? 6.095 14.172 -5.084 1.00 96.75 453 ILE A N 1
ATOM 3584 C CA . ILE A 1 453 ? 5.889 13.882 -3.662 1.00 96.75 453 ILE A CA 1
ATOM 3585 C C . ILE A 1 453 ? 7.126 14.311 -2.875 1.00 96.75 453 ILE A C 1
ATOM 3587 O O . ILE A 1 453 ? 8.245 14.299 -3.396 1.00 96.75 453 ILE A O 1
ATOM 3591 N N . ALA A 1 454 ? 6.927 14.687 -1.616 1.00 97.88 454 ALA A N 1
ATOM 3592 C CA . ALA A 1 454 ? 8.006 14.992 -0.690 1.00 97.88 454 ALA A CA 1
ATOM 3593 C C . ALA A 1 454 ? 7.791 14.261 0.636 1.00 97.88 454 ALA A C 1
ATOM 3595 O O . ALA A 1 454 ? 6.696 14.299 1.199 1.00 97.88 454 ALA A O 1
ATOM 3596 N N . PHE A 1 455 ? 8.837 13.629 1.162 1.00 98.00 455 PHE A N 1
ATOM 3597 C CA . PHE A 1 455 ? 8.810 13.010 2.486 1.00 98.00 455 PHE A CA 1
ATOM 3598 C C . PHE A 1 455 ? 10.133 13.196 3.230 1.00 98.00 455 PHE A C 1
ATOM 3600 O O . PHE A 1 455 ? 11.189 13.342 2.618 1.00 98.00 455 PHE A O 1
ATOM 3607 N N . ARG A 1 456 ? 10.064 13.204 4.565 1.00 98.38 456 ARG A N 1
ATOM 3608 C CA . ARG A 1 456 ? 11.213 13.395 5.460 1.00 98.38 456 ARG A CA 1
ATOM 3609 C C . ARG A 1 456 ? 11.375 12.216 6.394 1.00 98.38 456 ARG A C 1
ATOM 3611 O O . ARG A 1 456 ? 10.405 11.824 7.029 1.00 98.38 456 ARG A O 1
ATOM 3618 N N . PHE A 1 457 ? 12.587 11.714 6.577 1.00 98.06 457 PHE A N 1
ATOM 3619 C CA . PHE A 1 457 ? 12.904 10.752 7.638 1.00 98.06 457 PHE A CA 1
ATOM 3620 C C . PHE A 1 457 ? 14.157 11.177 8.403 1.00 98.06 457 PHE A C 1
ATOM 3622 O O . PHE A 1 457 ? 14.855 12.108 8.003 1.00 98.06 457 PHE A O 1
ATOM 3629 N N . GLN A 1 458 ? 14.422 10.513 9.525 1.00 97.75 458 GLN A N 1
ATOM 3630 C CA . GLN A 1 458 ? 15.676 10.659 10.255 1.00 97.75 458 GLN A CA 1
ATOM 3631 C C . GLN A 1 458 ? 16.531 9.409 10.048 1.00 97.75 458 GLN A C 1
ATOM 3633 O O . GLN A 1 458 ? 16.044 8.299 10.230 1.00 97.75 458 GLN A O 1
ATOM 3638 N N . SER A 1 459 ? 17.800 9.592 9.698 1.00 97.50 459 SER A N 1
ATOM 3639 C CA . SER A 1 459 ? 18.773 8.519 9.487 1.00 97.50 459 SER A CA 1
ATOM 3640 C C . SER A 1 459 ? 19.208 7.915 10.827 1.00 97.50 459 SER A C 1
ATOM 3642 O O . SER A 1 459 ? 20.256 8.282 11.362 1.00 97.50 459 SER A O 1
ATOM 3644 N N . THR A 1 460 ? 18.400 7.039 11.425 1.00 95.06 460 THR A N 1
ATOM 3645 C CA . THR A 1 460 ? 18.675 6.480 12.766 1.00 95.06 460 THR A CA 1
ATOM 3646 C C . THR A 1 460 ? 19.246 5.074 12.760 1.00 95.06 460 THR A C 1
ATOM 3648 O O . THR A 1 460 ? 19.845 4.697 13.769 1.00 95.06 460 THR A O 1
ATOM 3651 N N . ASP A 1 461 ? 19.087 4.342 11.656 1.00 92.19 461 ASP A N 1
ATOM 3652 C CA . ASP A 1 461 ? 19.430 2.925 11.537 1.00 92.19 461 ASP A CA 1
ATOM 3653 C C . ASP A 1 461 ? 20.650 2.784 10.612 1.00 92.19 461 ASP A C 1
ATOM 3655 O O . ASP A 1 461 ? 20.491 2.812 9.394 1.00 92.19 461 ASP A O 1
ATOM 3659 N N . PRO A 1 462 ? 21.883 2.685 11.150 1.00 95.56 462 PRO A N 1
ATOM 3660 C CA . PRO A 1 462 ? 23.074 2.614 10.316 1.00 95.56 462 PRO A CA 1
ATOM 3661 C C . PRO A 1 462 ? 23.091 1.358 9.442 1.00 95.56 462 PRO A C 1
ATOM 3663 O O . PRO A 1 462 ? 22.919 0.249 9.950 1.00 95.56 462 PRO A O 1
ATOM 3666 N N . GLY A 1 463 ? 23.347 1.525 8.147 1.00 95.62 463 GLY A N 1
ATOM 3667 C CA . GLY A 1 463 ? 23.406 0.441 7.170 1.00 95.62 463 GLY A CA 1
ATOM 3668 C C . GLY A 1 463 ? 22.754 0.801 5.829 1.00 95.62 463 GLY A C 1
ATOM 3669 O O . GLY A 1 463 ? 22.299 1.929 5.630 1.00 95.62 463 GLY A O 1
ATOM 3670 N N . PRO A 1 464 ? 22.698 -0.154 4.886 1.00 95.81 464 PRO A N 1
ATOM 3671 C CA . PRO A 1 464 ? 22.012 0.025 3.617 1.00 95.81 464 PRO A CA 1
ATOM 3672 C C . PRO A 1 464 ? 20.509 -0.227 3.792 1.00 95.81 464 PRO A C 1
ATOM 3674 O O . PRO A 1 464 ? 20.091 -1.348 4.076 1.00 95.81 464 PRO A O 1
ATOM 3677 N N . MET A 1 465 ? 19.698 0.809 3.603 1.00 96.62 465 MET A N 1
ATOM 3678 C CA . MET A 1 465 ? 18.239 0.739 3.588 1.00 96.62 465 MET A CA 1
ATOM 3679 C C . MET A 1 465 ? 17.743 0.760 2.147 1.00 96.62 465 MET A C 1
ATOM 3681 O O . MET A 1 465 ? 18.082 1.652 1.369 1.00 96.62 465 MET A O 1
ATOM 3685 N N . PHE A 1 466 ? 16.930 -0.223 1.780 1.00 96.00 466 PHE A N 1
ATOM 3686 C CA . PHE A 1 466 ? 16.361 -0.293 0.443 1.00 96.00 466 PHE A CA 1
ATOM 3687 C C . PHE A 1 466 ? 15.133 0.617 0.329 1.00 96.00 466 PHE A C 1
ATOM 3689 O O . PHE A 1 466 ? 14.313 0.690 1.247 1.00 96.00 466 PHE A O 1
A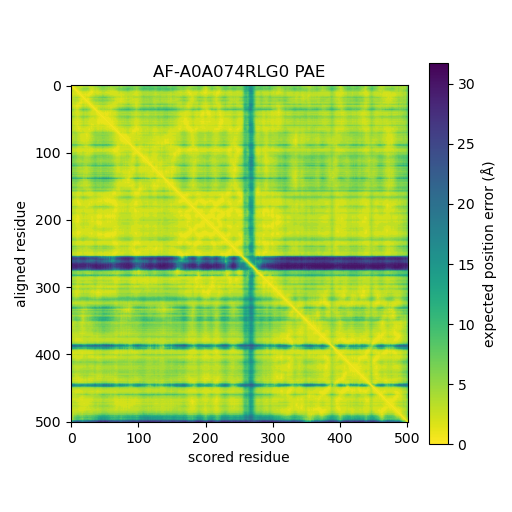TOM 3696 N N . MET A 1 467 ? 15.003 1.326 -0.790 1.00 97.69 467 MET A N 1
ATOM 3697 C CA . MET A 1 467 ? 13.805 2.096 -1.113 1.00 97.69 467 MET A CA 1
ATOM 3698 C C . MET A 1 467 ? 13.379 1.782 -2.539 1.00 97.69 467 MET A C 1
ATOM 3700 O O . MET A 1 467 ? 14.154 1.966 -3.475 1.00 97.69 467 MET A O 1
ATOM 3704 N N . HIS A 1 468 ? 12.155 1.295 -2.705 1.00 97.50 468 HIS A N 1
ATOM 3705 C CA . HIS A 1 468 ? 11.712 0.718 -3.968 1.00 97.50 468 HIS A CA 1
ATOM 3706 C C . HIS A 1 468 ? 10.208 0.856 -4.182 1.00 97.50 468 HIS A C 1
ATOM 3708 O O . HIS A 1 468 ? 9.450 1.092 -3.244 1.00 97.50 468 HIS A O 1
ATOM 3714 N N . CYS A 1 469 ? 9.765 0.685 -5.427 1.00 96.19 469 CYS A N 1
ATOM 3715 C CA . CYS A 1 469 ? 8.349 0.481 -5.706 1.00 96.19 469 CYS A CA 1
ATOM 3716 C C . CYS A 1 469 ? 7.899 -0.880 -5.157 1.00 96.19 469 CYS A C 1
ATOM 3718 O O . CYS A 1 469 ? 8.597 -1.877 -5.321 1.00 96.19 469 CYS A O 1
ATOM 3720 N N . HIS A 1 470 ? 6.738 -0.917 -4.511 1.00 96.19 470 HIS A N 1
ATOM 3721 C CA . HIS A 1 470 ? 6.142 -2.126 -3.949 1.00 96.19 470 HIS A CA 1
ATOM 3722 C C . HIS A 1 470 ? 5.250 -2.883 -4.953 1.00 96.19 470 HIS A C 1
ATOM 3724 O O . HIS A 1 470 ? 4.556 -3.818 -4.578 1.00 96.19 470 HIS A O 1
ATOM 3730 N N . ILE A 1 471 ? 5.263 -2.482 -6.227 1.00 94.62 471 ILE A N 1
ATOM 3731 C CA . ILE A 1 471 ? 4.762 -3.305 -7.332 1.00 94.62 471 ILE A CA 1
ATOM 3732 C C . ILE A 1 471 ? 5.915 -4.226 -7.733 1.00 94.62 471 ILE A C 1
ATOM 3734 O O . ILE A 1 471 ? 6.932 -3.753 -8.249 1.00 94.62 471 ILE A O 1
ATOM 3738 N N . ASP A 1 472 ? 5.777 -5.524 -7.484 1.00 92.88 472 ASP A N 1
ATOM 3739 C CA . ASP A 1 472 ? 6.884 -6.482 -7.571 1.00 92.88 472 ASP A CA 1
ATOM 3740 C C . ASP A 1 472 ? 7.499 -6.557 -8.984 1.00 92.88 472 ASP A C 1
ATOM 3742 O O . ASP A 1 472 ? 8.726 -6.464 -9.101 1.00 92.88 472 ASP A O 1
ATOM 3746 N N . PRO A 1 473 ? 6.714 -6.580 -10.086 1.00 91.88 473 PRO A N 1
ATOM 3747 C CA . PRO A 1 473 ? 7.265 -6.466 -11.438 1.00 91.88 473 PRO A CA 1
ATOM 3748 C C . PRO A 1 473 ? 8.080 -5.186 -11.672 1.00 91.88 473 PRO A C 1
ATOM 3750 O O . PRO A 1 473 ? 9.095 -5.228 -12.367 1.00 91.88 473 PRO A O 1
ATOM 3753 N N . HIS A 1 474 ? 7.685 -4.051 -11.077 1.00 93.62 474 HIS A N 1
ATOM 3754 C CA . HIS A 1 474 ? 8.426 -2.792 -11.205 1.00 93.62 474 HIS A CA 1
ATOM 3755 C C . HIS A 1 474 ? 9.757 -2.840 -10.445 1.00 93.62 474 HIS A C 1
ATOM 3757 O O . HIS A 1 474 ? 10.765 -2.333 -10.943 1.00 93.62 474 HIS A O 1
ATOM 3763 N N . LEU A 1 475 ? 9.786 -3.463 -9.260 1.00 94.62 475 LEU A N 1
ATOM 3764 C CA . LEU A 1 475 ? 11.028 -3.723 -8.529 1.00 94.62 475 LEU A CA 1
ATOM 3765 C C . LEU A 1 475 ? 11.947 -4.663 -9.323 1.00 94.62 475 LEU A C 1
ATOM 3767 O O . LEU A 1 475 ? 13.127 -4.354 -9.487 1.00 94.62 475 LEU A O 1
ATOM 3771 N N . ALA A 1 476 ? 11.415 -5.765 -9.859 1.00 92.62 476 ALA A N 1
ATOM 3772 C CA . ALA A 1 476 ? 12.195 -6.761 -10.596 1.00 92.62 476 ALA A CA 1
ATOM 3773 C C . ALA A 1 476 ? 12.862 -6.202 -11.862 1.00 92.62 476 ALA A C 1
ATOM 3775 O O . ALA A 1 476 ? 13.898 -6.714 -12.288 1.00 92.62 476 ALA A O 1
ATOM 3776 N N . VAL A 1 477 ? 12.300 -5.143 -12.451 1.00 92.69 477 VAL A N 1
ATOM 3777 C CA . VAL A 1 477 ? 12.914 -4.417 -13.576 1.00 92.69 477 VAL A CA 1
ATOM 3778 C C . VAL A 1 477 ? 13.470 -3.044 -13.172 1.00 92.69 477 VAL A C 1
ATOM 3780 O O . VAL A 1 477 ? 13.676 -2.180 -14.023 1.00 92.69 477 VAL A O 1
ATOM 3783 N N . GLY A 1 478 ? 13.743 -2.869 -11.872 1.00 93.94 478 GLY A N 1
ATOM 3784 C CA . GLY A 1 478 ? 14.754 -1.965 -11.325 1.00 93.94 478 GLY A CA 1
ATOM 3785 C C . GLY A 1 478 ? 14.290 -0.635 -10.731 1.00 93.94 478 GLY A C 1
ATOM 3786 O O . GLY A 1 478 ? 15.110 0.275 -10.583 1.00 93.94 478 GLY A O 1
ATOM 3787 N N . MET A 1 479 ? 13.019 -0.501 -10.338 1.00 95.25 479 MET A N 1
ATOM 3788 C CA . MET A 1 479 ? 12.501 0.698 -9.660 1.00 95.25 479 MET A CA 1
ATOM 3789 C C . MET A 1 479 ? 12.938 0.794 -8.185 1.00 95.25 479 MET A C 1
ATOM 3791 O O . MET A 1 479 ? 12.112 0.702 -7.272 1.00 95.25 479 MET A O 1
ATOM 3795 N N . ALA A 1 480 ? 14.238 0.970 -7.941 1.00 96.38 480 ALA A N 1
ATOM 3796 C CA . ALA A 1 480 ? 14.804 1.002 -6.597 1.00 96.38 480 ALA A CA 1
ATOM 3797 C C . ALA A 1 480 ? 16.077 1.854 -6.474 1.00 96.38 480 ALA A C 1
ATOM 3799 O O . ALA A 1 480 ? 16.781 2.097 -7.452 1.00 96.38 480 ALA A O 1
ATOM 3800 N N . VAL A 1 481 ? 16.381 2.263 -5.241 1.00 97.50 481 VAL A N 1
ATOM 3801 C CA . VAL A 1 481 ? 17.650 2.869 -4.807 1.00 97.50 481 VAL A CA 1
ATOM 3802 C C . VAL A 1 481 ? 18.054 2.319 -3.437 1.00 97.50 481 VAL A C 1
ATOM 3804 O O . VAL A 1 481 ? 17.239 1.761 -2.698 1.00 97.50 481 VAL A O 1
ATOM 3807 N N . VAL A 1 482 ? 19.317 2.527 -3.072 1.00 97.06 482 VAL A N 1
ATOM 3808 C CA . VAL A 1 482 ? 19.873 2.192 -1.759 1.00 97.06 482 VAL A CA 1
ATOM 3809 C C . VAL A 1 482 ? 20.226 3.476 -1.009 1.00 97.06 482 VAL A C 1
ATOM 3811 O O . VAL A 1 482 ? 20.934 4.350 -1.510 1.00 97.06 482 VAL A O 1
ATOM 3814 N N . LEU A 1 483 ? 19.752 3.584 0.225 1.00 97.69 483 LEU A N 1
ATOM 3815 C CA . LEU A 1 483 ? 20.084 4.653 1.156 1.00 97.69 483 LEU A CA 1
ATOM 3816 C C . LEU A 1 483 ? 21.126 4.109 2.139 1.00 97.69 483 LEU A C 1
ATOM 3818 O O . LEU A 1 483 ? 20.818 3.249 2.955 1.00 97.69 483 LEU A O 1
ATOM 3822 N N . LEU A 1 484 ? 22.372 4.567 2.058 1.00 97.75 484 LEU A N 1
ATOM 3823 C CA . LEU A 1 484 ? 23.395 4.265 3.055 1.00 97.75 484 LEU A CA 1
ATOM 3824 C C . LEU A 1 484 ? 23.227 5.228 4.228 1.00 97.75 484 LEU A C 1
ATOM 3826 O O . LEU A 1 484 ? 23.734 6.352 4.224 1.00 97.75 484 LEU A O 1
ATOM 3830 N N . GLU A 1 485 ? 22.464 4.789 5.216 1.00 97.75 485 GLU A N 1
ATOM 3831 C CA . GLU A 1 485 ? 22.150 5.565 6.405 1.00 97.75 485 GLU A CA 1
ATOM 3832 C C . GLU A 1 485 ? 23.241 5.382 7.465 1.00 97.75 485 GLU A C 1
ATOM 3834 O O . GLU A 1 485 ? 23.807 4.301 7.622 1.00 97.75 485 GLU A O 1
ATOM 3839 N N . GLY A 1 486 ? 23.553 6.446 8.209 1.00 97.00 486 GLY A N 1
ATOM 3840 C CA . GLY A 1 486 ? 24.478 6.394 9.341 1.00 97.00 486 GLY A CA 1
ATOM 3841 C C . GLY A 1 486 ? 25.881 5.894 9.003 1.00 97.00 486 GLY A C 1
ATOM 3842 O O . GLY A 1 486 ? 26.434 5.109 9.771 1.00 97.00 486 GLY A O 1
ATOM 3843 N N . ILE A 1 487 ? 26.458 6.318 7.873 1.00 96.88 487 ILE A N 1
ATOM 3844 C CA . ILE A 1 487 ? 27.753 5.799 7.384 1.00 96.88 487 ILE A CA 1
ATOM 3845 C C . ILE A 1 487 ? 28.923 6.015 8.360 1.00 96.88 487 ILE A C 1
ATOM 3847 O O . ILE A 1 487 ? 29.891 5.262 8.352 1.00 96.88 487 ILE A O 1
ATOM 3851 N N . ASP A 1 488 ? 28.817 7.007 9.243 1.00 96.44 488 ASP A N 1
ATOM 3852 C CA . ASP A 1 488 ? 29.750 7.301 10.336 1.00 96.44 488 ASP A CA 1
ATOM 3853 C C . ASP A 1 488 ? 29.658 6.311 11.513 1.00 96.44 488 ASP A C 1
ATOM 3855 O O . ASP A 1 488 ? 30.514 6.305 12.394 1.00 96.44 488 ASP A O 1
ATOM 3859 N N . HIS A 1 489 ? 28.631 5.461 11.520 1.00 95.94 489 HIS A N 1
ATOM 3860 C CA . HIS A 1 489 ? 28.358 4.440 12.529 1.00 95.94 489 HIS A CA 1
ATOM 3861 C C . HIS A 1 489 ? 27.999 3.092 11.882 1.00 95.94 489 HIS A C 1
ATOM 3863 O O . HIS A 1 489 ? 27.140 2.374 12.404 1.00 95.94 489 HIS A O 1
ATOM 3869 N N . TRP A 1 490 ? 28.626 2.755 10.747 1.00 94.50 490 TRP A N 1
ATOM 3870 C CA . TRP A 1 490 ? 28.340 1.516 10.018 1.00 94.50 490 TRP A CA 1
ATOM 3871 C C . TRP A 1 490 ? 28.404 0.287 10.944 1.00 94.50 490 TRP A C 1
ATOM 3873 O O . TRP A 1 490 ? 29.361 0.151 11.715 1.00 94.50 490 TRP A O 1
ATOM 3883 N N . PRO A 1 491 ? 27.396 -0.600 10.920 1.00 91.19 491 PRO A N 1
ATOM 3884 C CA . PRO A 1 491 ? 27.293 -1.666 11.904 1.00 91.19 491 PRO A CA 1
ATOM 3885 C C . PRO A 1 491 ? 28.322 -2.773 11.660 1.00 91.19 491 PRO A C 1
ATOM 3887 O O . PRO A 1 491 ? 28.608 -3.159 10.527 1.00 91.19 491 PRO A O 1
ATOM 3890 N N . THR A 1 492 ? 28.820 -3.362 12.747 1.00 88.00 492 THR A N 1
ATOM 3891 C CA . THR A 1 492 ? 29.589 -4.607 12.673 1.00 88.00 492 THR A CA 1
ATOM 3892 C C . THR A 1 492 ? 28.631 -5.778 12.507 1.00 88.00 492 THR A C 1
ATOM 3894 O O . THR A 1 492 ? 27.791 -6.027 13.374 1.00 88.00 492 THR A O 1
ATOM 3897 N N . THR A 1 493 ? 28.780 -6.528 11.417 1.00 84.38 493 THR A N 1
ATOM 3898 C CA . THR A 1 493 ? 27.966 -7.725 11.182 1.00 84.38 493 THR A CA 1
ATOM 3899 C C . THR A 1 493 ? 28.316 -8.811 12.208 1.00 84.38 493 THR A C 1
ATOM 3901 O O . THR A 1 493 ? 29.487 -9.185 12.320 1.00 84.38 493 THR A O 1
ATOM 3904 N N . PRO A 1 494 ? 27.336 -9.346 12.962 1.00 83.38 494 PRO A N 1
ATOM 3905 C CA . PRO A 1 494 ? 27.583 -10.447 13.886 1.00 83.38 494 PRO A CA 1
ATOM 3906 C C . PRO A 1 494 ? 28.175 -11.679 13.191 1.00 83.38 494 PRO A C 1
ATOM 3908 O O . PRO A 1 494 ? 27.697 -12.092 12.136 1.00 83.38 494 PRO A O 1
ATOM 3911 N N . SER A 1 495 ? 29.163 -12.319 13.822 1.00 82.81 495 SER A N 1
ATOM 3912 C CA . SER A 1 495 ? 29.922 -13.428 13.222 1.00 82.81 495 SER A CA 1
ATOM 3913 C C . SER A 1 495 ? 29.072 -14.631 12.815 1.00 82.81 495 SER A C 1
ATOM 3915 O O . SER A 1 495 ? 29.440 -15.349 11.898 1.00 82.81 495 SER A O 1
ATOM 3917 N N . TYR A 1 496 ? 27.923 -14.853 13.455 1.00 82.25 496 TYR A N 1
ATOM 3918 C CA . TYR A 1 496 ? 27.020 -15.945 13.087 1.00 82.25 496 TYR A CA 1
ATOM 3919 C C . TYR A 1 496 ? 26.283 -15.718 11.756 1.00 82.25 496 TYR A C 1
ATOM 3921 O O . TYR A 1 496 ? 25.753 -16.679 11.207 1.00 82.25 496 TYR A O 1
ATOM 3929 N N . TYR A 1 497 ? 26.231 -14.482 11.242 1.00 79.62 497 TYR A N 1
ATOM 3930 C CA . TYR A 1 497 ? 25.735 -14.200 9.890 1.00 79.62 497 TYR A CA 1
ATOM 3931 C C . TYR A 1 497 ? 26.832 -14.335 8.834 1.00 79.62 497 TYR A C 1
ATOM 3933 O O . TYR A 1 497 ? 26.522 -14.619 7.687 1.00 79.62 497 TYR A O 1
ATOM 3941 N N . THR A 1 498 ? 28.103 -14.163 9.206 1.00 78.19 498 THR A N 1
ATOM 3942 C CA . THR A 1 498 ? 29.231 -14.289 8.271 1.00 78.19 498 THR A CA 1
ATOM 3943 C C . THR A 1 498 ? 29.854 -15.684 8.257 1.00 78.19 498 THR A C 1
ATOM 3945 O O . THR A 1 498 ? 30.506 -16.0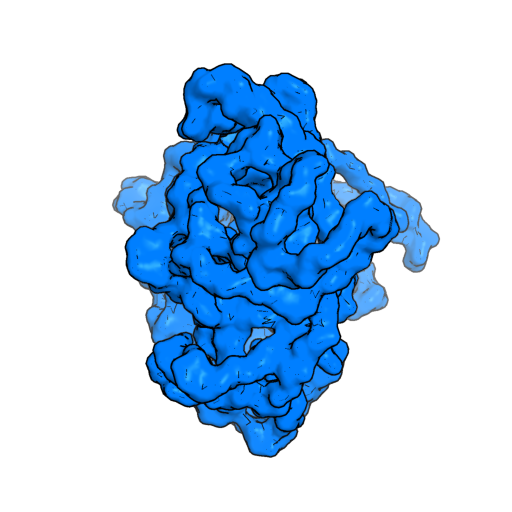32 7.285 1.00 78.19 498 THR A O 1
ATOM 3948 N N . SER A 1 499 ? 29.657 -16.501 9.299 1.00 69.19 499 SER A N 1
ATOM 3949 C CA . SER A 1 499 ? 30.232 -17.851 9.406 1.00 69.19 499 SER A CA 1
ATOM 3950 C C . SER A 1 499 ? 29.421 -18.956 8.722 1.00 69.19 499 SER A C 1
ATOM 3952 O O . SER A 1 499 ? 29.861 -20.104 8.714 1.00 69.19 499 SER A O 1
ATOM 3954 N N . GLN A 1 500 ? 28.234 -18.635 8.199 1.00 58.34 500 GLN A N 1
ATOM 3955 C CA . GLN A 1 500 ? 27.365 -19.578 7.479 1.00 58.34 500 GLN A CA 1
ATOM 3956 C C . GLN A 1 500 ? 27.416 -19.424 5.953 1.00 58.34 500 GLN A C 1
ATOM 3958 O O . GLN A 1 500 ? 26.646 -20.089 5.261 1.00 58.34 500 GLN A O 1
ATOM 3963 N N . HIS A 1 501 ? 28.312 -18.574 5.447 1.00 50.22 501 HIS A N 1
ATOM 3964 C CA . HIS A 1 501 ? 28.538 -18.346 4.024 1.00 50.22 501 HIS A CA 1
ATOM 3965 C C . HIS A 1 501 ? 29.944 -18.771 3.613 1.00 50.22 501 HIS A C 1
ATOM 3967 O O . HIS A 1 501 ? 30.894 -18.476 4.377 1.00 50.22 501 HIS A O 1
#